Protein AF-0000000084551291 (afdb_homodimer)

Foldseek 3Di:
DEEEEEELADDCFDQNVLVVLLVVLDDPYHYDYHHPPVLPPDAFPPPCCCQAPNLVPGPRSVSLVVSVVSQLPGQEYEYTAEADPLAGHPRSVRSLVSCPCCFLLFNADLSQLLHEYEYEYEYLAHNFVRHSVVVVVSSVRSNHQYYYYYYYNQNDPGRVPRDPVSVVVSSVVSSVVSVVRVVCSVCSVVDDGDPSSVVSNVVSLVVLVPDDPHVPRNVSCVVVCVVVPDDSD/DEEEEEELADDCFPQNVLVVLLVVLDDPYHYDYHHPPVLPPDAFPPPCCCQAPNLVPGPRSVSLVVSVVSVLPGQEYEYTAEADPLAGHPRSVRSLVSCPCCFLLFNADLSQLLHEYEYEYEYLAHNFVVHSVVVVVSSVRSNHQYYYYYYYNQNDPGRVPRDPVSVVVSSVVSSVVSVVRVVCSVCSVVGDGDPSSVVSNVVSLVVLVPDDPHVPRNVSCVVCCVVVPDDSD

Sequence (466 aa):
MKVTVIYGAMHKGSTYNCVQELLKNFTDVQVTEFFLPKDMPHFCNGCFSCFLKGENTCPHYNQVNNIKQSMLESNLIILASPVYVCDVSGQMKALLDHFGYIWMSHRPESLMFNKIGLVLSTAAGAGTSHTNKTMKKSLNFWGVKRVFSFKKNVGAMSWEEVNSRTKDQIIKEIRNLADKISKTVSKSNTLKPRLFTKIIFTAMKGMQKKNSWNETDKNYWKEQGWLEGKKPWMKVTVIYGAMHKGSTYNCVQELLKNFTDVQVTEFFLPKDMPHFCNGCFSCFLKGENTCPHYNQVNNIKQSMLESNLIILASPVYVCDVSGQMKALLDHFGYIWMSHRPESLMFNKIGLVLSTAAGAGTSHTNKTMKKSLNFWGVKRVFSFKKNVGAMSWEEVNSRTKDQIIKEIRNLADKISKTVSKSNTLKPRLFTKIIFTAMKGMQKKNSWNETDKNYWKEQGWLEGKKPW

Nearest PDB structures (foldseek):
  2oys-assembly1_A  TM=7.898E-01  e=8.439E-12  Streptococcus pneumoniae TIGR4
  2z98-assembly1_A-2  TM=6.669E-01  e=2.739E-08  Escherichia coli
  3lcm-assembly1_B  TM=7.332E-01  e=8.613E-07  Streptococcus mutans UA159
  4r81-assembly3_B  TM=7.180E-01  e=1.980E-06  Methanothermobacter marburgensis str. Marburg
  3ha2-assembly1_B  TM=6.553E-01  e=5.125E-06  Pediococcus pentosaceus ATCC 25745

InterPro domains:
  IPR005025 NADPH-dependent FMN reductase-like domain [PF03358] (1-144)
  IPR029039 Flavoprotein-like superfamily [G3DSA:3.40.50.360] (2-231)
  IPR029039 Flavoprotein-like superfamily [SSF52218] (1-183)
  IPR050104 FMN-dependent NADH:quinone oxidoreductase, azoreductase type 1 [PTHR43741] (1-181)

Solvent-accessible surface area (backbone atoms only — not comparable to full-atom values): 23776 Å² total; per-residue (Å²): 84,35,32,23,36,41,31,24,40,74,68,83,33,51,43,47,50,53,51,52,58,32,55,68,68,52,74,76,62,47,77,46,80,41,38,20,38,81,58,49,76,59,65,63,77,80,74,54,42,36,52,60,72,32,56,83,63,34,95,58,28,70,45,53,48,54,53,48,51,48,48,66,68,24,47,35,38,33,46,33,26,45,43,36,76,48,20,51,20,22,38,38,41,11,51,52,39,62,48,44,51,30,21,51,86,43,51,43,50,56,68,33,38,55,19,34,35,33,26,36,21,24,16,47,74,55,30,29,68,55,21,34,49,60,54,44,51,52,45,49,36,31,35,36,35,44,74,48,78,48,65,44,66,56,65,36,92,39,49,86,61,35,49,69,69,60,50,52,49,50,52,53,55,33,51,54,48,36,53,53,50,51,53,48,58,76,41,32,90,75,53,71,70,41,68,66,49,53,51,50,48,51,51,30,41,57,49,40,73,68,47,83,87,39,63,49,34,30,51,49,38,49,73,68,32,42,74,76,69,46,65,71,113,84,35,32,23,36,39,30,22,40,73,67,82,31,50,44,47,49,51,51,51,58,32,56,69,70,53,75,76,62,47,78,46,80,43,37,21,40,81,57,48,77,58,65,62,77,81,75,54,41,37,52,61,72,31,55,83,64,34,96,58,28,69,46,52,48,53,54,48,51,44,46,66,69,24,48,35,37,34,47,33,26,45,44,35,77,48,21,51,19,23,40,38,41,11,52,53,38,63,48,44,52,30,21,51,86,42,50,42,50,57,69,34,37,55,20,35,36,34,24,35,23,24,18,45,75,56,30,28,69,54,21,35,49,60,53,43,52,53,43,49,36,32,34,36,35,44,74,46,77,48,65,44,66,57,63,34,94,39,49,87,61,35,49,68,69,58,51,51,50,50,52,53,55,34,52,54,47,36,52,53,49,52,56,48,59,77,41,31,91,75,54,72,70,42,68,66,48,52,52,51,48,52,52,30,40,56,50,40,72,69,47,83,85,39,65,49,35,32,50,48,38,50,74,70,33,42,75,76,70,45,64,72,113

Structure (mmCIF, N/CA/C/O backbone):
data_AF-0000000084551291-model_v1
#
loop_
_entity.id
_entity.type
_entity.pdbx_description
1 polymer 'NADPH-dependent FMN reductase family protein'
#
loop_
_atom_site.group_PDB
_atom_site.id
_atom_site.type_symbol
_atom_site.label_atom_id
_atom_site.label_alt_id
_atom_site.label_comp_id
_atom_site.label_asym_id
_atom_site.label_entity_id
_atom_site.label_seq_id
_atom_site.pdbx_PDB_ins_code
_atom_site.Cartn_x
_atom_site.Cartn_y
_atom_site.Cartn_z
_atom_site.occupancy
_atom_site.B_iso_or_equiv
_atom_site.auth_seq_id
_atom_site.auth_comp_id
_atom_site.auth_asym_id
_atom_site.auth_atom_id
_atom_site.pdbx_PDB_model_num
ATOM 1 N N . MET A 1 1 ? 20 -19.859 -14.664 1 95 1 MET A N 1
ATOM 2 C CA . MET A 1 1 ? 18.844 -19.484 -13.867 1 95 1 MET A CA 1
ATOM 3 C C . MET A 1 1 ? 18.125 -18.281 -14.477 1 95 1 MET A C 1
ATOM 5 O O . MET A 1 1 ? 18.781 -17.344 -14.93 1 95 1 MET A O 1
ATOM 9 N N . LYS A 1 2 ? 16.781 -18.297 -14.695 1 98.38 2 LYS A N 1
ATOM 10 C CA . LYS A 1 2 ? 16 -17.156 -15.188 1 98.38 2 LYS A CA 1
ATOM 11 C C . LYS A 1 2 ? 15.414 -16.359 -14.031 1 98.38 2 LYS A C 1
ATOM 13 O O . LYS A 1 2 ? 14.812 -16.922 -13.117 1 98.38 2 LYS A O 1
ATOM 18 N N . VAL A 1 3 ? 15.609 -15.016 -14.086 1 98.88 3 VAL A N 1
ATOM 19 C CA . VAL A 1 3 ? 15.172 -14.133 -13.008 1 98.88 3 VAL A CA 1
ATOM 20 C C . VAL A 1 3 ? 14.289 -13.023 -13.57 1 98.88 3 VAL A C 1
ATOM 22 O O . VAL A 1 3 ? 14.617 -12.406 -14.586 1 98.88 3 VAL A O 1
ATOM 25 N N . THR A 1 4 ? 13.148 -12.805 -12.977 1 98.94 4 THR A N 1
ATOM 26 C CA . THR A 1 4 ? 12.32 -11.625 -13.234 1 98.94 4 THR A CA 1
ATOM 27 C C . THR A 1 4 ? 12.414 -10.641 -12.078 1 98.94 4 THR A C 1
ATOM 29 O O . THR A 1 4 ? 12.18 -11 -10.922 1 98.94 4 THR A O 1
ATOM 32 N N . VAL A 1 5 ? 12.812 -9.445 -12.352 1 98.94 5 VAL A N 1
ATOM 33 C CA . VAL A 1 5 ? 12.883 -8.375 -11.367 1 98.94 5 VAL A CA 1
ATOM 34 C C . VAL A 1 5 ? 11.828 -7.309 -11.68 1 98.94 5 VAL A C 1
ATOM 36 O O . VAL A 1 5 ? 11.742 -6.836 -12.812 1 98.94 5 VAL A O 1
ATOM 39 N N . ILE A 1 6 ? 11.055 -6.98 -10.742 1 99 6 ILE A N 1
ATOM 40 C CA . ILE A 1 6 ? 10.078 -5.898 -10.859 1 99 6 ILE A CA 1
ATOM 41 C C . ILE A 1 6 ? 10.414 -4.785 -9.875 1 99 6 ILE A C 1
ATOM 43 O O . ILE A 1 6 ? 10.344 -4.98 -8.656 1 99 6 ILE A O 1
ATOM 47 N N . TYR A 1 7 ? 10.789 -3.65 -10.422 1 98.94 7 TYR A N 1
ATOM 48 C CA . TYR A 1 7 ? 11.133 -2.488 -9.609 1 98.94 7 TYR A CA 1
ATOM 49 C C . TYR A 1 7 ? 9.922 -1.591 -9.398 1 98.94 7 TYR A C 1
ATOM 51 O O . TYR A 1 7 ? 9.242 -1.21 -10.359 1 98.94 7 TYR A O 1
ATOM 59 N N . GLY A 1 8 ? 9.664 -1.248 -8.156 1 98.75 8 GLY A N 1
ATOM 60 C CA . GLY A 1 8 ? 8.555 -0.365 -7.824 1 98.75 8 GLY A CA 1
ATOM 61 C C . GLY A 1 8 ? 8.875 1.102 -8.047 1 98.75 8 GLY A C 1
ATOM 62 O O . GLY A 1 8 ? 8.266 1.976 -7.43 1 98.75 8 GLY A O 1
ATOM 63 N N . ALA A 1 9 ? 9.883 1.406 -8.773 1 97.94 9 ALA A N 1
ATOM 64 C CA . ALA A 1 9 ? 10.258 2.771 -9.133 1 97.94 9 ALA A CA 1
ATOM 65 C C . ALA A 1 9 ? 11.055 2.795 -10.438 1 97.94 9 ALA A C 1
ATOM 67 O O . ALA A 1 9 ? 11.648 1.786 -10.828 1 97.94 9 ALA A O 1
ATOM 68 N N . MET A 1 10 ? 11.133 3.957 -11.055 1 97.62 10 MET A N 1
ATOM 69 C CA . MET A 1 10 ? 11.844 4.133 -12.32 1 97.62 10 MET A CA 1
ATOM 70 C C . MET A 1 10 ? 13.312 4.457 -12.07 1 97.62 10 MET A C 1
ATOM 72 O O . MET A 1 10 ? 14.18 4.105 -12.875 1 97.62 10 MET A O 1
ATOM 76 N N . HIS A 1 11 ? 13.555 5.105 -10.984 1 95.75 11 HIS A N 1
ATOM 77 C CA . HIS A 1 11 ? 14.914 5.586 -10.766 1 95.75 11 HIS A CA 1
ATOM 78 C C . HIS A 1 11 ? 15.82 4.465 -10.273 1 95.75 11 HIS A C 1
ATOM 80 O O . HIS A 1 11 ? 15.352 3.518 -9.641 1 95.75 11 HIS A O 1
ATOM 86 N N . LYS A 1 12 ? 17.109 4.598 -10.555 1 97.56 12 LYS A N 1
ATOM 87 C CA . LYS A 1 12 ? 18.109 3.604 -10.195 1 97.56 12 LYS A CA 1
ATOM 88 C C . LYS A 1 12 ? 18.875 4.035 -8.945 1 97.56 12 LYS A C 1
ATOM 90 O O . LYS A 1 12 ? 20.078 4.336 -9.023 1 97.56 12 LYS A O 1
ATOM 95 N N . GLY A 1 13 ? 18.141 3.982 -7.824 1 97.31 13 GLY A N 1
ATOM 96 C CA . GLY A 1 13 ? 18.719 4.355 -6.539 1 97.31 13 GLY A CA 1
ATOM 97 C C . GLY A 1 13 ? 19.234 3.17 -5.754 1 97.31 13 GLY A C 1
ATOM 98 O O . GLY A 1 13 ? 19.828 2.252 -6.328 1 97.31 13 GLY A O 1
ATOM 99 N N . SER A 1 14 ? 19.094 3.203 -4.43 1 98.19 14 SER A N 1
ATOM 100 C CA . SER A 1 14 ? 19.641 2.188 -3.533 1 98.19 14 SER A CA 1
ATOM 101 C C . SER A 1 14 ? 19 0.829 -3.779 1 98.19 14 SER A C 1
ATOM 103 O O . SER A 1 14 ? 19.672 -0.197 -3.793 1 98.19 14 SER A O 1
ATOM 105 N N . THR A 1 15 ? 17.688 0.835 -3.936 1 98.69 15 THR A N 1
ATOM 106 C CA . THR A 1 15 ? 16.969 -0.412 -4.168 1 98.69 15 THR A CA 1
ATOM 107 C C . THR A 1 15 ? 17.484 -1.11 -5.422 1 98.69 15 THR A C 1
ATOM 109 O O . THR A 1 15 ? 17.828 -2.293 -5.379 1 98.69 15 THR A O 1
ATOM 112 N N . TYR A 1 16 ? 17.594 -0.36 -6.504 1 98.75 16 TYR A N 1
ATOM 113 C CA . TYR A 1 16 ? 18.109 -0.88 -7.77 1 98.75 16 TYR A CA 1
ATOM 114 C C . TYR A 1 16 ? 19.516 -1.433 -7.602 1 98.75 16 TYR A C 1
ATOM 116 O O . TYR A 1 16 ? 19.812 -2.543 -8.047 1 98.75 16 TYR A O 1
ATOM 124 N N . ASN A 1 17 ? 20.359 -0.729 -6.992 1 98.75 17 ASN A N 1
ATOM 125 C CA . ASN A 1 17 ? 21.766 -1.119 -6.859 1 98.75 17 ASN A CA 1
ATOM 126 C C . ASN A 1 17 ? 21.922 -2.361 -5.988 1 98.75 17 ASN A C 1
ATOM 128 O O . ASN A 1 17 ? 22.797 -3.191 -6.23 1 98.75 17 ASN A O 1
ATOM 132 N N . CYS A 1 18 ? 21.062 -2.459 -4.941 1 98.81 18 CYS A N 1
ATOM 133 C CA . CYS A 1 18 ? 21.078 -3.67 -4.129 1 98.81 18 CYS A CA 1
ATOM 134 C C . CYS A 1 18 ? 20.703 -4.891 -4.961 1 98.81 18 CYS A C 1
ATOM 136 O O . CYS A 1 18 ? 21.328 -5.945 -4.836 1 98.81 18 CYS A O 1
ATOM 138 N N . VAL A 1 19 ? 19.688 -4.754 -5.801 1 98.88 19 VAL A N 1
ATOM 139 C CA . VAL A 1 19 ? 19.281 -5.855 -6.668 1 98.88 19 VAL A CA 1
ATOM 140 C C . VAL A 1 19 ? 20.422 -6.203 -7.625 1 98.88 19 VAL A C 1
ATOM 142 O O . VAL A 1 19 ? 20.734 -7.379 -7.824 1 98.88 19 VAL A O 1
ATOM 145 N N . GLN A 1 20 ? 21.047 -5.148 -8.188 1 98.75 20 GLN A N 1
ATOM 146 C CA . GLN A 1 20 ? 22.156 -5.383 -9.117 1 98.75 20 GLN A CA 1
ATOM 147 C C . GLN A 1 20 ? 23.312 -6.105 -8.438 1 98.75 20 GLN A C 1
ATOM 149 O O . GLN A 1 20 ? 23.922 -7.004 -9.016 1 98.75 20 GLN A O 1
ATOM 154 N N . GLU A 1 21 ? 23.609 -5.711 -7.223 1 98.56 21 GLU A N 1
ATOM 155 C CA . GLU A 1 21 ? 24.641 -6.398 -6.449 1 98.56 21 GLU A CA 1
ATOM 156 C C . GLU A 1 21 ? 24.297 -7.871 -6.262 1 98.56 21 GLU A C 1
ATOM 158 O O . GLU A 1 21 ? 25.172 -8.734 -6.363 1 98.56 21 GLU A O 1
ATOM 163 N N . LEU A 1 22 ? 23.047 -8.148 -5.988 1 98.81 22 LEU A N 1
ATOM 164 C CA . LEU A 1 22 ? 22.594 -9.523 -5.816 1 98.81 22 LEU A CA 1
ATOM 165 C C . LEU A 1 22 ? 22.797 -10.32 -7.102 1 98.81 22 LEU A C 1
ATOM 167 O O . LEU A 1 22 ? 23.312 -11.438 -7.07 1 98.81 22 LEU A O 1
ATOM 171 N N . LEU A 1 23 ? 22.375 -9.766 -8.234 1 98.69 23 LEU A N 1
ATOM 172 C CA . LEU A 1 23 ? 22.391 -10.445 -9.523 1 98.69 23 LEU A CA 1
ATOM 173 C C . LEU A 1 23 ? 23.812 -10.781 -9.945 1 98.69 23 LEU A C 1
ATOM 175 O O . LEU A 1 23 ? 24.047 -11.805 -10.594 1 98.69 23 LEU A O 1
ATOM 179 N N . LYS A 1 24 ? 24.781 -10 -9.523 1 97.88 24 LYS A N 1
ATOM 180 C CA . LYS A 1 24 ? 26.188 -10.227 -9.852 1 97.88 24 LYS A CA 1
ATOM 181 C C . LYS A 1 24 ? 26.688 -11.539 -9.25 1 97.88 24 LYS A C 1
ATOM 183 O O . LYS A 1 24 ? 27.688 -12.094 -9.703 1 97.88 24 LYS A O 1
ATOM 188 N N . ASN A 1 25 ? 26.031 -11.953 -8.258 1 97.81 25 ASN A N 1
ATOM 189 C CA . ASN A 1 25 ? 26.5 -13.125 -7.531 1 97.81 25 ASN A CA 1
ATOM 190 C C . ASN A 1 25 ? 25.969 -14.414 -8.148 1 97.81 25 ASN A C 1
ATOM 192 O O . ASN A 1 25 ? 26.359 -15.508 -7.734 1 97.81 25 ASN A O 1
ATOM 196 N N . PHE A 1 26 ? 25.062 -14.312 -9.094 1 97.56 26 PHE A N 1
ATOM 197 C CA . PHE A 1 26 ? 24.531 -15.5 -9.75 1 97.56 26 PHE A CA 1
ATOM 198 C C . PHE A 1 26 ? 25.359 -15.844 -10.992 1 97.56 26 PHE A C 1
ATOM 200 O O . PHE A 1 26 ? 25.828 -14.945 -11.695 1 97.56 26 PHE A O 1
ATOM 207 N N . THR A 1 27 ? 25.516 -17.172 -11.219 1 91.75 27 THR A N 1
ATOM 208 C CA . THR A 1 27 ? 26.219 -17.656 -12.406 1 91.75 27 THR A CA 1
ATOM 209 C C . THR A 1 27 ? 25.219 -18.016 -13.508 1 91.75 27 THR A C 1
ATOM 211 O O . THR A 1 27 ? 24.188 -18.625 -13.234 1 91.75 27 THR A O 1
ATOM 214 N N . ASP A 1 28 ? 25.469 -17.656 -14.859 1 92.38 28 ASP A N 1
ATOM 215 C CA . ASP A 1 28 ? 24.641 -18.016 -16 1 92.38 28 ASP A CA 1
ATOM 216 C C . ASP A 1 28 ? 23.188 -17.609 -15.781 1 92.38 28 ASP A C 1
ATOM 218 O O . ASP A 1 28 ? 22.281 -18.438 -15.875 1 92.38 28 ASP A O 1
ATOM 222 N N . VAL A 1 29 ? 23 -16.375 -15.445 1 96.44 29 VAL A N 1
ATOM 223 C CA . VAL A 1 29 ? 21.672 -15.875 -15.102 1 96.44 29 VAL A CA 1
ATOM 224 C C . VAL A 1 29 ? 21.109 -15.07 -16.266 1 96.44 29 VAL A C 1
ATOM 226 O O . VAL A 1 29 ? 21.844 -14.336 -16.938 1 96.44 29 VAL A O 1
ATOM 229 N N . GLN A 1 30 ? 19.906 -15.266 -16.672 1 98.38 30 GLN A N 1
ATOM 230 C CA . GLN A 1 30 ? 19.141 -14.438 -17.594 1 98.38 30 GLN A CA 1
ATOM 231 C C . GLN A 1 30 ? 18.125 -13.586 -16.844 1 98.38 30 GLN A C 1
ATOM 233 O O . GLN A 1 30 ? 17.234 -14.117 -16.156 1 98.38 30 GLN A O 1
ATOM 238 N N . VAL A 1 31 ? 18.266 -12.289 -17.016 1 98.75 31 VAL A N 1
ATOM 239 C CA . VAL A 1 31 ? 17.469 -11.383 -16.188 1 98.75 31 VAL A CA 1
ATOM 240 C C . VAL A 1 31 ? 16.5 -10.602 -17.078 1 98.75 31 VAL A C 1
ATOM 242 O O . VAL A 1 31 ? 16.891 -10.07 -18.125 1 98.75 31 VAL A O 1
ATOM 245 N N . THR A 1 32 ? 15.258 -10.594 -16.766 1 98.88 32 THR A N 1
ATOM 246 C CA . THR A 1 32 ? 14.266 -9.664 -17.297 1 98.88 32 THR A CA 1
ATOM 247 C C . THR A 1 32 ? 13.852 -8.648 -16.25 1 98.88 32 THR A C 1
ATOM 249 O O . THR A 1 32 ? 13.453 -9.016 -15.141 1 98.88 32 THR A O 1
ATOM 252 N N . GLU A 1 33 ? 13.945 -7.387 -16.578 1 98.81 33 GLU A N 1
ATOM 253 C CA . GLU A 1 33 ? 13.648 -6.324 -15.625 1 98.81 33 GLU A CA 1
ATOM 254 C C . GLU A 1 33 ? 12.43 -5.516 -16.062 1 98.81 33 GLU A C 1
ATOM 256 O O . GLU A 1 33 ? 12.266 -5.211 -17.25 1 98.81 33 GLU A O 1
ATOM 261 N N . PHE A 1 34 ? 11.57 -5.281 -15.133 1 98.94 34 PHE A N 1
ATOM 262 C CA . PHE A 1 34 ? 10.445 -4.375 -15.312 1 98.94 34 PHE A CA 1
ATOM 263 C C . PHE A 1 34 ? 10.555 -3.178 -14.375 1 98.94 34 PHE A C 1
ATOM 265 O O . PHE A 1 34 ? 10.922 -3.328 -13.203 1 98.94 34 PHE A O 1
ATOM 272 N N . PHE A 1 35 ? 10.297 -1.984 -14.883 1 98.88 35 PHE A N 1
ATOM 273 C CA . PHE A 1 35 ? 10.312 -0.746 -14.109 1 98.88 35 PHE A CA 1
ATOM 274 C C . PHE A 1 35 ? 8.914 -0.134 -14.047 1 98.88 35 PHE A C 1
ATOM 276 O O . PHE A 1 35 ? 8.32 0.174 -15.086 1 98.88 35 PHE A O 1
ATOM 283 N N . LEU A 1 36 ? 8.461 0.017 -12.812 1 98.81 36 LEU A N 1
ATOM 284 C CA . LEU A 1 36 ? 7.141 0.616 -12.633 1 98.81 36 LEU A CA 1
ATOM 285 C C . LEU A 1 36 ? 7.258 2.113 -12.367 1 98.81 36 LEU A C 1
ATOM 287 O O . LEU A 1 36 ? 8.195 2.559 -11.703 1 98.81 36 LEU A O 1
ATOM 291 N N . PRO A 1 37 ? 6.363 2.92 -12.938 1 98.31 37 PRO A N 1
ATOM 292 C CA . PRO A 1 37 ? 5.133 2.504 -13.617 1 98.31 37 PRO A CA 1
ATOM 293 C C . PRO A 1 37 ? 5.301 2.381 -15.125 1 98.31 37 PRO A C 1
ATOM 295 O O . PRO A 1 37 ? 4.32 2.17 -15.844 1 98.31 37 PRO A O 1
ATOM 298 N N . LYS A 1 38 ? 6.477 2.441 -15.672 1 98.62 38 LYS A N 1
ATOM 299 C CA . LYS A 1 38 ? 6.684 2.398 -17.125 1 98.62 38 LYS A CA 1
ATOM 300 C C . LYS A 1 38 ? 6.066 1.144 -17.734 1 98.62 38 LYS A C 1
ATOM 302 O O . LYS A 1 38 ? 5.332 1.223 -18.719 1 98.62 38 LYS A O 1
ATOM 307 N N . ASP A 1 39 ? 6.262 0.013 -17.141 1 98.81 39 ASP A N 1
ATOM 308 C CA . ASP A 1 39 ? 5.875 -1.276 -17.703 1 98.81 39 ASP A CA 1
ATOM 309 C C . ASP A 1 39 ? 4.445 -1.644 -17.312 1 98.81 39 ASP A C 1
ATOM 311 O O . ASP A 1 39 ? 3.859 -2.566 -17.875 1 98.81 39 ASP A O 1
ATOM 315 N N . MET A 1 40 ? 3.822 -0.911 -16.375 1 98.69 40 MET A N 1
ATOM 316 C CA . MET A 1 40 ? 2.426 -1.041 -15.977 1 98.69 40 MET A CA 1
ATOM 317 C C . MET A 1 40 ? 1.916 0.254 -15.352 1 98.69 40 MET A C 1
ATOM 319 O O . MET A 1 40 ? 1.872 0.383 -14.125 1 98.69 40 MET A O 1
ATOM 323 N N . PRO A 1 41 ? 1.438 1.155 -16.141 1 98.56 41 PRO A N 1
ATOM 324 C CA . PRO A 1 41 ? 1.149 2.508 -15.656 1 98.56 41 PRO A CA 1
ATOM 325 C C . PRO A 1 41 ? -0.285 2.664 -15.156 1 98.56 41 PRO A C 1
ATOM 327 O O . PRO A 1 41 ? -0.745 3.785 -14.93 1 98.56 41 PRO A O 1
ATOM 330 N N . HIS A 1 42 ? -0.99 1.541 -14.953 1 98.56 42 HIS A N 1
ATOM 331 C CA . HIS A 1 42 ? -2.424 1.644 -14.703 1 98.56 42 HIS A CA 1
ATOM 332 C C . HIS A 1 42 ? -2.758 1.255 -13.266 1 98.56 42 HIS A C 1
ATOM 334 O O . HIS A 1 42 ? -2.084 0.409 -12.672 1 98.56 42 HIS A O 1
ATOM 340 N N . PHE A 1 43 ? -3.773 1.915 -12.758 1 98.75 43 PHE A N 1
ATOM 341 C CA . PHE A 1 43 ? -4.402 1.474 -11.516 1 98.75 43 PHE A CA 1
ATOM 342 C C . PHE A 1 43 ? -5.477 0.426 -11.797 1 98.75 43 PHE A C 1
ATOM 344 O O . PHE A 1 43 ? -6.184 0.51 -12.805 1 98.75 43 PHE A O 1
ATOM 351 N N . CYS A 1 44 ? -5.602 -0.516 -10.93 1 98.5 44 CYS A N 1
ATOM 352 C CA . CYS A 1 44 ? -6.684 -1.486 -11.039 1 98.5 44 CYS A CA 1
ATOM 353 C C . CYS A 1 44 ? -8.039 -0.806 -10.914 1 98.5 44 CYS A C 1
ATOM 355 O O . CYS A 1 44 ? -8.234 0.041 -10.039 1 98.5 44 CYS A O 1
ATOM 357 N N . ASN A 1 45 ? -9.008 -1.244 -11.695 1 96.94 45 ASN A N 1
ATOM 358 C CA . ASN A 1 45 ? -10.336 -0.64 -11.688 1 96.94 45 ASN A CA 1
ATOM 359 C C . ASN A 1 45 ? -11.211 -1.219 -10.586 1 96.94 45 ASN A C 1
ATOM 361 O O . ASN A 1 45 ? -12.258 -0.655 -10.25 1 96.94 45 ASN A O 1
ATOM 365 N N . GLY A 1 46 ? -10.781 -2.281 -10.055 1 96.19 46 GLY A N 1
ATOM 366 C CA . GLY A 1 46 ? -11.625 -2.957 -9.078 1 96.19 46 GLY A CA 1
ATOM 367 C C . GLY A 1 46 ? -12.961 -3.402 -9.648 1 96.19 46 GLY A C 1
ATOM 368 O O . GLY A 1 46 ? -13.969 -3.416 -8.938 1 96.19 46 GLY A O 1
ATOM 369 N N . CYS A 1 47 ? -13.016 -3.826 -10.906 1 95.56 47 CYS A N 1
ATOM 370 C CA . CYS A 1 47 ? -14.273 -4.074 -11.602 1 95.56 47 CYS A CA 1
ATOM 371 C C . CYS A 1 47 ? -14.664 -5.543 -11.516 1 95.56 47 CYS A C 1
ATOM 373 O O . CYS A 1 47 ? -15.75 -5.926 -11.945 1 95.56 47 CYS A O 1
ATOM 375 N N . PHE A 1 48 ? -13.742 -6.418 -11.102 1 95.25 48 PHE A N 1
ATOM 376 C CA . PHE A 1 48 ? -13.984 -7.836 -10.875 1 95.25 48 PHE A CA 1
ATOM 377 C C . PHE A 1 48 ? -14.078 -8.586 -12.203 1 95.25 48 PHE A C 1
ATOM 379 O O . PHE A 1 48 ? -14.352 -9.789 -12.227 1 95.25 48 PHE A O 1
ATOM 386 N N . SER A 1 49 ? -13.891 -7.898 -13.32 1 97 49 SER A N 1
ATOM 387 C CA . SER A 1 49 ? -14.008 -8.555 -14.617 1 97 49 SER A CA 1
ATOM 388 C C . SER A 1 49 ? -13.062 -9.742 -14.719 1 97 49 SER A C 1
ATOM 390 O O . SER A 1 49 ? -13.453 -10.82 -15.172 1 97 49 SER A O 1
ATOM 392 N N . CYS A 1 50 ? -11.852 -9.539 -14.211 1 97.62 50 CYS A N 1
ATOM 393 C CA . CYS A 1 50 ? -10.859 -10.602 -14.305 1 97.62 50 CYS A CA 1
ATOM 394 C C . CYS A 1 50 ? -11.273 -11.805 -13.461 1 97.62 50 CYS A C 1
ATOM 396 O O . CYS A 1 50 ? -10.922 -12.945 -13.781 1 97.62 50 CYS A O 1
ATOM 398 N N . PHE A 1 51 ? -12.062 -11.586 -12.406 1 96.94 51 PHE A N 1
ATOM 399 C CA . PHE A 1 51 ? -12.547 -12.664 -11.555 1 96.94 51 PHE A CA 1
ATOM 400 C C . PHE A 1 51 ? -13.711 -13.398 -12.219 1 96.94 51 PHE A C 1
ATOM 402 O O . PHE A 1 51 ? -13.734 -14.633 -12.25 1 96.94 51 PHE A O 1
ATOM 409 N N . LEU A 1 52 ? -14.594 -12.625 -12.773 1 97.06 52 LEU A N 1
ATOM 410 C CA . LEU A 1 52 ? -15.875 -13.172 -13.211 1 97.06 52 LEU A CA 1
ATOM 411 C C . LEU A 1 52 ? -15.781 -13.695 -14.633 1 97.06 52 LEU A C 1
ATOM 413 O O . LEU A 1 52 ? -16.438 -14.68 -14.984 1 97.06 52 LEU A O 1
ATOM 417 N N . LYS A 1 53 ? -14.922 -13.031 -15.453 1 98 53 LYS A N 1
ATOM 418 C CA . LYS A 1 53 ? -14.945 -13.328 -16.875 1 98 53 LYS A CA 1
ATOM 419 C C . LYS A 1 53 ? -13.57 -13.742 -17.391 1 98 53 LYS A C 1
ATOM 421 O O . LYS A 1 53 ? -13.406 -14.062 -18.562 1 98 53 LYS A O 1
ATOM 426 N N . GLY A 1 54 ? -12.641 -13.672 -16.547 1 98 54 GLY A N 1
ATOM 427 C CA . GLY A 1 54 ? -11.297 -14.047 -16.969 1 98 54 GLY A CA 1
ATOM 428 C C . GLY A 1 54 ? -10.359 -12.859 -17.109 1 98 54 GLY A C 1
ATOM 429 O O . GLY A 1 54 ? -10.797 -11.75 -17.422 1 98 54 GLY A O 1
ATOM 430 N N . GLU A 1 55 ? -9.031 -13.094 -16.906 1 97.5 55 GLU A N 1
ATOM 431 C CA . GLU A 1 55 ? -8.039 -12.023 -16.859 1 97.5 55 GLU A CA 1
ATOM 432 C C . GLU A 1 55 ? -7.926 -11.305 -18.203 1 97.5 55 GLU A C 1
ATOM 434 O O . GLU A 1 55 ? -7.551 -10.133 -18.25 1 97.5 55 GLU A O 1
ATOM 439 N N . ASN A 1 56 ? -8.281 -11.969 -19.281 1 98.06 56 ASN A N 1
ATOM 440 C CA . ASN A 1 56 ? -8.172 -11.375 -20.594 1 98.06 56 ASN A CA 1
ATOM 441 C C . ASN A 1 56 ? -9.18 -10.234 -20.781 1 98.06 56 ASN A C 1
ATOM 443 O O . ASN A 1 56 ? -9.078 -9.461 -21.734 1 98.06 56 ASN A O 1
ATOM 447 N N . THR A 1 57 ? -10.125 -10.125 -19.875 1 98.38 57 THR A N 1
ATOM 448 C CA . THR A 1 57 ? -11.133 -9.07 -19.969 1 98.38 57 THR A CA 1
ATOM 449 C C . THR A 1 57 ? -10.68 -7.82 -19.219 1 98.38 57 THR A C 1
ATOM 451 O O . THR A 1 57 ? -11.359 -6.789 -19.266 1 98.38 57 THR A O 1
ATOM 454 N N . CYS A 1 58 ? -9.562 -7.887 -18.547 1 98.25 58 CYS A N 1
ATOM 455 C CA . CYS A 1 58 ? -8.992 -6.707 -17.906 1 98.25 58 CYS A CA 1
ATOM 456 C C . CYS A 1 58 ? -8.562 -5.68 -18.953 1 98.25 58 CYS A C 1
ATOM 458 O O . CYS A 1 58 ? -7.871 -6.012 -19.906 1 98.25 58 CYS A O 1
ATOM 460 N N . PRO A 1 59 ? -8.922 -4.418 -18.75 1 98.06 59 PRO A N 1
ATOM 461 C CA . PRO A 1 59 ? -8.492 -3.393 -19.703 1 98.06 59 PRO A CA 1
ATOM 462 C C . PRO A 1 59 ? -6.973 -3.225 -19.734 1 98.06 59 PRO A C 1
ATOM 464 O O . PRO A 1 59 ? -6.438 -2.639 -20.688 1 98.06 59 PRO A O 1
ATOM 467 N N . HIS A 1 60 ? -6.281 -3.73 -18.766 1 98.5 60 HIS A N 1
ATOM 468 C CA . HIS A 1 60 ? -4.832 -3.596 -18.656 1 98.5 60 HIS A CA 1
ATOM 469 C C . HIS A 1 60 ? -4.137 -4.934 -18.891 1 98.5 60 HIS A C 1
ATOM 471 O O . HIS A 1 60 ? -2.996 -5.129 -18.469 1 98.5 60 HIS A O 1
ATOM 477 N N . TYR A 1 61 ? -4.812 -5.875 -19.531 1 98.62 61 TYR A N 1
ATOM 478 C CA . TYR A 1 61 ? -4.398 -7.266 -19.656 1 98.62 61 TYR A CA 1
ATOM 479 C C . TYR A 1 61 ? -3.01 -7.371 -20.281 1 98.62 61 TYR A C 1
ATOM 481 O O . TYR A 1 61 ? -2.148 -8.094 -19.781 1 98.62 61 TYR A O 1
ATOM 489 N N . ASN A 1 62 ? -2.711 -6.641 -21.344 1 98.5 62 ASN A N 1
ATOM 490 C CA . ASN A 1 62 ? -1.466 -6.801 -22.094 1 98.5 62 ASN A CA 1
ATOM 491 C C . ASN A 1 62 ? -0.249 -6.527 -21.203 1 98.5 62 ASN A C 1
ATOM 493 O O . ASN A 1 62 ? 0.68 -7.336 -21.156 1 98.5 62 ASN A O 1
ATOM 497 N N . GLN A 1 63 ? -0.253 -5.426 -20.484 1 98.5 63 GLN A N 1
ATOM 498 C CA . GLN A 1 63 ? 0.871 -5.082 -19.609 1 98.5 63 GLN A CA 1
ATOM 499 C C . GLN A 1 63 ? 0.995 -6.074 -18.469 1 98.5 63 GLN A C 1
ATOM 501 O O . GLN A 1 63 ? 2.096 -6.527 -18.141 1 98.5 63 GLN A O 1
ATOM 506 N N . VAL A 1 64 ? -0.149 -6.387 -17.906 1 98.75 64 VAL A N 1
ATOM 507 C CA . VAL A 1 64 ? -0.161 -7.277 -16.75 1 98.75 64 VAL A CA 1
ATOM 508 C C . VAL A 1 64 ? 0.298 -8.672 -17.172 1 98.75 64 VAL A C 1
ATOM 510 O O . VAL A 1 64 ? 1.132 -9.281 -16.5 1 98.75 64 VAL A O 1
ATOM 513 N N . ASN A 1 65 ? -0.224 -9.133 -18.266 1 98.69 65 ASN A N 1
ATOM 514 C CA . ASN A 1 65 ? 0.111 -10.477 -18.734 1 98.69 65 ASN A CA 1
ATOM 515 C C . ASN A 1 65 ? 1.58 -10.586 -19.125 1 98.69 65 ASN A C 1
ATOM 517 O O . ASN A 1 65 ? 2.203 -11.633 -18.953 1 98.69 65 ASN A O 1
ATOM 521 N N . ASN A 1 66 ? 2.115 -9.523 -19.703 1 98.88 66 ASN A N 1
ATOM 522 C CA . ASN A 1 66 ? 3.537 -9.523 -20.047 1 98.88 66 ASN A CA 1
ATOM 523 C C . ASN A 1 66 ? 4.398 -9.789 -18.812 1 98.88 66 ASN A C 1
ATOM 525 O O . ASN A 1 66 ? 5.324 -10.602 -18.859 1 98.88 66 ASN A O 1
ATOM 529 N N . ILE A 1 67 ? 4.105 -9.172 -17.75 1 98.94 67 ILE A N 1
ATOM 530 C CA . ILE A 1 67 ? 4.844 -9.352 -16.5 1 98.94 67 ILE A CA 1
ATOM 531 C C . ILE A 1 67 ? 4.586 -10.75 -15.953 1 98.94 67 ILE A C 1
ATOM 533 O O . ILE A 1 67 ? 5.516 -11.438 -15.516 1 98.94 67 ILE A O 1
ATOM 537 N N . LYS A 1 68 ? 3.322 -11.18 -15.992 1 98.88 68 LYS A N 1
ATOM 538 C CA . LYS A 1 68 ? 2.971 -12.516 -15.516 1 98.88 68 LYS A CA 1
ATOM 539 C C . LYS A 1 68 ? 3.766 -13.594 -16.25 1 98.88 68 LYS A C 1
ATOM 541 O O . LYS A 1 68 ? 4.324 -14.492 -15.617 1 98.88 68 LYS A O 1
ATOM 546 N N . GLN A 1 69 ? 3.824 -13.484 -17.531 1 98.88 69 GLN A N 1
ATOM 547 C CA . GLN A 1 69 ? 4.523 -14.484 -18.328 1 98.88 69 GLN A CA 1
ATOM 548 C C . GLN A 1 69 ? 6.008 -14.539 -17.969 1 98.88 69 GLN A C 1
ATOM 550 O O . GLN A 1 69 ? 6.594 -15.617 -17.859 1 98.88 69 GLN A O 1
ATOM 555 N N . SER A 1 70 ? 6.59 -13.359 -17.812 1 98.94 70 SER A N 1
ATOM 556 C CA . SER A 1 70 ? 7.984 -13.32 -17.375 1 98.94 70 SER A CA 1
ATOM 557 C C . SER A 1 70 ? 8.172 -14.039 -16.047 1 98.94 70 SER A C 1
ATOM 559 O O . SER A 1 70 ? 9.117 -14.812 -15.875 1 98.94 70 SER A O 1
ATOM 561 N N . MET A 1 71 ? 7.277 -13.773 -15.102 1 98.94 71 MET A N 1
ATOM 562 C CA . MET A 1 71 ? 7.344 -14.438 -13.797 1 98.94 71 MET A CA 1
ATOM 563 C C . MET A 1 71 ? 7.227 -15.945 -13.961 1 98.94 71 MET A C 1
ATOM 565 O O . MET A 1 71 ? 7.988 -16.703 -13.352 1 98.94 71 MET A O 1
ATOM 569 N N . LEU A 1 72 ? 6.309 -16.375 -14.812 1 98.75 72 LEU A N 1
ATOM 570 C CA . LEU A 1 72 ? 6.051 -17.797 -14.992 1 98.75 72 LEU A CA 1
ATOM 571 C C . LEU A 1 72 ? 7.25 -18.484 -15.633 1 98.75 72 LEU A C 1
ATOM 573 O O . LEU A 1 72 ? 7.492 -19.672 -15.391 1 98.75 72 LEU A O 1
ATOM 577 N N . GLU A 1 73 ? 7.996 -17.766 -16.359 1 98.5 73 GLU A N 1
ATOM 578 C CA . GLU A 1 73 ? 9.156 -18.344 -17.047 1 98.5 73 GLU A CA 1
ATOM 579 C C . GLU A 1 73 ? 10.391 -18.328 -16.156 1 98.5 73 GLU A C 1
ATOM 581 O O . GLU A 1 73 ? 11.398 -18.969 -16.453 1 98.5 73 GLU A O 1
ATOM 586 N N . SER A 1 74 ? 10.344 -17.672 -15.062 1 98.62 74 SER A N 1
ATOM 587 C CA . SER A 1 74 ? 11.539 -17.469 -14.242 1 98.62 74 SER A CA 1
ATOM 588 C C . SER A 1 74 ? 11.641 -18.516 -13.141 1 98.62 74 SER A C 1
ATOM 590 O O . SER A 1 74 ? 10.68 -19.234 -12.875 1 98.62 74 SER A O 1
ATOM 592 N N . ASN A 1 75 ? 12.844 -18.672 -12.609 1 98.5 75 ASN A N 1
ATOM 593 C CA . ASN A 1 75 ? 13.086 -19.469 -11.406 1 98.5 75 ASN A CA 1
ATOM 594 C C . ASN A 1 75 ? 12.969 -18.609 -10.141 1 98.5 75 ASN A C 1
ATOM 596 O O . ASN A 1 75 ? 12.5 -19.094 -9.109 1 98.5 75 ASN A O 1
ATOM 600 N N . LEU A 1 76 ? 13.383 -17.391 -10.25 1 98.88 76 LEU A N 1
ATOM 601 C CA . LEU A 1 76 ? 13.406 -16.422 -9.148 1 98.88 76 LEU A CA 1
ATOM 602 C C . LEU A 1 76 ? 12.633 -15.156 -9.516 1 98.88 76 LEU A C 1
ATOM 604 O O . LEU A 1 76 ? 12.875 -14.562 -10.57 1 98.88 76 LEU A O 1
ATOM 608 N N . ILE A 1 77 ? 11.68 -14.812 -8.695 1 98.94 77 ILE A N 1
ATOM 609 C CA . ILE A 1 77 ? 10.93 -13.57 -8.82 1 98.94 77 ILE A CA 1
ATOM 610 C C . ILE A 1 77 ? 11.375 -12.578 -7.75 1 98.94 77 ILE A C 1
ATOM 612 O O . ILE A 1 77 ? 11.336 -12.883 -6.559 1 98.94 77 ILE A O 1
ATOM 616 N N . ILE A 1 78 ? 11.828 -11.414 -8.133 1 99 78 ILE A N 1
ATOM 617 C CA . ILE A 1 78 ? 12.258 -10.383 -7.203 1 99 78 ILE A CA 1
ATOM 618 C C . ILE A 1 78 ? 11.297 -9.195 -7.27 1 99 78 ILE A C 1
ATOM 620 O O . ILE A 1 78 ? 11.156 -8.562 -8.32 1 99 78 ILE A O 1
ATOM 624 N N . LEU A 1 79 ? 10.57 -8.977 -6.238 1 99 79 LEU A N 1
ATOM 625 C CA . LEU A 1 79 ? 9.852 -7.719 -6.043 1 99 79 LEU A CA 1
ATOM 626 C C . LEU A 1 79 ? 10.695 -6.727 -5.246 1 99 79 LEU A C 1
ATOM 628 O O . LEU A 1 79 ? 11.039 -6.988 -4.094 1 99 79 LEU A O 1
ATOM 632 N N . ALA A 1 80 ? 11.078 -5.66 -5.855 1 98.94 80 ALA A N 1
ATOM 633 C CA . ALA A 1 80 ? 11.945 -4.664 -5.238 1 98.94 80 ALA A CA 1
ATOM 634 C C . ALA A 1 80 ? 11.273 -3.297 -5.195 1 98.94 80 ALA A C 1
ATOM 636 O O . ALA A 1 80 ? 10.906 -2.746 -6.238 1 98.94 80 ALA A O 1
ATOM 637 N N . SER A 1 81 ? 11.117 -2.756 -4.016 1 98.88 81 SER A N 1
ATOM 638 C CA . SER A 1 81 ? 10.43 -1.472 -3.891 1 98.88 81 SER A CA 1
ATOM 639 C C . SER A 1 81 ? 11.195 -0.529 -2.963 1 98.88 81 SER A C 1
ATOM 641 O O . SER A 1 81 ? 11.68 -0.943 -1.908 1 98.88 81 SER A O 1
ATOM 643 N N . PRO A 1 82 ? 11.383 0.74 -3.393 1 98.44 82 PRO A N 1
ATOM 644 C CA . PRO A 1 82 ? 11.656 1.73 -2.35 1 98.44 82 PRO A CA 1
ATOM 645 C C . PRO A 1 82 ? 10.508 1.858 -1.344 1 98.44 82 PRO A C 1
ATOM 647 O O . PRO A 1 82 ? 9.43 1.296 -1.555 1 98.44 82 PRO A O 1
ATOM 650 N N . VAL A 1 83 ? 10.82 2.492 -0.269 1 98.62 83 VAL A N 1
ATOM 651 C CA . VAL A 1 83 ? 9.797 2.721 0.747 1 98.62 83 VAL A CA 1
ATOM 652 C C . VAL A 1 83 ? 9.242 4.141 0.617 1 98.62 83 VAL A C 1
ATOM 654 O O . VAL A 1 83 ? 9.992 5.113 0.711 1 98.62 83 VAL A O 1
ATOM 657 N N . TYR A 1 84 ? 7.977 4.246 0.311 1 97.94 84 TYR A N 1
ATOM 658 C CA . TYR A 1 84 ? 7.25 5.508 0.296 1 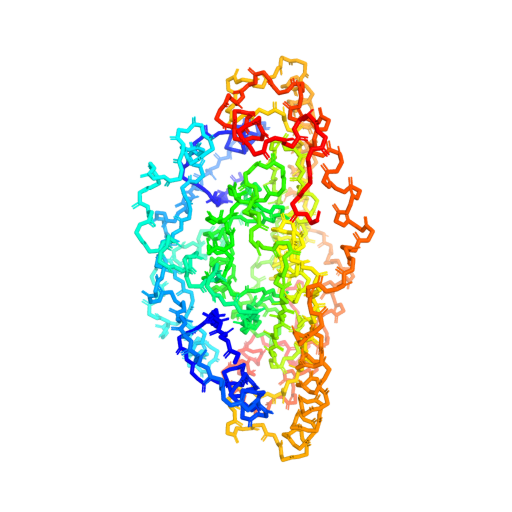97.94 84 TYR A CA 1
ATOM 659 C C . TYR A 1 84 ? 6.199 5.543 1.399 1 97.94 84 TYR A C 1
ATOM 661 O O . TYR A 1 84 ? 5.273 4.73 1.411 1 97.94 84 TYR A O 1
ATOM 669 N N . VAL A 1 85 ? 6.379 6.461 2.324 1 97.44 85 VAL A N 1
ATOM 670 C CA . VAL A 1 85 ? 5.477 6.633 3.457 1 97.44 85 VAL A CA 1
ATOM 671 C C . VAL A 1 85 ? 5.336 5.316 4.215 1 97.44 85 VAL A C 1
ATOM 673 O O . VAL A 1 85 ? 4.219 4.848 4.457 1 97.44 85 VAL A O 1
ATOM 676 N N . CYS A 1 86 ? 6.438 4.664 4.414 1 97.81 86 CYS A N 1
ATOM 677 C CA . CYS A 1 86 ? 6.621 3.484 5.254 1 97.81 86 CYS A CA 1
ATOM 678 C C . CYS A 1 86 ? 5.895 2.279 4.672 1 97.81 86 CYS A C 1
ATOM 680 O O . CYS A 1 86 ? 5.395 1.433 5.41 1 97.81 86 CYS A O 1
ATOM 682 N N . ASP A 1 87 ? 5.754 2.172 3.4 1 98.44 87 ASP A N 1
ATOM 683 C CA . ASP A 1 87 ? 5.195 1.022 2.693 1 98.44 87 ASP A CA 1
ATOM 684 C C . ASP A 1 87 ? 5.719 0.953 1.261 1 98.44 87 ASP A C 1
ATOM 686 O O . ASP A 1 87 ? 6.582 1.743 0.87 1 98.44 87 ASP A O 1
ATOM 690 N N . VAL A 1 88 ? 5.23 0.022 0.473 1 98.75 88 VAL A N 1
ATOM 691 C CA . VAL A 1 88 ? 5.629 -0.104 -0.926 1 98.75 88 VAL A CA 1
ATOM 692 C C . VAL A 1 88 ? 5.242 1.162 -1.688 1 98.75 88 VAL A C 1
ATOM 694 O O . VAL A 1 88 ? 4.355 1.904 -1.262 1 98.75 88 VAL A O 1
ATOM 697 N N . SER A 1 89 ? 5.938 1.381 -2.795 1 98.81 89 SER A N 1
ATOM 698 C CA . SER A 1 89 ? 5.52 2.463 -3.68 1 98.81 89 SER A CA 1
ATOM 699 C C . SER A 1 89 ? 4.121 2.209 -4.238 1 98.81 89 SER A C 1
ATOM 701 O O . SER A 1 89 ? 3.691 1.06 -4.352 1 98.81 89 SER A O 1
ATOM 703 N N . GLY A 1 90 ? 3.416 3.303 -4.559 1 98.88 90 GLY A N 1
ATOM 704 C CA . GLY A 1 90 ? 2.094 3.182 -5.148 1 98.88 90 GLY A CA 1
ATOM 705 C C . GLY A 1 90 ? 2.08 2.348 -6.414 1 98.88 90 GLY A C 1
ATOM 706 O O . GLY A 1 90 ? 1.13 1.604 -6.664 1 98.88 90 GLY A O 1
ATOM 707 N N . GLN A 1 91 ? 3.113 2.516 -7.23 1 98.75 91 GLN A N 1
ATOM 708 C CA . GLN A 1 91 ? 3.162 1.778 -8.492 1 98.75 91 GLN A CA 1
ATOM 709 C C . GLN A 1 91 ? 3.336 0.282 -8.242 1 98.75 91 GLN A C 1
ATOM 711 O O . GLN A 1 91 ? 2.758 -0.541 -8.953 1 98.75 91 GLN A O 1
ATOM 716 N N . MET A 1 92 ? 4.133 -0.132 -7.23 1 98.94 92 MET A N 1
ATOM 717 C CA . MET A 1 92 ? 4.199 -1.544 -6.863 1 98.94 92 MET A CA 1
ATOM 718 C C . MET A 1 92 ? 2.848 -2.037 -6.359 1 98.94 92 MET A C 1
ATOM 720 O O . MET A 1 92 ? 2.389 -3.113 -6.75 1 98.94 92 MET A O 1
ATOM 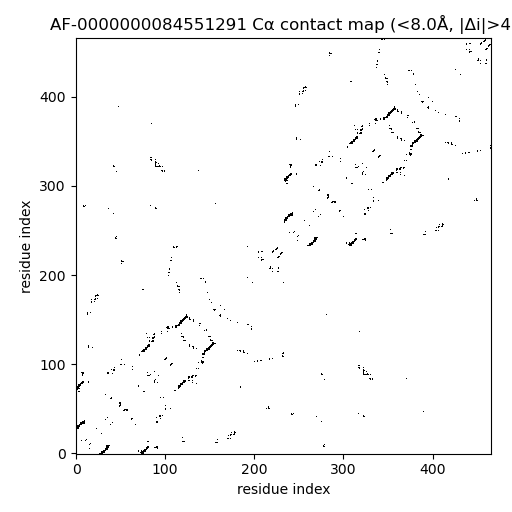724 N N . LYS A 1 93 ? 2.197 -1.252 -5.508 1 98.94 93 LYS A N 1
ATOM 725 C CA . LYS A 1 93 ? 0.893 -1.636 -4.973 1 98.94 93 LYS A CA 1
ATOM 726 C C . LYS A 1 93 ? -0.126 -1.815 -6.098 1 98.94 93 LYS A C 1
ATOM 728 O O . LYS A 1 93 ? -0.969 -2.713 -6.039 1 98.94 93 LYS A O 1
ATOM 733 N N . ALA A 1 94 ? -0.093 -0.94 -7.043 1 98.88 94 ALA A N 1
ATOM 734 C CA . ALA A 1 94 ? -1.006 -1.029 -8.18 1 98.88 94 ALA A CA 1
ATOM 735 C C . ALA A 1 94 ? -0.793 -2.326 -8.953 1 98.88 94 ALA A C 1
ATOM 737 O O . ALA A 1 94 ? -1.757 -2.965 -9.383 1 98.88 94 ALA A O 1
ATOM 738 N N . LEU A 1 95 ? 0.429 -2.699 -9.164 1 98.94 95 LEU A N 1
ATOM 739 C CA . LEU A 1 95 ? 0.708 -3.965 -9.836 1 98.94 95 LEU A CA 1
ATOM 740 C C . LEU A 1 95 ? 0.16 -5.141 -9.031 1 98.94 95 LEU A C 1
ATOM 742 O O . LEU A 1 95 ? -0.502 -6.02 -9.586 1 98.94 95 LEU A O 1
ATOM 746 N N . LEU A 1 96 ? 0.479 -5.137 -7.746 1 98.94 96 LEU A N 1
ATOM 747 C CA . LEU A 1 96 ? 0.017 -6.223 -6.887 1 98.94 96 LEU A CA 1
ATOM 748 C C . LEU A 1 96 ? -1.504 -6.332 -6.918 1 98.94 96 LEU A C 1
ATOM 750 O O . LEU A 1 96 ? -2.053 -7.438 -6.895 1 98.94 96 LEU A O 1
ATOM 754 N N . ASP A 1 97 ? -2.176 -5.184 -6.973 1 98.81 97 ASP A N 1
ATOM 755 C CA . ASP A 1 97 ? -3.631 -5.18 -7.062 1 98.81 97 ASP A CA 1
ATOM 756 C C . ASP A 1 97 ? -4.109 -5.941 -8.297 1 98.81 97 ASP A C 1
ATOM 758 O O . ASP A 1 97 ? -5.094 -6.68 -8.234 1 98.81 97 ASP A O 1
ATOM 762 N N . HIS A 1 98 ? -3.422 -5.773 -9.406 1 98.88 98 HIS A N 1
ATOM 763 C CA . HIS A 1 98 ? -3.807 -6.41 -10.656 1 98.88 98 HIS A CA 1
ATOM 764 C C . HIS A 1 98 ? -3.648 -7.926 -10.578 1 98.88 98 HIS A C 1
ATOM 766 O O . HIS A 1 98 ? -4.254 -8.656 -11.367 1 98.88 98 HIS A O 1
ATOM 772 N N . PHE A 1 99 ? -2.824 -8.375 -9.68 1 98.88 99 PHE A N 1
ATOM 773 C CA . PHE A 1 99 ? -2.535 -9.797 -9.609 1 98.88 99 PHE A CA 1
ATOM 774 C C . PHE A 1 99 ? -3.398 -10.477 -8.547 1 98.88 99 PHE A C 1
ATOM 776 O O . PHE A 1 99 ? -3.17 -11.641 -8.203 1 98.88 99 PHE A O 1
ATOM 783 N N . GLY A 1 100 ? -4.398 -9.734 -8.055 1 98.25 100 GLY A N 1
ATOM 784 C CA . GLY A 1 100 ? -5.316 -10.344 -7.102 1 98.25 100 GLY A CA 1
ATOM 785 C C . GLY A 1 100 ? -5.969 -11.609 -7.625 1 98.25 100 GLY A C 1
ATOM 786 O O . GLY A 1 100 ? -6.266 -12.523 -6.855 1 98.25 100 GLY A O 1
ATOM 787 N N . TYR A 1 101 ? -6.156 -11.703 -8.953 1 98.44 101 TYR A N 1
ATOM 788 C CA . TYR A 1 101 ? -6.91 -12.797 -9.547 1 98.44 101 TYR A CA 1
ATOM 789 C C . TYR A 1 101 ? -6.102 -14.094 -9.516 1 98.44 101 TYR A C 1
ATOM 791 O O . TYR A 1 101 ? -6.656 -15.18 -9.672 1 98.44 101 TYR A O 1
ATOM 799 N N . ILE A 1 102 ? -4.746 -14.016 -9.25 1 98.81 102 ILE A N 1
ATOM 800 C CA . ILE A 1 102 ? -3.969 -15.25 -9.203 1 98.81 102 ILE A CA 1
ATOM 801 C C . ILE A 1 102 ? -3.67 -15.625 -7.754 1 98.81 102 ILE A C 1
ATOM 803 O O . ILE A 1 102 ? -2.826 -16.484 -7.488 1 98.81 102 ILE A O 1
ATOM 807 N N . TRP A 1 103 ? -4.254 -14.938 -6.793 1 98.62 103 TRP A N 1
ATOM 808 C CA . TRP A 1 103 ? -4.18 -15.391 -5.41 1 98.62 103 TRP A CA 1
ATOM 809 C C . TRP A 1 103 ? -4.812 -16.766 -5.254 1 98.62 103 TRP A C 1
ATOM 811 O O . TRP A 1 103 ? -5.734 -17.125 -5.992 1 98.62 103 TRP A O 1
ATOM 821 N N . MET A 1 104 ? -4.414 -17.531 -4.262 1 98.5 104 MET A N 1
ATOM 822 C CA . MET A 1 104 ? -4.918 -18.891 -4.035 1 98.5 104 MET A CA 1
ATOM 823 C C . MET A 1 104 ? -6.422 -18.875 -3.795 1 98.5 104 MET A C 1
ATOM 825 O O . MET A 1 104 ? -7.109 -19.859 -4.086 1 98.5 104 MET A O 1
ATOM 829 N N . SER A 1 105 ? -7.012 -17.766 -3.35 1 97.12 105 SER A N 1
ATOM 830 C CA . SER A 1 105 ? -8.461 -17.656 -3.166 1 97.12 105 SER A CA 1
ATOM 831 C C . SER A 1 105 ? -9.18 -17.609 -4.508 1 97.12 105 SER A C 1
ATOM 833 O O . SER A 1 105 ? -10.398 -17.781 -4.566 1 97.12 105 SER A O 1
ATOM 835 N N . HIS A 1 106 ? -8.469 -17.391 -5.586 1 98.06 106 HIS A N 1
ATOM 836 C CA . HIS A 1 106 ? -9.047 -17.297 -6.926 1 98.06 106 HIS A CA 1
ATOM 837 C C . HIS A 1 106 ? -8.398 -18.281 -7.883 1 98.06 106 HIS A C 1
ATOM 839 O O . HIS A 1 106 ? -8.539 -19.5 -7.715 1 98.06 106 HIS A O 1
ATOM 845 N N . ARG A 1 107 ? -7.504 -17.844 -8.766 1 98.75 107 ARG A N 1
ATOM 846 C CA . ARG A 1 107 ? -6.961 -18.766 -9.766 1 98.75 107 ARG A CA 1
ATOM 847 C C . ARG A 1 107 ? -5.438 -18.75 -9.742 1 98.75 107 ARG A C 1
ATOM 849 O O . ARG A 1 107 ? -4.797 -18.25 -10.672 1 98.75 107 ARG A O 1
ATOM 856 N N . PRO A 1 108 ? -4.832 -19.391 -8.703 1 98.69 108 PRO A N 1
ATOM 857 C CA . PRO A 1 108 ? -3.369 -19.422 -8.625 1 98.69 108 PRO A CA 1
ATOM 858 C C . PRO A 1 108 ? -2.727 -20.188 -9.773 1 98.69 108 PRO A C 1
ATOM 860 O O . PRO A 1 108 ? -3.273 -21.188 -10.234 1 98.69 108 PRO A O 1
ATOM 863 N N . GLU A 1 109 ? -1.594 -19.703 -10.227 1 98.56 109 GLU A N 1
ATOM 864 C CA . GLU A 1 109 ? -0.851 -20.359 -11.297 1 98.56 109 GLU A CA 1
ATOM 865 C C . GLU A 1 109 ? -0.061 -21.547 -10.773 1 98.56 109 GLU A C 1
ATOM 867 O O . GLU A 1 109 ? 0.759 -21.406 -9.859 1 98.56 109 GLU A O 1
ATOM 872 N N . SER A 1 110 ? -0.225 -22.688 -11.383 1 98.12 110 SER A N 1
ATOM 873 C CA . SER A 1 110 ? 0.419 -23.922 -10.922 1 98.12 110 SER A CA 1
ATOM 874 C C . SER A 1 110 ? 1.937 -23.766 -10.883 1 98.12 110 SER A C 1
ATOM 876 O O . SER A 1 110 ? 2.592 -24.25 -9.961 1 98.12 110 SER A O 1
ATOM 878 N N . LEU A 1 111 ? 2.502 -23.047 -11.82 1 98 111 LEU A N 1
ATOM 879 C CA . LEU A 1 111 ? 3.949 -22.906 -11.945 1 98 111 LEU A CA 1
ATOM 880 C C . LEU A 1 111 ? 4.52 -22.094 -10.789 1 98 111 LEU A C 1
ATOM 882 O O . LEU A 1 111 ? 5.707 -22.203 -10.477 1 98 111 LEU A O 1
ATOM 886 N N . MET A 1 112 ? 3.709 -21.266 -10.117 1 98.62 112 MET A N 1
ATOM 887 C CA . MET A 1 112 ? 4.184 -20.406 -9.039 1 98.62 112 MET A CA 1
ATOM 888 C C . MET A 1 112 ? 4.613 -21.219 -7.832 1 98.62 112 MET A C 1
ATOM 890 O O . MET A 1 112 ? 5.52 -20.828 -7.098 1 98.62 112 MET A O 1
ATOM 894 N N . PHE A 1 113 ? 4.027 -22.406 -7.707 1 98.38 113 PHE A N 1
ATOM 895 C CA . PHE A 1 113 ? 4.23 -23.234 -6.523 1 98.38 113 PHE A CA 1
ATOM 896 C C . PHE A 1 113 ? 5.621 -23.859 -6.535 1 98.38 113 PHE A C 1
ATOM 898 O O . PHE A 1 113 ? 6.027 -24.5 -5.562 1 98.38 113 PHE A O 1
ATOM 905 N N . ASN A 1 114 ? 6.41 -23.625 -7.555 1 97.38 114 ASN A N 1
ATOM 906 C CA . ASN A 1 114 ? 7.773 -24.141 -7.613 1 97.38 114 ASN A CA 1
ATOM 907 C C . ASN A 1 114 ? 8.797 -23 -7.691 1 97.38 114 ASN A C 1
ATOM 909 O O . ASN A 1 114 ? 9.992 -23.25 -7.852 1 97.38 114 ASN A O 1
ATOM 913 N N . LYS A 1 115 ? 8.367 -21.828 -7.609 1 98.38 115 LYS A N 1
ATOM 914 C CA . LYS A 1 115 ? 9.25 -20.688 -7.789 1 98.38 115 LYS A CA 1
ATOM 915 C C . LYS A 1 115 ? 9.805 -20.203 -6.453 1 98.38 115 LYS A C 1
ATOM 917 O O . LYS A 1 115 ? 9.234 -20.5 -5.398 1 98.38 115 LYS A O 1
ATOM 922 N N . ILE A 1 116 ? 10.914 -19.5 -6.551 1 98.88 116 ILE A N 1
ATOM 923 C CA . ILE A 1 116 ? 11.523 -18.828 -5.41 1 98.88 116 ILE A CA 1
ATOM 924 C C . ILE A 1 116 ? 11.32 -17.312 -5.531 1 98.88 116 ILE A C 1
ATOM 926 O O . ILE A 1 116 ? 11.359 -16.766 -6.633 1 98.88 116 ILE A O 1
ATOM 930 N N . GLY A 1 117 ? 10.977 -16.672 -4.434 1 98.88 117 GLY A N 1
ATOM 931 C CA . GLY A 1 117 ? 10.75 -15.242 -4.422 1 98.88 117 GLY A CA 1
ATOM 932 C C . GLY A 1 117 ? 11.703 -14.492 -3.516 1 98.88 117 GLY A C 1
ATOM 933 O O . GLY A 1 117 ? 12.227 -15.055 -2.549 1 98.88 117 GLY A O 1
ATOM 934 N N . LEU A 1 118 ? 11.953 -13.273 -3.805 1 98.94 118 LEU A N 1
ATOM 935 C CA . LEU A 1 118 ? 12.672 -12.328 -2.969 1 98.94 118 LEU A CA 1
ATOM 936 C C . LEU A 1 118 ? 11.953 -10.984 -2.922 1 98.94 118 LEU A C 1
ATOM 938 O O . LEU A 1 118 ? 11.578 -10.438 -3.963 1 98.94 118 LEU A O 1
ATOM 942 N N . VAL A 1 119 ? 11.711 -10.539 -1.761 1 98.94 119 VAL A N 1
ATOM 943 C CA . VAL A 1 119 ? 11.281 -9.156 -1.574 1 98.94 119 VAL A CA 1
ATOM 944 C C . VAL A 1 119 ? 12.445 -8.312 -1.059 1 98.94 119 VAL A C 1
ATOM 946 O O . VAL A 1 119 ? 13.18 -8.742 -0.162 1 98.94 119 VAL A O 1
ATOM 949 N N . LEU A 1 120 ? 12.672 -7.199 -1.695 1 98.94 120 LEU A N 1
ATOM 950 C CA . LEU A 1 120 ? 13.812 -6.348 -1.38 1 98.94 120 LEU A CA 1
ATOM 951 C C . LEU A 1 120 ? 13.383 -4.887 -1.277 1 98.94 120 LEU A C 1
ATOM 953 O O . LEU A 1 120 ? 12.734 -4.359 -2.184 1 98.94 120 LEU A O 1
ATOM 957 N N . SER A 1 121 ? 13.688 -4.246 -0.137 1 98.88 121 SER A N 1
ATOM 958 C CA . SER A 1 121 ? 13.352 -2.832 0.012 1 98.88 121 SER A CA 1
ATOM 959 C C . SER A 1 121 ? 14.484 -2.066 0.686 1 98.88 121 SER A C 1
ATOM 961 O O . SER A 1 121 ? 15.242 -2.633 1.479 1 98.88 121 SER A O 1
ATOM 963 N N . THR A 1 122 ? 14.68 -0.879 0.308 1 98.62 122 THR A N 1
ATOM 964 C CA . THR A 1 122 ? 15.555 0.069 0.988 1 98.62 122 THR A CA 1
ATOM 965 C C . THR A 1 122 ? 14.797 1.351 1.331 1 98.62 122 THR A C 1
ATOM 967 O O . THR A 1 122 ? 13.852 1.727 0.634 1 98.62 122 THR A O 1
ATOM 970 N N . ALA A 1 123 ? 15.164 1.942 2.377 1 97.19 123 ALA A N 1
ATOM 971 C CA . ALA A 1 123 ? 14.586 3.215 2.809 1 97.19 123 ALA A CA 1
ATOM 972 C C . ALA A 1 123 ? 15.672 4.168 3.305 1 97.19 123 ALA A C 1
ATOM 974 O O . ALA A 1 123 ? 16.766 3.732 3.68 1 97.19 123 ALA A O 1
ATOM 975 N N . ALA A 1 124 ? 15.328 5.434 3.246 1 91.81 124 ALA A N 1
ATOM 976 C CA . ALA A 1 124 ? 16.234 6.387 3.895 1 91.81 124 ALA A CA 1
ATOM 977 C C . ALA A 1 124 ? 16.203 6.215 5.41 1 91.81 124 ALA A C 1
ATOM 979 O O . ALA A 1 124 ? 17.266 6.207 6.055 1 91.81 124 ALA A O 1
ATOM 980 N N . GLY A 1 125 ? 14.977 5.957 5.934 1 91.69 125 GLY A N 1
ATOM 981 C CA . GLY A 1 125 ? 14.984 5.984 7.387 1 91.69 125 GLY A CA 1
ATOM 982 C C . GLY A 1 125 ? 14.164 4.867 8.008 1 91.69 125 GLY A C 1
ATOM 983 O O . GLY A 1 125 ? 14.508 4.367 9.086 1 91.69 125 GLY A O 1
ATOM 984 N N . ALA A 1 126 ? 13.055 4.512 7.438 1 94.12 126 ALA A N 1
ATOM 985 C CA . ALA A 1 126 ? 12.188 3.553 8.117 1 94.12 126 ALA A CA 1
ATOM 986 C C . ALA A 1 126 ? 11.195 2.924 7.145 1 94.12 126 ALA A C 1
ATOM 988 O O . ALA A 1 126 ? 11.062 3.379 6.004 1 94.12 126 ALA A O 1
ATOM 989 N N . GLY A 1 127 ? 10.539 1.777 7.582 1 97.5 127 GLY A N 1
ATOM 990 C CA . GLY A 1 127 ? 9.391 1.226 6.887 1 97.5 127 GLY A CA 1
ATOM 991 C C . GLY A 1 127 ? 9.719 0.01 6.047 1 97.5 127 GLY A C 1
ATOM 992 O O . GLY A 1 127 ? 8.844 -0.556 5.387 1 97.5 127 GLY A O 1
ATOM 993 N N . THR A 1 128 ? 10.969 -0.414 6.059 1 98.5 128 THR A N 1
ATOM 994 C CA . THR A 1 128 ? 11.391 -1.498 5.18 1 98.5 128 THR A CA 1
ATOM 995 C C . THR A 1 128 ? 10.703 -2.807 5.566 1 98.5 128 THR A C 1
ATOM 997 O O . THR A 1 128 ? 10.312 -3.588 4.699 1 98.5 128 THR A O 1
ATOM 1000 N N . SER A 1 129 ? 10.547 -3.039 6.879 1 98.44 129 SER A N 1
ATOM 1001 C CA . SER A 1 129 ? 9.914 -4.277 7.324 1 98.44 129 SER A CA 1
ATOM 1002 C C . SER A 1 129 ? 8.477 -4.379 6.82 1 98.44 129 SER A C 1
ATOM 1004 O O . SER A 1 129 ? 8.078 -5.406 6.273 1 98.44 129 SER A O 1
ATOM 1006 N N . HIS A 1 130 ? 7.75 -3.322 6.984 1 98.06 130 HIS A N 1
ATOM 1007 C CA . HIS A 1 130 ? 6.367 -3.295 6.527 1 98.06 130 HIS A CA 1
ATOM 1008 C C . HIS A 1 130 ? 6.285 -3.412 5.008 1 98.06 130 HIS A C 1
ATOM 1010 O O . HIS A 1 130 ? 5.418 -4.113 4.48 1 98.06 130 HIS A O 1
ATOM 1016 N N . THR A 1 131 ? 7.156 -2.758 4.371 1 98.69 131 THR A N 1
ATOM 1017 C CA . THR A 1 131 ? 7.215 -2.803 2.912 1 98.69 131 THR A CA 1
ATOM 1018 C C . THR A 1 131 ? 7.426 -4.234 2.424 1 98.69 131 THR A C 1
ATOM 1020 O O . THR A 1 131 ? 6.695 -4.711 1.551 1 98.69 131 THR A O 1
ATOM 1023 N N . ASN A 1 132 ? 8.391 -4.918 3.02 1 98.88 132 ASN A N 1
ATOM 1024 C CA . ASN A 1 132 ? 8.641 -6.305 2.645 1 98.88 132 ASN A CA 1
ATOM 1025 C C . ASN A 1 132 ? 7.445 -7.195 2.955 1 98.88 132 ASN A C 1
ATOM 1027 O O . ASN A 1 132 ? 7.129 -8.109 2.186 1 98.88 132 ASN A O 1
ATOM 1031 N N . LYS A 1 133 ? 6.797 -6.934 4.047 1 98.5 133 LYS A N 1
ATOM 1032 C CA . LYS A 1 133 ? 5.629 -7.723 4.414 1 98.5 133 LYS A CA 1
ATOM 1033 C C . LYS A 1 133 ? 4.52 -7.59 3.373 1 98.5 133 LYS A C 1
ATOM 1035 O O . LYS A 1 133 ? 3.863 -8.57 3.027 1 98.5 133 LYS A O 1
ATOM 1040 N N . THR A 1 134 ? 4.309 -6.355 2.902 1 98.25 134 THR A N 1
ATOM 1041 C CA . THR A 1 134 ? 3.301 -6.113 1.877 1 98.25 134 THR A CA 1
ATOM 1042 C C . THR A 1 134 ? 3.592 -6.938 0.626 1 98.25 134 THR A C 1
ATOM 1044 O O . THR A 1 134 ? 2.713 -7.633 0.118 1 98.25 134 THR A O 1
ATOM 1047 N N . MET A 1 135 ? 4.785 -6.926 0.151 1 98.88 135 MET A N 1
ATOM 1048 C CA . MET A 1 135 ? 5.156 -7.676 -1.045 1 98.88 135 MET A CA 1
ATOM 1049 C C . MET A 1 135 ? 5.113 -9.18 -0.785 1 98.88 135 MET A C 1
ATOM 1051 O O . MET A 1 135 ? 4.645 -9.945 -1.627 1 98.88 135 MET A O 1
ATOM 1055 N N . LYS A 1 136 ? 5.582 -9.555 0.381 1 98.75 136 LYS A N 1
ATOM 1056 C CA . LYS A 1 136 ? 5.648 -10.969 0.743 1 98.75 136 LYS A CA 1
ATOM 1057 C C . LYS A 1 136 ? 4.254 -11.594 0.779 1 98.75 136 LYS A C 1
ATOM 1059 O O . LYS A 1 136 ? 4.082 -12.766 0.427 1 98.75 136 LYS A O 1
ATOM 1064 N N . LYS A 1 137 ? 3.273 -10.906 1.198 1 98.38 137 LYS A N 1
ATOM 1065 C CA . LYS A 1 137 ? 1.901 -11.406 1.245 1 98.38 137 LYS A CA 1
ATOM 1066 C C . LYS A 1 137 ? 1.44 -11.875 -0.132 1 98.38 137 LYS A C 1
ATOM 1068 O O . LYS A 1 137 ? 0.848 -12.945 -0.261 1 98.38 137 LYS A O 1
ATOM 1073 N N . SER A 1 138 ? 1.725 -11.07 -1.11 1 98.75 138 SER A N 1
ATOM 1074 C CA . SER A 1 138 ? 1.325 -11.445 -2.461 1 98.75 138 SER A CA 1
ATOM 1075 C C . SER A 1 138 ? 2.062 -12.695 -2.926 1 98.75 138 SER A C 1
ATOM 1077 O O . SER A 1 138 ? 1.447 -13.633 -3.447 1 98.75 138 SER A O 1
ATOM 1079 N N . LEU A 1 139 ? 3.389 -12.742 -2.693 1 98.88 139 LEU A N 1
ATOM 1080 C CA . LEU A 1 139 ? 4.145 -13.922 -3.086 1 98.88 139 LEU A CA 1
ATOM 1081 C C . LEU A 1 139 ? 3.598 -15.172 -2.398 1 98.88 139 LEU A C 1
ATOM 1083 O O . LEU A 1 139 ? 3.486 -16.234 -3.018 1 98.88 139 LEU A O 1
ATOM 1087 N N . ASN A 1 140 ? 3.256 -14.969 -1.12 1 98.81 140 ASN A N 1
ATOM 1088 C CA . ASN A 1 140 ? 2.705 -16.094 -0.363 1 98.81 140 ASN A CA 1
ATOM 1089 C C . ASN A 1 140 ? 1.376 -16.562 -0.945 1 98.81 140 ASN A C 1
ATOM 1091 O O . ASN A 1 140 ? 1.168 -17.766 -1.141 1 98.81 140 ASN A O 1
ATOM 1095 N N . PHE A 1 141 ? 0.546 -15.688 -1.291 1 98.75 141 PHE A N 1
ATOM 1096 C CA . PHE A 1 141 ? -0.79 -16.062 -1.746 1 98.75 141 PHE A CA 1
ATOM 1097 C C . PHE A 1 141 ? -0.772 -16.453 -3.219 1 98.75 141 PHE A C 1
ATOM 1099 O O . PHE A 1 141 ? -1.741 -17.016 -3.729 1 98.75 141 PHE A O 1
ATOM 1106 N N . TRP A 1 142 ? 0.297 -16.125 -3.914 1 98.88 142 TRP A N 1
ATOM 1107 C CA . TRP A 1 142 ? 0.497 -16.656 -5.262 1 98.88 142 TRP A CA 1
ATOM 1108 C C . TRP A 1 142 ? 0.962 -18.109 -5.219 1 98.88 142 TRP A C 1
ATOM 1110 O O . TRP A 1 142 ? 0.984 -18.781 -6.246 1 98.88 142 TRP A O 1
ATOM 1120 N N . GLY A 1 143 ? 1.443 -18.578 -3.988 1 98.69 143 GLY A N 1
ATOM 1121 C CA . GLY A 1 143 ? 1.856 -19.969 -3.818 1 98.69 143 GLY A CA 1
ATOM 1122 C C . GLY A 1 143 ? 3.355 -20.156 -3.951 1 98.69 143 GLY A C 1
ATOM 1123 O O . GLY A 1 143 ? 3.834 -21.297 -4.016 1 98.69 143 GLY A O 1
ATOM 1124 N N . VAL A 1 144 ? 4.168 -19.109 -3.98 1 98.81 144 VAL A N 1
ATOM 1125 C CA . VAL A 1 144 ? 5.613 -19.188 -4.16 1 98.81 144 VAL A CA 1
ATOM 1126 C C . VAL A 1 144 ? 6.219 -20.094 -3.088 1 98.81 144 VAL A C 1
ATOM 1128 O O . VAL A 1 144 ? 5.895 -19.969 -1.904 1 98.81 144 VAL A O 1
ATOM 1131 N N . LYS A 1 145 ? 7.09 -20.953 -3.508 1 98.5 145 LYS A N 1
ATOM 1132 C CA . LYS A 1 145 ? 7.547 -22.078 -2.703 1 98.5 145 LYS A CA 1
ATOM 1133 C C . LYS A 1 145 ? 8.367 -21.609 -1.507 1 98.5 145 LYS A C 1
ATOM 1135 O O . LYS A 1 145 ? 8.188 -22.094 -0.39 1 98.5 145 LYS A O 1
ATOM 1140 N N . ARG A 1 146 ? 9.281 -20.719 -1.727 1 98.81 146 ARG A N 1
ATOM 1141 C CA . ARG A 1 146 ? 10.102 -20.062 -0.714 1 98.81 146 ARG A CA 1
ATOM 1142 C C . ARG A 1 146 ? 10.242 -18.578 -1.009 1 98.81 146 ARG A C 1
ATOM 1144 O O . ARG A 1 146 ? 10.406 -18.172 -2.164 1 98.81 146 ARG A O 1
ATOM 1151 N N . VAL A 1 147 ? 10.164 -17.781 0.066 1 98.88 147 VAL A N 1
ATOM 1152 C CA . VAL A 1 147 ? 10.281 -16.328 -0.096 1 98.88 147 VAL A CA 1
ATOM 1153 C C . VAL A 1 147 ? 11.391 -15.797 0.815 1 98.88 147 VAL A C 1
ATOM 1155 O O . VAL A 1 147 ? 11.336 -15.984 2.033 1 98.88 147 VAL A O 1
ATOM 1158 N N . PHE A 1 148 ? 12.375 -15.18 0.237 1 98.88 148 PHE A N 1
ATOM 1159 C CA . PHE A 1 148 ? 13.453 -14.516 0.961 1 98.88 148 PHE A CA 1
ATOM 1160 C C . PHE A 1 148 ? 13.172 -13.016 1.084 1 98.88 148 PHE A C 1
ATOM 1162 O O . PHE A 1 148 ? 12.305 -12.484 0.396 1 98.88 148 PHE A O 1
ATOM 1169 N N . SER A 1 149 ? 13.883 -12.391 2.016 1 98.88 149 SER A N 1
ATOM 1170 C CA . SER A 1 149 ? 13.711 -10.961 2.236 1 98.88 149 SER A CA 1
ATOM 1171 C C . SER A 1 149 ? 15.047 -10.273 2.471 1 98.88 149 SER A C 1
ATOM 1173 O O . SER A 1 149 ? 15.945 -10.844 3.092 1 98.88 149 SER A O 1
ATOM 1175 N N . PHE A 1 150 ? 15.156 -9.125 1.97 1 98.94 150 PHE A N 1
ATOM 1176 C CA . PHE A 1 150 ? 16.25 -8.211 2.252 1 98.94 150 PHE A CA 1
ATOM 1177 C C . PHE A 1 150 ? 15.734 -6.801 2.492 1 98.94 150 PHE A C 1
ATOM 1179 O O . PHE A 1 150 ? 14.852 -6.328 1.771 1 98.94 150 PHE A O 1
ATOM 1186 N N . LYS A 1 151 ? 16.156 -6.188 3.52 1 98.81 151 LYS A N 1
ATOM 1187 C CA . LYS A 1 151 ? 15.766 -4.816 3.826 1 98.81 151 LYS A CA 1
ATOM 1188 C C . LYS A 1 151 ? 16.922 -4.031 4.43 1 98.81 151 LYS A C 1
ATOM 1190 O O . LYS A 1 151 ? 17.734 -4.582 5.188 1 98.81 151 LYS A O 1
ATOM 1195 N N . LYS A 1 152 ? 17.031 -2.775 4.078 1 98.62 152 LYS A N 1
ATOM 1196 C CA . LYS A 1 152 ? 18.109 -1.936 4.609 1 98.62 152 LYS A CA 1
ATOM 1197 C C . LYS A 1 152 ? 17.672 -0.475 4.688 1 98.62 152 LYS A C 1
ATOM 1199 O O . LYS A 1 152 ? 17.156 0.075 3.713 1 98.62 152 LYS A O 1
ATOM 1204 N N . ASN A 1 153 ? 17.766 0.141 5.84 1 97.44 153 ASN A N 1
ATOM 1205 C CA . ASN A 1 153 ? 17.75 1.596 5.953 1 97.44 153 ASN A CA 1
ATOM 1206 C C . ASN A 1 153 ? 19.125 2.199 5.641 1 97.44 153 ASN A C 1
ATOM 1208 O O . ASN A 1 153 ? 20.047 2.117 6.453 1 97.44 153 ASN A O 1
ATOM 1212 N N . VAL A 1 154 ? 19.219 2.85 4.566 1 97.25 154 VAL A N 1
ATOM 1213 C CA . VAL A 1 154 ? 20.531 3.191 4.031 1 97.25 154 VAL A CA 1
ATOM 1214 C C . VAL A 1 154 ? 20.938 4.586 4.5 1 97.25 154 VAL A C 1
ATOM 1216 O O . VAL A 1 154 ? 22.109 4.961 4.422 1 97.25 154 VAL A O 1
ATOM 1219 N N . GLY A 1 155 ? 19.953 5.441 4.926 1 93.56 155 GLY A N 1
ATOM 1220 C CA . GLY A 1 155 ? 20.25 6.766 5.453 1 93.56 155 GLY A CA 1
ATOM 1221 C C . GLY A 1 155 ? 20.703 7.742 4.387 1 93.56 155 GLY A C 1
ATOM 1222 O O . GLY A 1 155 ? 21.609 8.555 4.625 1 93.56 155 GLY A O 1
ATOM 1223 N N . ALA A 1 156 ? 20.219 7.574 3.203 1 93.56 156 ALA A N 1
ATOM 1224 C CA . ALA A 1 156 ? 20.625 8.422 2.082 1 93.56 156 ALA A CA 1
ATOM 1225 C C . ALA A 1 156 ? 19.516 8.508 1.038 1 93.56 156 ALA A C 1
ATOM 1227 O O . ALA A 1 156 ? 18.656 7.621 0.95 1 93.56 156 ALA A O 1
ATOM 1228 N N . MET A 1 157 ? 19.547 9.57 0.236 1 91.06 157 MET A N 1
ATOM 1229 C CA . MET A 1 157 ? 18.547 9.773 -0.812 1 91.06 157 MET A CA 1
ATOM 1230 C C . MET A 1 157 ? 18.969 9.078 -2.104 1 91.06 157 MET A C 1
ATOM 1232 O O . MET A 1 157 ? 18.125 8.75 -2.938 1 91.06 157 MET A O 1
ATOM 1236 N N . SER A 1 158 ? 20.25 8.93 -2.264 1 93.44 158 SER A N 1
ATOM 1237 C CA . SER A 1 158 ? 20.797 8.266 -3.449 1 93.44 158 SER A CA 1
ATOM 1238 C C . SER A 1 158 ? 21.859 7.242 -3.074 1 93.44 158 SER A C 1
ATOM 1240 O O . SER A 1 158 ? 22.406 7.273 -1.965 1 93.44 158 SER A O 1
ATOM 1242 N N . TRP A 1 159 ? 22.078 6.34 -3.992 1 96.44 159 TRP A N 1
ATOM 1243 C CA . TRP A 1 159 ? 23.078 5.297 -3.754 1 96.44 159 TRP A CA 1
ATOM 1244 C C . TRP A 1 159 ? 24.469 5.906 -3.559 1 96.44 159 TRP A C 1
ATOM 1246 O O . TRP A 1 159 ? 25.234 5.449 -2.713 1 96.44 159 TRP A O 1
ATOM 1256 N N . GLU A 1 160 ? 24.75 6.988 -4.289 1 95.94 160 GLU A N 1
ATOM 1257 C CA . GLU A 1 160 ? 26.047 7.652 -4.219 1 95.94 160 GLU A CA 1
ATOM 1258 C C . GLU A 1 160 ? 26.297 8.227 -2.828 1 95.94 160 GLU A C 1
ATOM 1260 O O . GLU A 1 160 ? 27.453 8.297 -2.377 1 95.94 160 GLU A O 1
ATOM 1265 N N . GLU A 1 161 ? 25.234 8.539 -2.168 1 95.31 161 GLU A N 1
ATOM 1266 C CA . GLU A 1 161 ? 25.344 9.203 -0.874 1 95.31 161 GLU A CA 1
ATOM 1267 C C . GLU A 1 161 ? 25.391 8.195 0.266 1 95.31 161 GLU A C 1
ATOM 1269 O O . GLU A 1 161 ? 25.609 8.562 1.421 1 95.31 161 GLU A O 1
ATOM 1274 N N . VAL A 1 162 ? 25.156 6.938 0.005 1 97.06 162 VAL A N 1
ATOM 1275 C CA . VAL A 1 162 ? 25.25 5.906 1.034 1 97.06 162 VAL A CA 1
ATOM 1276 C C . VAL A 1 162 ? 26.703 5.754 1.472 1 97.06 162 VAL A C 1
ATOM 1278 O O . VAL A 1 162 ? 27.609 5.688 0.635 1 97.06 162 VAL A O 1
ATOM 1281 N N . ASN A 1 163 ? 26.922 5.719 2.691 1 96.25 163 ASN A N 1
ATOM 1282 C CA . ASN A 1 163 ? 28.297 5.668 3.186 1 96.25 163 ASN A CA 1
ATOM 1283 C C . ASN A 1 163 ? 28.953 4.32 2.893 1 96.25 163 ASN A C 1
ATOM 1285 O O . ASN A 1 163 ? 28.266 3.316 2.719 1 96.25 163 ASN A O 1
ATOM 1289 N N . SER A 1 164 ? 30.297 4.293 2.869 1 97.25 164 SER A N 1
ATOM 1290 C CA . SER A 1 164 ? 31.062 3.127 2.436 1 97.25 164 SER A CA 1
ATOM 1291 C C . SER A 1 164 ? 30.859 1.948 3.381 1 97.25 164 SER A C 1
ATOM 1293 O O . SER A 1 164 ? 30.781 0.798 2.941 1 97.25 164 SER A O 1
ATOM 1295 N N . ARG A 1 165 ? 30.781 2.234 4.602 1 97.56 165 ARG A N 1
ATOM 1296 C CA . ARG A 1 165 ? 30.594 1.168 5.578 1 97.56 165 ARG A CA 1
ATOM 1297 C C . ARG A 1 165 ? 29.266 0.439 5.332 1 97.56 165 ARG A C 1
ATOM 1299 O O . ARG A 1 165 ? 29.234 -0.792 5.34 1 97.56 165 ARG A O 1
ATOM 1306 N N . THR A 1 166 ? 28.188 1.248 5.152 1 97.69 166 THR A N 1
ATOM 1307 C CA . THR A 1 166 ? 26.875 0.687 4.863 1 97.69 166 THR A CA 1
ATOM 1308 C C . THR A 1 166 ? 26.906 -0.102 3.559 1 97.69 166 THR A C 1
ATOM 1310 O O . THR A 1 166 ? 26.328 -1.194 3.477 1 97.69 166 THR A O 1
ATOM 1313 N N . LYS A 1 167 ? 27.516 0.324 2.551 1 98.06 167 LYS A N 1
ATOM 1314 C CA . LYS A 1 167 ? 27.641 -0.38 1.277 1 98.06 167 LYS A CA 1
ATOM 1315 C C . LYS A 1 167 ? 28.328 -1.725 1.453 1 98.06 167 LYS A C 1
ATOM 1317 O O . LYS A 1 167 ? 27.891 -2.738 0.908 1 98.06 167 LYS A O 1
ATOM 1322 N N . ASP A 1 168 ? 29.391 -1.648 2.191 1 98.12 168 ASP A N 1
ATOM 1323 C CA . ASP A 1 168 ? 30.141 -2.879 2.432 1 98.12 168 ASP A CA 1
ATOM 1324 C C . ASP A 1 168 ? 29.281 -3.918 3.141 1 98.12 168 ASP A C 1
ATOM 1326 O O . ASP A 1 168 ? 29.328 -5.105 2.812 1 98.12 168 ASP A O 1
ATOM 1330 N N . GLN A 1 169 ? 28.547 -3.412 4.102 1 98.31 169 GLN A N 1
ATOM 1331 C CA . GLN A 1 169 ? 27.641 -4.301 4.82 1 98.31 169 GLN A CA 1
ATOM 1332 C C . GLN A 1 169 ? 26.594 -4.895 3.885 1 98.31 169 GLN A C 1
ATOM 1334 O O . GLN A 1 169 ? 26.297 -6.09 3.949 1 98.31 169 GLN A O 1
ATOM 1339 N N . ILE A 1 170 ? 26.031 -4.094 3.074 1 98.44 170 ILE A N 1
ATOM 1340 C CA . ILE A 1 170 ? 25.016 -4.52 2.111 1 98.44 170 ILE A CA 1
ATOM 1341 C C . ILE A 1 170 ? 25.609 -5.582 1.183 1 98.44 170 ILE A C 1
ATOM 1343 O O . ILE A 1 170 ? 25 -6.629 0.958 1 98.44 170 ILE A O 1
ATOM 1347 N N . ILE A 1 171 ? 26.797 -5.371 0.692 1 98.12 171 ILE A N 1
ATOM 1348 C CA . ILE A 1 171 ? 27.438 -6.289 -0.24 1 98.12 171 ILE A CA 1
ATOM 1349 C C . ILE A 1 171 ? 27.641 -7.648 0.429 1 98.12 171 ILE A C 1
ATOM 1351 O O . ILE A 1 171 ? 27.359 -8.688 -0.165 1 98.12 171 ILE A O 1
ATOM 1355 N N . LYS A 1 172 ? 28.094 -7.617 1.629 1 98.44 172 LYS A N 1
ATOM 1356 C CA . LYS A 1 172 ? 28.328 -8.852 2.363 1 98.44 172 LYS A CA 1
ATOM 1357 C C . LYS A 1 172 ? 27.016 -9.617 2.59 1 98.44 172 LYS A C 1
ATOM 1359 O O . LYS A 1 172 ? 26.938 -10.82 2.33 1 98.44 172 LYS A O 1
ATOM 1364 N N . GLU A 1 173 ? 25.984 -8.898 3.098 1 98.75 173 GLU A N 1
ATOM 1365 C CA . GLU A 1 173 ? 24.688 -9.516 3.367 1 98.75 173 GLU A CA 1
ATOM 1366 C C . GLU A 1 173 ? 24.062 -10.07 2.09 1 98.75 173 GLU A C 1
ATOM 1368 O O . GLU A 1 173 ? 23.484 -11.156 2.098 1 98.75 173 GLU A O 1
ATOM 1373 N N . ILE A 1 174 ? 24.203 -9.422 1.042 1 98.69 174 ILE A N 1
ATOM 1374 C CA . ILE A 1 174 ? 23.625 -9.797 -0.238 1 98.69 174 ILE A CA 1
ATOM 1375 C C . ILE A 1 174 ? 24.328 -11.023 -0.8 1 98.69 174 ILE A C 1
ATOM 1377 O O . ILE A 1 174 ? 23.703 -11.898 -1.395 1 98.69 174 ILE A O 1
ATOM 1381 N N . ARG A 1 175 ? 25.641 -11 -0.681 1 98.31 175 ARG A N 1
ATOM 1382 C CA . ARG A 1 175 ? 26.406 -12.164 -1.128 1 98.31 175 ARG A CA 1
ATOM 1383 C C . ARG A 1 175 ? 25.906 -13.43 -0.435 1 98.31 175 ARG A C 1
ATOM 1385 O O . ARG A 1 175 ? 25.688 -14.453 -1.084 1 98.31 175 ARG A O 1
ATOM 1392 N N . ASN A 1 176 ? 25.766 -13.305 0.862 1 98.69 176 ASN A N 1
ATOM 1393 C CA . ASN A 1 176 ? 25.25 -14.438 1.628 1 98.69 176 ASN A CA 1
ATOM 1394 C C . ASN A 1 176 ? 23.844 -14.828 1.192 1 98.69 176 ASN A C 1
ATOM 1396 O O . ASN A 1 176 ? 23.531 -16.016 1.064 1 98.69 176 ASN A O 1
ATOM 1400 N N . LEU A 1 177 ? 23.047 -13.867 1.005 1 98.81 177 LEU A N 1
ATOM 1401 C CA . LEU A 1 177 ? 21.672 -14.094 0.564 1 98.81 177 LEU A CA 1
ATOM 1402 C C . LEU A 1 177 ? 21.641 -14.766 -0.806 1 98.81 177 LEU A C 1
ATOM 1404 O O . LEU A 1 177 ? 20.859 -15.6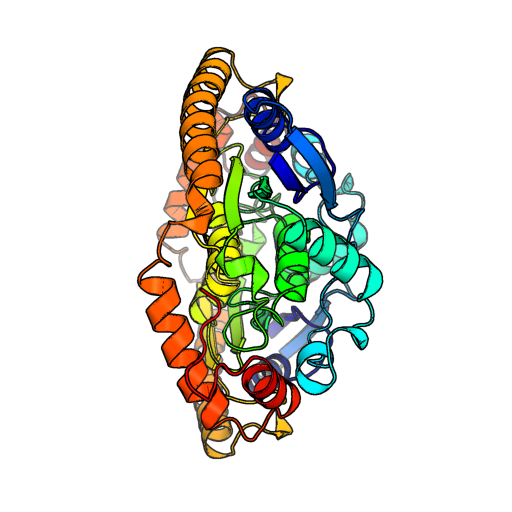8 -1.036 1 98.81 177 LEU A O 1
ATOM 1408 N N . ALA A 1 178 ? 22.469 -14.289 -1.688 1 98.69 178 ALA A N 1
ATOM 1409 C CA . ALA A 1 178 ? 22.547 -14.844 -3.039 1 98.69 178 ALA A CA 1
ATOM 1410 C C . ALA A 1 178 ? 22.906 -16.328 -3.004 1 98.69 178 ALA A C 1
ATOM 1412 O O . ALA A 1 178 ? 22.344 -17.125 -3.756 1 98.69 178 ALA A O 1
ATOM 1413 N N . ASP A 1 179 ? 23.859 -16.641 -2.156 1 98.44 179 ASP A N 1
ATOM 1414 C CA . ASP A 1 179 ? 24.25 -18.047 -2.008 1 98.44 179 ASP A CA 1
ATOM 1415 C C . ASP A 1 179 ? 23.078 -18.906 -1.567 1 98.44 179 ASP A C 1
ATOM 1417 O O . ASP A 1 179 ? 22.844 -19.984 -2.125 1 98.44 179 ASP A O 1
ATOM 1421 N N . LYS A 1 180 ? 22.359 -18.422 -0.6 1 98.62 180 LYS A N 1
ATOM 1422 C CA . LYS A 1 180 ? 21.203 -19.156 -0.09 1 98.62 180 LYS A CA 1
ATOM 1423 C C . LYS A 1 180 ? 20.141 -19.312 -1.167 1 98.62 180 LYS A C 1
ATOM 1425 O O . LYS A 1 180 ? 19.562 -20.391 -1.325 1 98.62 180 LYS A O 1
ATOM 1430 N N . ILE A 1 181 ? 19.891 -18.266 -1.889 1 98.75 181 ILE A N 1
ATOM 1431 C CA . ILE A 1 181 ? 18.875 -18.281 -2.939 1 98.75 181 ILE A CA 1
ATOM 1432 C C . ILE A 1 181 ? 19.281 -19.266 -4.035 1 98.75 181 ILE A C 1
ATOM 1434 O O . ILE A 1 181 ? 18.469 -20.062 -4.484 1 98.75 181 ILE A O 1
ATOM 1438 N N . SER A 1 182 ? 20.531 -19.203 -4.449 1 98.06 182 SER A N 1
ATOM 1439 C CA . SER A 1 182 ? 21.031 -20.078 -5.496 1 98.06 182 SER A CA 1
ATOM 1440 C C . SER A 1 182 ? 20.859 -21.547 -5.113 1 98.06 182 SER A C 1
ATOM 1442 O O . SER A 1 182 ? 20.406 -22.359 -5.922 1 98.06 182 SER A O 1
ATOM 1444 N N . LYS A 1 183 ? 21.203 -21.859 -3.93 1 97.75 183 LYS A N 1
ATOM 1445 C CA . LYS A 1 183 ? 21.062 -23.219 -3.441 1 97.75 183 LYS A CA 1
ATOM 1446 C C . LYS A 1 183 ? 19.594 -23.641 -3.432 1 97.75 183 LYS A C 1
ATOM 1448 O O . LYS A 1 183 ? 19.266 -24.766 -3.822 1 97.75 183 LYS A O 1
ATOM 1453 N N . THR A 1 184 ? 18.766 -22.766 -2.994 1 98.5 184 THR A N 1
ATOM 1454 C CA . THR A 1 184 ? 17.328 -23.062 -2.908 1 98.5 184 THR A CA 1
ATOM 1455 C C . THR A 1 184 ? 16.734 -23.234 -4.297 1 98.5 184 THR A C 1
ATOM 1457 O O . THR A 1 184 ? 15.922 -24.141 -4.52 1 98.5 184 THR A O 1
ATOM 1460 N N . VAL A 1 185 ? 17.109 -22.359 -5.219 1 97.94 185 VAL A N 1
ATOM 1461 C CA . VAL A 1 185 ? 16.625 -22.453 -6.59 1 97.94 185 VAL A CA 1
ATOM 1462 C C . VAL A 1 185 ? 17.031 -23.797 -7.195 1 97.94 185 VAL A C 1
ATOM 1464 O O . VAL A 1 185 ? 16.219 -24.453 -7.859 1 97.94 185 VAL A O 1
ATOM 1467 N N . SER A 1 186 ? 18.25 -24.266 -6.953 1 96.19 186 SER A N 1
ATOM 1468 C CA . SER A 1 186 ? 18.766 -25.516 -7.52 1 96.19 186 SER A CA 1
ATOM 1469 C C . SER A 1 186 ? 18.016 -26.719 -6.965 1 96.19 186 SER A C 1
ATOM 1471 O O . SER A 1 186 ? 17.938 -27.766 -7.621 1 96.19 186 SER A O 1
ATOM 1473 N N . LYS A 1 187 ? 17.406 -26.578 -5.797 1 96.44 187 LYS A N 1
ATOM 1474 C CA . LYS A 1 187 ? 16.734 -27.688 -5.156 1 96.44 187 LYS A CA 1
ATOM 1475 C C . LYS A 1 187 ? 15.219 -27.531 -5.199 1 96.44 187 LYS A C 1
ATOM 1477 O O . LYS A 1 187 ? 14.492 -28.234 -4.508 1 96.44 187 LYS A O 1
ATOM 1482 N N . SER A 1 188 ? 14.75 -26.562 -5.902 1 95.12 188 SER A N 1
ATOM 1483 C CA . SER A 1 188 ? 13.344 -26.156 -5.844 1 95.12 188 SER A CA 1
ATOM 1484 C C . SER A 1 188 ? 12.422 -27.328 -6.148 1 95.12 188 SER A C 1
ATOM 1486 O O . SER A 1 188 ? 11.383 -27.484 -5.516 1 95.12 188 SER A O 1
ATOM 1488 N N . ASN A 1 189 ? 12.773 -28.234 -7.047 1 93.56 189 ASN A N 1
ATOM 1489 C CA . ASN A 1 189 ? 11.938 -29.359 -7.48 1 93.56 189 ASN A CA 1
ATOM 1490 C C . ASN A 1 189 ? 11.789 -30.406 -6.383 1 93.56 189 ASN A C 1
ATOM 1492 O O . ASN A 1 189 ? 10.852 -31.203 -6.406 1 93.56 189 ASN A O 1
ATOM 1496 N N . THR A 1 190 ? 12.68 -30.391 -5.434 1 95.81 190 THR A N 1
ATOM 1497 C CA . THR A 1 190 ? 12.641 -31.422 -4.398 1 95.81 190 THR A CA 1
ATOM 1498 C C . THR A 1 190 ? 12.078 -30.859 -3.096 1 95.81 190 THR A C 1
ATOM 1500 O O . THR A 1 190 ? 11.766 -31.609 -2.172 1 95.81 190 THR A O 1
ATOM 1503 N N . LEU A 1 191 ? 11.977 -29.594 -3.057 1 96.56 191 LEU A N 1
ATOM 1504 C CA . LEU A 1 191 ? 11.461 -28.969 -1.846 1 96.56 191 LEU A CA 1
ATOM 1505 C C . LEU A 1 191 ? 9.953 -29.172 -1.721 1 96.56 191 LEU A C 1
ATOM 1507 O O . LEU A 1 191 ? 9.234 -29.109 -2.717 1 96.56 191 LEU A O 1
ATOM 1511 N N . LYS A 1 192 ? 9.508 -29.422 -0.562 1 96.44 192 LYS A N 1
ATOM 1512 C CA . LYS A 1 192 ? 8.078 -29.484 -0.276 1 96.44 192 LYS A CA 1
ATOM 1513 C C . LYS A 1 192 ? 7.496 -28.094 -0.071 1 96.44 192 LYS A C 1
ATOM 1515 O O . LYS A 1 192 ? 8.211 -27.156 0.317 1 96.44 192 LYS A O 1
ATOM 1520 N N . PRO A 1 193 ? 6.219 -27.906 -0.346 1 96.88 193 PRO A N 1
ATOM 1521 C CA . PRO A 1 193 ? 5.609 -26.594 -0.065 1 96.88 193 PRO A CA 1
ATOM 1522 C C . PRO A 1 193 ? 5.641 -26.25 1.42 1 96.88 193 PRO A C 1
ATOM 1524 O O . PRO A 1 193 ? 5.754 -27.125 2.27 1 96.88 193 PRO A O 1
ATOM 1527 N N . ARG A 1 194 ? 5.617 -25.031 1.713 1 97.25 194 ARG A N 1
ATOM 1528 C CA . ARG A 1 194 ? 5.535 -24.562 3.094 1 97.25 194 ARG A CA 1
ATOM 1529 C C . ARG A 1 194 ? 4.195 -24.938 3.721 1 97.25 194 ARG A C 1
ATOM 1531 O O . ARG A 1 194 ? 3.195 -25.078 3.018 1 97.25 194 ARG A O 1
ATOM 1538 N N . LEU A 1 195 ? 4.203 -25.109 5.02 1 97.94 195 LEU A N 1
ATOM 1539 C CA . LEU A 1 195 ? 2.982 -25.438 5.75 1 97.94 195 LEU A CA 1
ATOM 1540 C C . LEU A 1 195 ? 1.893 -24.406 5.473 1 97.94 195 LEU A C 1
ATOM 1542 O O . LEU A 1 195 ? 0.734 -24.766 5.254 1 97.94 195 LEU A O 1
ATOM 1546 N N . PHE A 1 196 ? 2.229 -23.172 5.48 1 97.81 196 PHE A N 1
ATOM 1547 C CA . PHE A 1 196 ? 1.29 -22.109 5.18 1 97.81 196 PHE A CA 1
ATOM 1548 C C . PHE A 1 196 ? 0.599 -22.344 3.844 1 97.81 196 PHE A C 1
ATOM 1550 O O . PHE A 1 196 ? -0.624 -22.219 3.74 1 97.81 196 PHE A O 1
ATOM 1557 N N . THR A 1 197 ? 1.382 -22.625 2.887 1 98.25 197 THR A N 1
ATOM 1558 C CA . THR A 1 197 ? 0.865 -22.844 1.539 1 98.25 197 THR A CA 1
ATOM 1559 C C . THR A 1 197 ? -0.114 -24.016 1.514 1 98.25 197 THR A C 1
ATOM 1561 O O . THR A 1 197 ? -1.187 -23.922 0.912 1 98.25 197 THR A O 1
ATOM 1564 N N . LYS A 1 198 ? 0.235 -25.094 2.18 1 98.19 198 LYS A N 1
ATOM 1565 C CA . LYS A 1 198 ? -0.632 -26.266 2.229 1 98.19 198 LYS A CA 1
ATOM 1566 C C . LYS A 1 198 ? -1.955 -25.938 2.918 1 98.19 198 LYS A C 1
ATOM 1568 O O . LYS A 1 198 ? -3.021 -26.328 2.439 1 98.19 198 LYS A O 1
ATOM 1573 N N . ILE A 1 199 ? -1.848 -25.25 3.977 1 98.56 199 ILE A N 1
ATOM 1574 C CA . ILE A 1 199 ? -3.029 -24.922 4.762 1 98.56 199 ILE A CA 1
ATOM 1575 C C . ILE A 1 199 ? -3.951 -24.016 3.949 1 98.56 199 ILE A C 1
ATOM 1577 O O . ILE A 1 199 ? -5.152 -24.281 3.838 1 98.56 199 ILE A O 1
ATOM 1581 N N . ILE A 1 200 ? -3.396 -22.984 3.395 1 98.5 200 ILE A N 1
ATOM 1582 C CA . ILE A 1 200 ? -4.199 -22.016 2.641 1 98.5 200 ILE A CA 1
ATOM 1583 C C . ILE A 1 200 ? -4.785 -22.703 1.404 1 98.5 200 ILE A C 1
ATOM 1585 O O . ILE A 1 200 ? -5.961 -22.516 1.085 1 98.5 200 ILE A O 1
ATOM 1589 N N . PHE A 1 201 ? -3.951 -23.469 0.713 1 98.62 201 PHE A N 1
ATOM 1590 C CA . PHE A 1 201 ? -4.434 -24.172 -0.47 1 98.62 201 PHE A CA 1
ATOM 1591 C C . PHE A 1 201 ? -5.613 -25.078 -0.124 1 98.62 201 PHE A C 1
ATOM 1593 O O . PHE A 1 201 ? -6.617 -25.094 -0.84 1 98.62 201 PHE A O 1
ATOM 1600 N N . THR A 1 202 ? -5.484 -25.812 0.924 1 98.44 202 THR A N 1
ATOM 1601 C CA . THR A 1 202 ? -6.555 -26.703 1.364 1 98.44 202 THR A CA 1
ATOM 1602 C C . THR A 1 202 ? -7.809 -25.906 1.718 1 98.44 202 THR A C 1
ATOM 1604 O O . THR A 1 202 ? -8.922 -26.297 1.349 1 98.44 202 THR A O 1
ATOM 1607 N N . ALA A 1 203 ? -7.633 -24.859 2.383 1 98.25 203 ALA A N 1
ATOM 1608 C CA . ALA A 1 203 ? -8.766 -24 2.736 1 98.25 203 ALA A CA 1
ATOM 1609 C C . ALA A 1 203 ? -9.453 -23.469 1.488 1 98.25 203 ALA A C 1
ATOM 1611 O O . ALA A 1 203 ? -10.688 -23.438 1.408 1 98.25 203 ALA A O 1
ATOM 1612 N N . MET A 1 204 ? -8.68 -23.031 0.539 1 98.25 204 MET A N 1
ATOM 1613 C CA . MET A 1 204 ? -9.234 -22.469 -0.687 1 98.25 204 MET A CA 1
ATOM 1614 C C . MET A 1 204 ? -9.922 -23.562 -1.516 1 98.25 204 MET A C 1
ATOM 1616 O O . MET A 1 204 ? -10.914 -23.281 -2.201 1 98.25 204 MET A O 1
ATOM 1620 N N . LYS A 1 205 ? -9.359 -24.719 -1.468 1 98.5 205 LYS A N 1
ATOM 1621 C CA . LYS A 1 205 ? -10.031 -25.844 -2.104 1 98.5 205 LYS A CA 1
ATOM 1622 C C . LYS A 1 205 ? -11.445 -26.016 -1.558 1 98.5 205 LYS A C 1
ATOM 1624 O O . LYS A 1 205 ? -12.398 -26.156 -2.326 1 98.5 205 LYS A O 1
ATOM 1629 N N . GLY A 1 206 ? -11.516 -26.047 -0.235 1 98.19 206 GLY A N 1
ATOM 1630 C CA . GLY A 1 206 ? -12.828 -26.141 0.388 1 98.19 206 GLY A CA 1
ATOM 1631 C C . GLY A 1 206 ? -13.75 -25.016 -0.024 1 98.19 206 GLY A C 1
ATOM 1632 O O . GLY A 1 206 ? -14.93 -25.234 -0.317 1 98.19 206 GLY A O 1
ATOM 1633 N N . MET A 1 207 ? -13.234 -23.812 -0.084 1 97.12 207 MET A N 1
ATOM 1634 C CA . MET A 1 207 ? -14.008 -22.656 -0.49 1 97.12 207 MET A CA 1
ATOM 1635 C C . MET A 1 207 ? -14.492 -22.797 -1.929 1 97.12 207 MET A C 1
ATOM 1637 O O . MET A 1 207 ? -15.656 -22.516 -2.225 1 97.12 207 MET A O 1
ATOM 1641 N N . GLN A 1 208 ? -13.609 -23.234 -2.801 1 98.06 208 GLN A N 1
ATOM 1642 C CA . GLN A 1 208 ? -13.938 -23.328 -4.219 1 98.06 208 GLN A CA 1
ATOM 1643 C C . GLN A 1 208 ? -14.93 -24.469 -4.473 1 98.06 208 GLN A C 1
ATOM 1645 O O . GLN A 1 208 ? -15.758 -24.375 -5.383 1 98.06 208 GLN A O 1
ATOM 1650 N N . LYS A 1 209 ? -14.883 -25.5 -3.676 1 97.69 209 LYS A N 1
ATOM 1651 C CA . LYS A 1 209 ? -15.859 -26.578 -3.793 1 97.69 209 LYS A CA 1
ATOM 1652 C C . LYS A 1 209 ? -17.281 -26.078 -3.57 1 97.69 209 LYS A C 1
ATOM 1654 O O . LYS A 1 209 ? -18.219 -26.516 -4.238 1 97.69 209 LYS A O 1
ATOM 1659 N N . LYS A 1 210 ? -17.391 -25.141 -2.695 1 96.62 210 LYS A N 1
ATOM 1660 C CA . LYS A 1 210 ? -18.703 -24.641 -2.312 1 96.62 210 LYS A CA 1
ATOM 1661 C C . LYS A 1 210 ? -19.031 -23.344 -3.043 1 96.62 210 LYS A C 1
ATOM 1663 O O . LYS A 1 210 ? -20.078 -22.734 -2.809 1 96.62 210 LYS A O 1
ATOM 1668 N N . ASN A 1 211 ? -18.125 -22.906 -3.877 1 95.88 211 ASN A N 1
ATOM 1669 C CA . ASN A 1 211 ? -18.266 -21.625 -4.543 1 95.88 211 ASN A CA 1
ATOM 1670 C C . ASN A 1 211 ? -19.438 -21.625 -5.531 1 95.88 211 ASN A C 1
ATOM 1672 O O . ASN A 1 211 ? -19.422 -22.375 -6.508 1 95.88 211 ASN A O 1
ATOM 1676 N N . SER A 1 212 ? -20.469 -20.719 -5.305 1 93.69 212 SER A N 1
ATOM 1677 C CA . SER A 1 212 ? -21.641 -20.656 -6.176 1 93.69 212 SER A CA 1
ATOM 1678 C C . SER A 1 212 ? -21.766 -19.281 -6.824 1 93.69 212 SER A C 1
ATOM 1680 O O . SER A 1 212 ? -22.672 -19.062 -7.621 1 93.69 212 SER A O 1
ATOM 1682 N N . TRP A 1 213 ? -20.875 -18.406 -6.473 1 90.06 213 TRP A N 1
ATOM 1683 C CA . TRP A 1 213 ? -21.031 -17.031 -6.945 1 90.06 213 TRP A CA 1
ATOM 1684 C C . TRP A 1 213 ? -20.062 -16.719 -8.078 1 90.06 213 TRP A C 1
ATOM 1686 O O . TRP A 1 213 ? -20.25 -15.758 -8.82 1 90.06 213 TRP A O 1
ATOM 1696 N N . ASN A 1 214 ? -18.969 -17.453 -8.242 1 95.75 214 ASN A N 1
ATOM 1697 C CA . ASN A 1 214 ? -17.938 -17.25 -9.242 1 95.75 214 ASN A CA 1
ATOM 1698 C C . ASN A 1 214 ? -17.578 -18.547 -9.961 1 95.75 214 ASN A C 1
ATOM 1700 O O . ASN A 1 214 ? -16.656 -19.25 -9.57 1 95.75 214 ASN A O 1
ATOM 1704 N N . GLU A 1 215 ? -18.219 -18.797 -11 1 97 215 GLU A N 1
ATOM 1705 C CA . GLU A 1 215 ? -18.031 -20.047 -11.75 1 97 215 GLU A CA 1
ATOM 1706 C C . GLU A 1 215 ? -16.672 -20.078 -12.438 1 97 215 GLU A C 1
ATOM 1708 O O . GLU A 1 215 ? -16.078 -21.156 -12.594 1 97 215 GLU A O 1
ATOM 1713 N N . THR A 1 216 ? -16.188 -18.938 -12.773 1 98.19 216 THR A N 1
ATOM 1714 C CA . THR A 1 216 ? -14.898 -18.859 -13.445 1 98.19 216 THR A CA 1
ATOM 1715 C C . THR A 1 216 ? -13.797 -19.406 -12.547 1 98.19 216 THR A C 1
ATOM 1717 O O . THR A 1 216 ? -12.992 -20.234 -12.984 1 98.19 216 THR A O 1
ATOM 1720 N N . ASP A 1 217 ? -13.773 -19.031 -11.336 1 98.31 217 ASP A N 1
ATOM 1721 C CA . ASP A 1 217 ? -12.781 -19.531 -10.383 1 98.31 217 ASP A CA 1
ATOM 1722 C C . ASP A 1 217 ? -12.977 -21.016 -10.102 1 98.31 217 ASP A C 1
ATOM 1724 O O . ASP A 1 217 ? -12.023 -21.781 -10.125 1 98.31 217 ASP A O 1
ATOM 1728 N N . LYS A 1 218 ? -14.242 -21.391 -9.867 1 98.31 218 LYS A N 1
ATOM 1729 C CA . LYS A 1 218 ? -14.531 -22.797 -9.555 1 98.31 218 LYS A CA 1
ATOM 1730 C C . LYS A 1 218 ? -14.109 -23.703 -10.703 1 98.31 218 LYS A C 1
ATOM 1732 O O . LYS A 1 218 ? -13.453 -24.719 -10.477 1 98.31 218 LYS A O 1
ATOM 1737 N N . ASN A 1 219 ? -14.477 -23.344 -11.867 1 98.44 219 ASN A N 1
ATOM 1738 C CA . ASN A 1 219 ? -14.148 -24.141 -13.047 1 98.44 219 ASN A CA 1
ATOM 1739 C C . ASN A 1 219 ? -12.641 -24.25 -13.242 1 98.44 219 ASN A C 1
ATOM 1741 O O . ASN A 1 219 ? -12.141 -25.297 -13.672 1 98.44 219 ASN A O 1
ATOM 1745 N N . TYR A 1 220 ? -11.945 -23.234 -12.953 1 98.69 220 TYR A N 1
ATOM 1746 C CA . TYR A 1 220 ? -10.484 -23.266 -13.031 1 98.69 220 TYR A CA 1
ATOM 1747 C C . TYR A 1 220 ? -9.914 -24.344 -12.125 1 98.69 220 TYR A C 1
ATOM 1749 O O . TYR A 1 220 ? -9.078 -25.141 -12.547 1 98.69 220 TYR A O 1
ATOM 1757 N N . TRP A 1 221 ? -10.344 -24.391 -10.898 1 98.56 221 TRP A N 1
ATOM 1758 C CA . TRP A 1 221 ? -9.867 -25.375 -9.938 1 98.56 221 TRP A CA 1
ATOM 1759 C C . TRP A 1 221 ? -10.227 -26.797 -10.391 1 98.56 221 TRP A C 1
ATOM 1761 O O . TRP A 1 221 ? -9.438 -27.719 -10.211 1 98.56 221 TRP A O 1
ATOM 1771 N N . LYS A 1 222 ? -11.391 -26.922 -10.984 1 98.38 222 LYS A N 1
ATOM 1772 C CA . LYS A 1 222 ? -11.828 -28.203 -11.523 1 98.38 222 LYS A CA 1
ATOM 1773 C C . LYS A 1 222 ? -10.93 -28.641 -12.68 1 98.38 222 LYS A C 1
ATOM 1775 O O . LYS A 1 222 ? -10.477 -29.797 -12.719 1 98.38 222 LYS A O 1
ATOM 1780 N N . GLU A 1 223 ? -10.664 -27.719 -13.531 1 98.31 223 GLU A N 1
ATOM 1781 C CA . GLU A 1 223 ? -9.844 -28.016 -14.703 1 98.31 223 GLU A CA 1
ATOM 1782 C C . GLU A 1 223 ? -8.43 -28.406 -14.305 1 98.31 223 GLU A C 1
ATOM 1784 O O . GLU A 1 223 ? -7.793 -29.219 -14.969 1 98.31 223 GLU A O 1
ATOM 1789 N N . GLN A 1 224 ? -7.945 -27.812 -13.211 1 98.19 224 GLN A N 1
ATOM 1790 C CA . GLN A 1 224 ? -6.613 -28.141 -12.711 1 98.19 224 GLN A CA 1
ATOM 1791 C C . GLN A 1 224 ? -6.609 -29.5 -12.016 1 98.19 224 GLN A C 1
ATOM 1793 O O . GLN A 1 224 ? -5.547 -30.047 -11.711 1 98.19 224 GLN A O 1
ATOM 1798 N N . GLY A 1 225 ? -7.84 -30.031 -11.75 1 98.31 225 GLY A N 1
ATOM 1799 C CA . GLY A 1 225 ? -7.965 -31.266 -11 1 98.31 225 GLY A CA 1
ATOM 1800 C C . GLY A 1 225 ? -7.812 -31.062 -9.5 1 98.31 225 GLY A C 1
ATOM 1801 O O . GLY A 1 225 ? -7.695 -32.031 -8.75 1 98.31 225 GLY A O 1
ATOM 1802 N N . TRP A 1 226 ? -7.816 -29.844 -9.016 1 98.5 226 TRP A N 1
ATOM 1803 C CA . TRP A 1 226 ? -7.504 -29.531 -7.625 1 98.5 226 TRP A CA 1
ATOM 1804 C C . TRP A 1 226 ? -8.688 -29.844 -6.719 1 98.5 226 TRP A C 1
ATOM 1806 O O . TRP A 1 226 ? -8.516 -30.078 -5.516 1 98.5 226 TRP A O 1
ATOM 1816 N N . LEU A 1 227 ? -9.898 -29.859 -7.254 1 97.94 227 LEU A N 1
ATOM 1817 C CA . LEU A 1 227 ? -11.078 -30.188 -6.449 1 97.94 227 LEU A CA 1
ATOM 1818 C C . LEU A 1 227 ? -11.172 -31.703 -6.23 1 97.94 227 LEU A C 1
ATOM 1820 O O . LEU A 1 227 ? -11.914 -32.156 -5.355 1 97.94 227 LEU A O 1
ATOM 1824 N N . GLU A 1 228 ? -10.422 -32.438 -7.047 1 96.31 228 GLU A N 1
ATOM 1825 C CA . GLU A 1 228 ? -10.5 -33.906 -7.004 1 96.31 228 GLU A CA 1
ATOM 1826 C C . GLU A 1 228 ? -9.227 -34.5 -6.414 1 96.31 228 GLU A C 1
ATOM 1828 O O . GLU A 1 228 ? -8.945 -35.688 -6.598 1 96.31 228 GLU A O 1
ATOM 1833 N N . GLY A 1 229 ? -8.406 -33.688 -5.852 1 94 229 GLY A N 1
ATOM 1834 C CA . GLY A 1 229 ? -7.324 -34.25 -5.059 1 94 229 GLY A CA 1
ATOM 1835 C C . GLY A 1 229 ? -5.949 -33.906 -5.613 1 94 229 GLY A C 1
ATOM 1836 O O . GLY A 1 229 ? -4.949 -34.031 -4.906 1 94 229 GLY A O 1
ATOM 1837 N N . LYS A 1 230 ? -5.844 -33.531 -6.918 1 97.19 230 LYS A N 1
ATOM 1838 C CA . LYS A 1 230 ? -4.555 -33.125 -7.457 1 97.19 230 LYS A CA 1
ATOM 1839 C C . LYS A 1 230 ? -4.035 -31.875 -6.727 1 97.19 230 LYS A C 1
ATOM 1841 O O . LYS A 1 230 ? -4.816 -31.094 -6.184 1 97.19 230 LYS A O 1
ATOM 1846 N N . LYS A 1 231 ? -2.783 -31.781 -6.676 1 96.75 231 LYS A N 1
ATOM 1847 C CA . LYS A 1 231 ? -2.117 -30.625 -6.102 1 96.75 231 LYS A CA 1
ATOM 1848 C C . LYS A 1 231 ? -1.077 -30.062 -7.062 1 96.75 231 LYS A C 1
ATOM 1850 O O . LYS A 1 231 ? -0.561 -30.766 -7.922 1 96.75 231 LYS A O 1
ATOM 1855 N N . PRO A 1 232 ? -0.812 -28.781 -6.918 1 96.25 232 PRO A N 1
ATOM 1856 C CA . PRO A 1 232 ? 0.136 -28.172 -7.863 1 96.25 232 PRO A CA 1
ATOM 1857 C C . PRO A 1 232 ? 1.59 -28.484 -7.508 1 96.25 232 PRO A C 1
ATOM 1859 O O . PRO A 1 232 ? 2.506 -28.031 -8.203 1 96.25 232 PRO A O 1
ATOM 1862 N N . TRP A 1 233 ? 1.835 -29.125 -6.414 1 94.38 233 TRP A N 1
ATOM 1863 C CA . TRP A 1 233 ? 3.182 -29.562 -6.062 1 94.38 233 TRP A CA 1
ATOM 1864 C C . TRP A 1 233 ? 3.256 -31.094 -6.008 1 94.38 233 TRP A C 1
ATOM 1866 O O . TRP A 1 233 ? 2.23 -31.766 -5.902 1 94.38 233 TRP A O 1
ATOM 1876 N N . MET B 1 1 ? -20.438 21.984 9.211 1 95.06 1 MET B N 1
ATOM 1877 C CA . MET B 1 1 ? -19.188 21.25 9.227 1 95.06 1 MET B CA 1
ATOM 1878 C C . MET B 1 1 ? -18.688 20.984 7.805 1 95.06 1 MET B C 1
ATOM 1880 O O . MET B 1 1 ? -19.484 20.656 6.918 1 95.06 1 MET B O 1
ATOM 1884 N N . LYS B 1 2 ? -17.422 21.266 7.438 1 98.38 2 LYS B N 1
ATOM 1885 C CA . LYS B 1 2 ? -16.828 20.969 6.133 1 98.38 2 LYS B CA 1
ATOM 1886 C C . LYS B 1 2 ? -16.109 19.625 6.145 1 98.38 2 LYS B C 1
ATOM 1888 O O . LYS B 1 2 ? -15.312 19.359 7.043 1 98.38 2 LYS B O 1
ATOM 1893 N N . VAL B 1 3 ? -16.422 18.797 5.129 1 98.88 3 VAL B N 1
ATOM 1894 C CA . VAL B 1 3 ? -15.875 17.438 5.066 1 98.88 3 VAL B CA 1
ATOM 1895 C C . VAL B 1 3 ? -15.195 17.219 3.719 1 98.88 3 VAL B C 1
ATOM 1897 O O . VAL B 1 3 ? -15.758 17.562 2.672 1 98.88 3 VAL B O 1
ATOM 1900 N N . THR B 1 4 ? -14 16.734 3.719 1 98.94 4 THR B N 1
ATOM 1901 C CA . THR B 1 4 ? -13.336 16.234 2.52 1 98.94 4 THR B CA 1
ATOM 1902 C C . THR B 1 4 ? -13.297 14.711 2.516 1 98.94 4 THR B C 1
ATOM 1904 O O . THR B 1 4 ? -12.828 14.094 3.477 1 98.94 4 THR B O 1
ATOM 1907 N N . VAL B 1 5 ? -13.828 14.109 1.505 1 98.94 5 VAL B N 1
ATOM 1908 C CA . VAL B 1 5 ? -13.812 12.664 1.328 1 98.94 5 VAL B CA 1
ATOM 1909 C C . VAL B 1 5 ? -12.93 12.297 0.138 1 98.94 5 VAL B C 1
ATOM 1911 O O . VAL B 1 5 ? -13.078 12.852 -0.951 1 98.94 5 VAL B O 1
ATOM 1914 N N . ILE B 1 6 ? -12.023 11.438 0.343 1 99 6 ILE B N 1
ATOM 1915 C CA . ILE B 1 6 ? -11.172 10.914 -0.722 1 99 6 ILE B CA 1
ATOM 1916 C C . ILE B 1 6 ? -11.422 9.414 -0.887 1 99 6 ILE B C 1
ATOM 1918 O O . ILE B 1 6 ? -11.117 8.625 0.01 1 99 6 ILE B O 1
ATOM 1922 N N . TYR B 1 7 ? -11.977 9.062 -2.021 1 98.94 7 TYR B N 1
ATOM 1923 C CA . TYR B 1 7 ? -12.266 7.664 -2.332 1 98.94 7 TYR B CA 1
ATOM 1924 C C . TYR B 1 7 ? -11.117 7.027 -3.096 1 98.94 7 TYR B C 1
ATOM 1926 O O . TYR B 1 7 ? -10.656 7.562 -4.109 1 98.94 7 TYR B O 1
ATOM 1934 N N . GLY B 1 8 ? -10.672 5.887 -2.619 1 98.75 8 GLY B N 1
ATOM 1935 C CA . GLY B 1 8 ? -9.602 5.152 -3.281 1 98.75 8 GLY B CA 1
ATOM 1936 C C . GLY B 1 8 ? -10.086 4.344 -4.473 1 98.75 8 GLY B C 1
ATOM 1937 O O . GLY B 1 8 ? -9.469 3.346 -4.84 1 98.75 8 GLY B O 1
ATOM 1938 N N . ALA B 1 9 ? -11.219 4.625 -4.984 1 97.94 9 ALA B N 1
ATOM 1939 C CA . ALA B 1 9 ? -11.766 3.984 -6.176 1 97.94 9 ALA B CA 1
ATOM 1940 C C . ALA B 1 9 ? -12.781 4.891 -6.871 1 97.94 9 ALA B C 1
ATOM 1942 O O . ALA B 1 9 ? -13.336 5.801 -6.25 1 97.94 9 ALA B O 1
ATOM 1943 N N . MET B 1 10 ? -13.07 4.598 -8.125 1 97.62 10 MET B N 1
ATOM 1944 C CA . MET B 1 10 ? -14.008 5.383 -8.922 1 97.62 10 MET B CA 1
ATOM 1945 C C . MET B 1 10 ? -15.43 4.859 -8.758 1 97.62 10 MET B C 1
ATOM 1947 O O . MET B 1 10 ? -16.391 5.625 -8.859 1 97.62 10 MET B O 1
ATOM 1951 N N . HIS B 1 11 ? -15.523 3.6 -8.523 1 95.69 11 HIS B N 1
ATOM 1952 C CA . HIS B 1 11 ? -16.859 3.01 -8.516 1 95.69 11 HIS B CA 1
ATOM 1953 C C . HIS B 1 11 ? -17.562 3.279 -7.195 1 95.69 11 HIS B C 1
ATOM 1955 O O . HIS B 1 11 ? -16.922 3.459 -6.16 1 95.69 11 HIS B O 1
ATOM 1961 N N . LYS B 1 12 ? -18.891 3.289 -7.246 1 97.5 12 LYS B N 1
ATOM 1962 C CA . LYS B 1 12 ? -19.734 3.57 -6.086 1 97.5 12 LYS B CA 1
ATOM 1963 C C . LYS B 1 12 ? -20.297 2.285 -5.496 1 97.5 12 LYS B C 1
ATOM 1965 O O . LYS B 1 12 ? -21.5 2.045 -5.559 1 97.5 12 LYS B O 1
ATOM 1970 N N . GLY B 1 13 ? -19.359 1.524 -4.883 1 97.31 13 GLY B N 1
ATOM 1971 C CA 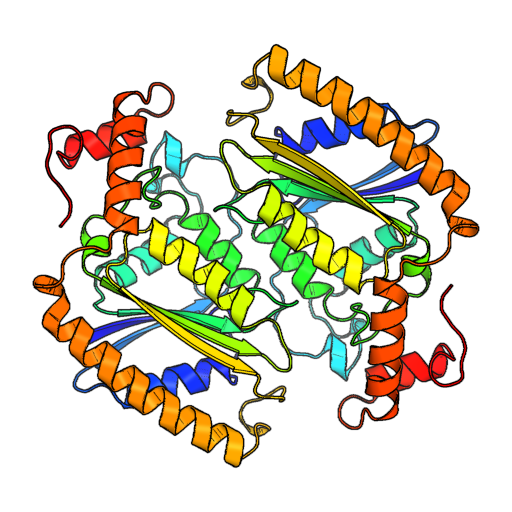. GLY B 1 13 ? -19.719 0.263 -4.25 1 97.31 13 GLY B CA 1
ATOM 1972 C C . GLY B 1 13 ? -20 0.396 -2.766 1 97.31 13 GLY B C 1
ATOM 1973 O O . GLY B 1 13 ? -20.609 1.377 -2.33 1 97.31 13 GLY B O 1
ATOM 1974 N N . SER B 1 14 ? -19.641 -0.61 -1.98 1 98.19 14 SER B N 1
ATOM 1975 C CA . SER B 1 14 ? -19.922 -0.673 -0.552 1 98.19 14 SER B CA 1
ATOM 1976 C C . SER B 1 14 ? -19.219 0.447 0.207 1 98.19 14 SER B C 1
ATOM 1978 O O . SER B 1 14 ? -19.812 1.068 1.094 1 98.19 14 SER B O 1
ATOM 1980 N N . THR B 1 15 ? -17.969 0.666 -0.134 1 98.69 15 THR B N 1
ATOM 1981 C CA . THR B 1 15 ? -17.203 1.709 0.537 1 98.69 15 THR B CA 1
ATOM 1982 C C . THR B 1 15 ? -17.875 3.068 0.373 1 98.69 15 THR B C 1
ATOM 1984 O O . THR B 1 15 ? -18.109 3.771 1.355 1 98.69 15 THR B O 1
ATOM 1987 N N . TYR B 1 16 ? -18.234 3.396 -0.854 1 98.75 16 TYR B N 1
ATOM 1988 C CA . TYR B 1 16 ? -18.922 4.648 -1.165 1 98.75 16 TYR B CA 1
ATOM 1989 C C . TYR B 1 16 ? -20.219 4.762 -0.395 1 98.75 16 TYR B C 1
ATOM 1991 O O . TYR B 1 16 ? -20.516 5.797 0.214 1 98.75 16 TYR B O 1
ATOM 1999 N N . ASN B 1 17 ? -21 3.781 -0.391 1 98.75 17 ASN B N 1
ATOM 2000 C CA . ASN B 1 17 ? -22.312 3.816 0.234 1 98.75 17 ASN B CA 1
ATOM 2001 C C . ASN B 1 17 ? -22.219 3.943 1.751 1 98.75 17 ASN B C 1
ATOM 2003 O O . ASN B 1 17 ? -23.047 4.594 2.381 1 98.75 17 ASN B O 1
ATOM 2007 N N . CYS B 1 18 ? -21.188 3.283 2.328 1 98.81 18 CYS B N 1
ATOM 2008 C CA . CYS B 1 18 ? -20.969 3.449 3.76 1 98.81 18 CYS B CA 1
ATOM 2009 C C . CYS B 1 18 ? -20.641 4.898 4.098 1 98.81 18 CYS B C 1
ATOM 2011 O O . CYS B 1 18 ? -21.156 5.438 5.086 1 98.81 18 CYS B O 1
ATOM 2013 N N . VAL B 1 19 ? -19.812 5.527 3.287 1 98.88 19 VAL B N 1
ATOM 2014 C CA . VAL B 1 19 ? -19.469 6.93 3.502 1 98.88 19 VAL B CA 1
ATOM 2015 C C . VAL B 1 19 ? -20.734 7.789 3.365 1 98.88 19 VAL B C 1
ATOM 2017 O O . VAL B 1 19 ? -20.984 8.672 4.188 1 98.88 19 VAL B O 1
ATOM 2020 N N . GLN B 1 20 ? -21.531 7.492 2.324 1 98.75 20 GLN B N 1
ATOM 2021 C CA . GLN B 1 20 ? -22.75 8.258 2.111 1 98.75 20 GLN B CA 1
ATOM 2022 C C . GLN B 1 20 ? -23.719 8.109 3.293 1 98.75 20 GLN B C 1
ATOM 2024 O O . GLN B 1 20 ? -24.344 9.078 3.715 1 98.75 20 GLN B O 1
ATOM 2029 N N . GLU B 1 21 ? -23.828 6.906 3.811 1 98.5 21 GLU B N 1
ATOM 2030 C CA . GLU B 1 21 ? -24.656 6.68 5 1 98.5 21 GLU B CA 1
ATOM 2031 C C . GLU B 1 21 ? -24.156 7.52 6.176 1 98.5 21 GLU B C 1
ATOM 2033 O O . GLU B 1 21 ? -24.953 8.086 6.922 1 98.5 21 GLU B O 1
ATOM 2038 N N . LEU B 1 22 ? -22.859 7.594 6.332 1 98.81 22 LEU B N 1
ATOM 2039 C CA . LEU B 1 22 ? -22.281 8.391 7.402 1 98.81 22 LEU B CA 1
ATOM 2040 C C . LEU B 1 22 ? -22.625 9.867 7.238 1 98.81 22 LEU B C 1
ATOM 2042 O O . LEU B 1 22 ? -23.031 10.516 8.195 1 98.81 22 LEU B O 1
ATOM 2046 N N . LEU B 1 23 ? -22.453 10.391 6.023 1 98.69 23 LEU B N 1
ATOM 2047 C CA . LEU B 1 23 ? -22.641 11.812 5.734 1 98.69 23 LEU B CA 1
ATOM 2048 C C . LEU B 1 23 ? -24.094 12.227 5.98 1 98.69 23 LEU B C 1
ATOM 2050 O O . LEU B 1 23 ? -24.344 13.367 6.383 1 98.69 23 LEU B O 1
ATOM 2054 N N . LYS B 1 24 ? -25.031 11.328 5.824 1 97.88 24 LYS B N 1
ATOM 2055 C CA . LYS B 1 24 ? -26.438 11.617 6.039 1 97.88 24 LYS B CA 1
ATOM 2056 C C . LYS B 1 24 ? -26.719 11.961 7.5 1 97.88 24 LYS B C 1
ATOM 2058 O O . LYS B 1 24 ? -27.734 12.586 7.812 1 97.88 24 LYS B O 1
ATOM 2063 N N . ASN B 1 25 ? -25.875 11.531 8.32 1 97.81 25 ASN B N 1
ATOM 2064 C CA . ASN B 1 25 ? -26.109 11.695 9.75 1 97.81 25 ASN B CA 1
ATOM 2065 C C . ASN B 1 25 ? -25.594 13.047 10.25 1 97.81 25 ASN B C 1
ATOM 2067 O O . ASN B 1 25 ? -25.812 13.406 11.406 1 97.81 25 ASN B O 1
ATOM 2071 N N . PHE B 1 26 ? -24.875 13.766 9.414 1 97.56 26 PHE B N 1
ATOM 2072 C CA . PHE B 1 26 ? -24.375 15.078 9.805 1 97.56 26 PHE B CA 1
ATOM 2073 C C . PHE B 1 26 ? -25.375 16.172 9.43 1 97.56 26 PHE B C 1
ATOM 2075 O O . PHE B 1 26 ? -26.031 16.094 8.391 1 97.56 26 PHE B O 1
ATOM 2082 N N . THR B 1 27 ? -25.453 17.203 10.328 1 91.75 27 THR B N 1
ATOM 2083 C CA . THR B 1 27 ? -26.312 18.344 10.062 1 91.75 27 THR B CA 1
ATOM 2084 C C . THR B 1 27 ? -25.516 19.5 9.469 1 91.75 27 THR B C 1
ATOM 2086 O O . THR B 1 27 ? -24.391 19.781 9.914 1 91.75 27 THR B O 1
ATOM 2089 N N . ASP B 1 28 ? -26.016 20.266 8.391 1 92.38 28 ASP B N 1
ATOM 2090 C CA . ASP B 1 28 ? -25.375 21.438 7.805 1 92.38 28 ASP B CA 1
ATOM 2091 C C . ASP B 1 28 ? -23.938 21.125 7.375 1 92.38 28 ASP B C 1
ATOM 2093 O O . ASP B 1 28 ? -23 21.797 7.789 1 92.38 28 ASP B O 1
ATOM 2097 N N . VAL B 1 29 ? -23.797 20.078 6.617 1 96.44 29 VAL B N 1
ATOM 2098 C CA . VAL B 1 29 ? -22.484 19.609 6.215 1 96.44 29 VAL B CA 1
ATOM 2099 C C . VAL B 1 29 ? -22.203 20.016 4.77 1 96.44 29 VAL B C 1
ATOM 2101 O O . VAL B 1 29 ? -23.094 20 3.926 1 96.44 29 VAL B O 1
ATOM 2104 N N . GLN B 1 30 ? -21.094 20.562 4.449 1 98.31 30 GLN B N 1
ATOM 2105 C CA . GLN B 1 30 ? -20.562 20.781 3.109 1 98.31 30 GLN B CA 1
ATOM 2106 C C . GLN B 1 30 ? -19.5 19.75 2.76 1 98.31 30 GLN B C 1
ATOM 2108 O O . GLN B 1 30 ? -18.469 19.656 3.434 1 98.31 30 GLN B O 1
ATOM 2113 N N . VAL B 1 31 ? -19.781 19.031 1.691 1 98.75 31 VAL B N 1
ATOM 2114 C CA . VAL B 1 31 ? -18.922 17.891 1.386 1 98.75 31 VAL B CA 1
ATOM 2115 C C . VAL B 1 31 ? -18.188 18.125 0.065 1 98.75 31 VAL B C 1
ATOM 2117 O O . VAL B 1 31 ? -18.797 18.547 -0.92 1 98.75 31 VAL B O 1
ATOM 2120 N N . THR B 1 32 ? -16.922 17.969 0.044 1 98.88 32 THR B N 1
ATOM 2121 C CA . THR B 1 32 ? -16.125 17.859 -1.171 1 98.88 32 THR B CA 1
ATOM 2122 C C . THR B 1 32 ? -15.609 16.438 -1.354 1 98.88 32 THR B C 1
ATOM 2124 O O . THR B 1 32 ? -14.992 15.875 -0.449 1 98.88 32 THR B O 1
ATOM 2127 N N . GLU B 1 33 ? -15.867 15.875 -2.51 1 98.81 33 GLU B N 1
ATOM 2128 C CA . GLU B 1 33 ? -15.492 14.492 -2.766 1 98.81 33 GLU B CA 1
ATOM 2129 C C . GLU B 1 33 ? -14.445 14.398 -3.867 1 98.81 33 GLU B C 1
ATOM 2131 O O . GLU B 1 33 ? -14.523 15.102 -4.875 1 98.81 33 GLU B O 1
ATOM 2136 N N . PHE B 1 34 ? -13.453 13.625 -3.605 1 98.94 34 PHE B N 1
ATOM 2137 C CA . PHE B 1 34 ? -12.453 13.266 -4.602 1 98.94 34 PHE B CA 1
ATOM 2138 C C . PHE B 1 34 ? -12.492 11.773 -4.898 1 98.94 34 PHE B C 1
ATOM 2140 O O . PHE B 1 34 ? -12.633 10.953 -3.986 1 98.94 34 PHE B O 1
ATOM 2147 N N . PHE B 1 35 ? -12.43 11.398 -6.168 1 98.88 35 PHE B N 1
ATOM 2148 C CA . PHE B 1 35 ? -12.406 10.016 -6.625 1 98.88 35 PHE B CA 1
ATOM 2149 C C . PHE B 1 35 ? -11.078 9.688 -7.297 1 98.88 35 PHE B C 1
ATOM 2151 O O . PHE B 1 35 ? -10.703 10.32 -8.281 1 98.88 35 PHE B O 1
ATOM 2158 N N . LEU B 1 36 ? -10.422 8.688 -6.711 1 98.81 36 LEU B N 1
ATOM 2159 C CA . LEU B 1 36 ? -9.148 8.273 -7.285 1 98.81 36 LEU B CA 1
ATOM 2160 C C . LEU B 1 36 ? -9.344 7.086 -8.227 1 98.81 36 LEU B C 1
ATOM 2162 O O . LEU B 1 36 ? -10.18 6.219 -7.977 1 98.81 36 LEU B O 1
ATOM 2166 N N . PRO B 1 37 ? -8.633 7.078 -9.367 1 98.31 37 PRO B N 1
ATOM 2167 C CA . PRO B 1 37 ? -7.512 7.961 -9.695 1 98.31 37 PRO B CA 1
ATOM 2168 C C . PRO B 1 37 ? -7.934 9.172 -10.523 1 98.31 37 PRO B C 1
ATOM 2170 O O . PRO B 1 37 ? -7.082 9.93 -10.992 1 98.31 37 PRO B O 1
ATOM 2173 N N . LYS B 1 38 ? -9.188 9.453 -10.703 1 98.56 38 LYS B N 1
ATOM 2174 C CA . LYS B 1 38 ? -9.648 10.555 -11.539 1 98.56 38 LYS B CA 1
ATOM 2175 C C . LYS B 1 38 ? -9.039 11.875 -11.078 1 98.56 38 LYS B C 1
ATOM 2177 O O . LYS B 1 38 ? -8.508 12.641 -11.891 1 98.56 38 LYS B O 1
ATOM 2182 N N . ASP B 1 39 ? -9.039 12.156 -9.82 1 98.81 39 ASP B N 1
ATOM 2183 C CA . ASP B 1 39 ? -8.656 13.445 -9.266 1 98.81 39 ASP B CA 1
ATOM 2184 C C . ASP B 1 39 ? -7.156 13.508 -8.992 1 98.81 39 ASP B C 1
ATOM 2186 O O . ASP B 1 39 ? -6.602 14.578 -8.758 1 98.81 39 ASP B O 1
ATOM 2190 N N . MET B 1 40 ? -6.438 12.367 -9.078 1 98.69 40 MET B N 1
ATOM 2191 C CA . MET B 1 40 ? -4.988 12.258 -8.977 1 98.69 40 MET B CA 1
ATOM 2192 C C . MET B 1 40 ? -4.484 10.992 -9.656 1 98.69 40 MET B C 1
ATOM 2194 O O . MET B 1 40 ? -4.23 9.984 -8.992 1 98.69 40 MET B O 1
ATOM 2198 N N . PRO B 1 41 ? -4.234 11.047 -10.922 1 98.56 41 PRO B N 1
ATOM 2199 C CA . PRO B 1 41 ? -3.975 9.836 -11.695 1 98.56 41 PRO B CA 1
ATOM 2200 C C . PRO B 1 41 ? -2.492 9.477 -11.758 1 98.56 41 PRO B C 1
ATOM 2202 O O . PRO B 1 41 ? -2.092 8.617 -12.555 1 98.56 41 PRO B O 1
ATOM 2205 N N . HIS B 1 42 ? -1.67 10.102 -10.898 1 98.56 42 HIS B N 1
ATOM 2206 C CA . HIS B 1 42 ? -0.228 9.961 -11.07 1 98.56 42 HIS B CA 1
ATOM 2207 C C . HIS B 1 42 ? 0.389 9.156 -9.93 1 98.56 42 HIS B C 1
ATOM 2209 O O . HIS B 1 42 ? -0.091 9.211 -8.797 1 98.56 42 HIS B O 1
ATOM 2215 N N . PHE B 1 43 ? 1.416 8.422 -10.289 1 98.75 43 PHE B N 1
ATOM 2216 C CA . PHE B 1 43 ? 2.291 7.828 -9.289 1 98.75 43 PHE B CA 1
ATOM 2217 C C . PHE B 1 43 ? 3.375 8.812 -8.859 1 98.75 43 PHE B C 1
ATOM 2219 O O . PHE B 1 43 ? 3.883 9.578 -9.68 1 98.75 43 PHE B O 1
ATOM 2226 N N . CYS B 1 44 ? 3.736 8.773 -7.621 1 98.5 44 CYS B N 1
ATOM 2227 C CA . CYS B 1 44 ? 4.859 9.578 -7.148 1 98.5 44 CYS B CA 1
ATOM 2228 C C . CYS B 1 44 ? 6.156 9.148 -7.82 1 98.5 44 CYS B C 1
ATOM 2230 O O . CYS B 1 44 ? 6.43 7.953 -7.949 1 98.5 44 CYS B O 1
ATOM 2232 N N . ASN B 1 45 ? 7.004 10.102 -8.148 1 96.94 45 ASN B N 1
ATOM 2233 C CA . ASN B 1 45 ? 8.258 9.812 -8.836 1 96.94 45 ASN B CA 1
ATOM 2234 C C . ASN B 1 45 ? 9.359 9.43 -7.852 1 96.94 45 ASN B C 1
ATOM 2236 O O . ASN B 1 45 ? 10.398 8.898 -8.258 1 96.94 45 ASN B O 1
ATOM 2240 N N . GLY B 1 46 ? 9.117 9.68 -6.645 1 96.19 46 GLY B N 1
ATOM 2241 C CA . GLY B 1 46 ? 10.172 9.453 -5.668 1 96.19 46 GLY B CA 1
ATOM 2242 C C . GLY B 1 46 ? 11.414 10.281 -5.926 1 96.19 46 GLY B C 1
ATOM 2243 O O . GLY B 1 46 ? 12.531 9.844 -5.645 1 96.19 46 GLY B O 1
ATOM 2244 N N . CYS B 1 47 ? 11.273 11.508 -6.414 1 95.62 47 CYS B N 1
ATOM 2245 C CA . CYS B 1 47 ? 12.406 12.305 -6.891 1 95.62 47 CYS B CA 1
ATOM 2246 C C . CYS B 1 47 ? 12.922 13.227 -5.793 1 95.62 47 CYS B C 1
ATOM 2248 O O . CYS B 1 47 ? 13.945 13.891 -5.969 1 95.62 47 CYS B O 1
ATOM 2250 N N . PHE B 1 48 ? 12.172 13.398 -4.719 1 95.25 48 PHE B N 1
ATOM 2251 C CA . PHE B 1 48 ? 12.562 14.164 -3.545 1 95.25 48 PHE B CA 1
ATOM 2252 C C . PHE B 1 48 ? 12.484 15.664 -3.824 1 95.25 48 PHE B C 1
ATOM 2254 O O . PHE B 1 48 ? 12.852 16.484 -2.975 1 95.25 48 PHE B O 1
ATOM 2261 N N . SER B 1 49 ? 12.047 16.047 -5 1 97 49 SER B N 1
ATOM 2262 C CA . SER B 1 49 ? 11.984 17.469 -5.34 1 97 49 SER B CA 1
ATOM 2263 C C . SER B 1 49 ? 11.141 18.234 -4.332 1 97 49 SER B C 1
ATOM 2265 O O . SER B 1 49 ? 11.531 19.312 -3.873 1 97 49 SER B O 1
ATOM 2267 N N . CYS B 1 50 ? 10.031 17.625 -3.955 1 97.62 50 CYS B N 1
ATOM 2268 C CA . CYS B 1 50 ? 9.133 18.297 -3.025 1 97.62 50 CYS B CA 1
ATOM 2269 C C . CYS B 1 50 ? 9.789 18.469 -1.663 1 97.62 50 CYS B C 1
ATOM 2271 O O . CYS B 1 50 ? 9.492 19.422 -0.945 1 97.62 50 CYS B O 1
ATOM 2273 N N . PHE B 1 51 ? 10.727 17.609 -1.305 1 96.94 51 PHE B N 1
ATOM 2274 C CA . PHE B 1 51 ? 11.445 17.703 -0.042 1 96.94 51 PHE B CA 1
ATOM 2275 C C . PHE B 1 51 ? 12.531 18.766 -0.115 1 96.94 51 PHE B C 1
ATOM 2277 O O . PHE B 1 51 ? 12.656 19.594 0.795 1 96.94 51 PHE B O 1
ATOM 2284 N N . LEU B 1 52 ? 13.227 18.766 -1.211 1 97.06 52 LEU B N 1
ATOM 2285 C CA . LEU B 1 52 ? 14.445 19.547 -1.301 1 97.06 52 LEU B CA 1
ATOM 2286 C C . LEU B 1 52 ? 14.148 20.969 -1.787 1 97.06 52 LEU B C 1
ATOM 2288 O O . LEU B 1 52 ? 14.812 21.922 -1.38 1 97.06 52 LEU B O 1
ATOM 2292 N N . LYS B 1 53 ? 13.094 21.078 -2.65 1 98 53 LYS B N 1
ATOM 2293 C CA . LYS B 1 53 ? 12.891 22.359 -3.33 1 98 53 LYS B CA 1
ATOM 2294 C C . LYS B 1 53 ? 11.484 22.891 -3.09 1 98 53 LYS B C 1
ATOM 2296 O O . LYS B 1 53 ? 11.141 23.969 -3.559 1 98 53 LYS B O 1
ATOM 2301 N N . GLY B 1 54 ? 10.727 22.141 -2.445 1 98 54 GLY B N 1
ATOM 2302 C CA . GLY B 1 54 ? 9.367 22.578 -2.189 1 98 54 GLY B CA 1
ATOM 2303 C C . GLY B 1 54 ? 8.328 21.844 -3.006 1 98 54 GLY B C 1
ATOM 2304 O O . GLY B 1 54 ? 8.602 21.406 -4.121 1 98 54 GLY B O 1
ATOM 2305 N N . GLU B 1 55 ? 7.082 21.719 -2.469 1 97.44 55 GLU B N 1
ATOM 2306 C CA . GLU B 1 55 ? 6.031 20.906 -3.066 1 97.44 55 GLU B CA 1
ATOM 2307 C C . GLU B 1 55 ? 5.613 21.453 -4.43 1 97.44 55 GLU B C 1
ATOM 2309 O O . GLU B 1 55 ? 5.141 20.703 -5.285 1 97.44 55 GLU B O 1
ATOM 2314 N N . ASN B 1 56 ? 5.82 22.734 -4.648 1 98.06 56 ASN B N 1
ATOM 2315 C CA . ASN B 1 56 ? 5.43 23.344 -5.918 1 98.06 56 ASN B CA 1
ATOM 2316 C C . ASN B 1 56 ? 6.281 22.828 -7.074 1 98.06 56 ASN B C 1
ATOM 2318 O O . ASN B 1 56 ? 5.945 23.031 -8.242 1 98.06 56 ASN B O 1
ATOM 2322 N N . THR B 1 57 ? 7.363 22.156 -6.766 1 98.38 57 THR B N 1
ATOM 2323 C CA . THR B 1 57 ? 8.25 21.641 -7.797 1 98.38 57 THR B CA 1
ATOM 2324 C C . THR B 1 57 ? 7.832 20.219 -8.203 1 98.38 57 THR B C 1
ATOM 2326 O O . THR B 1 57 ? 8.406 19.641 -9.125 1 98.38 57 THR B O 1
ATOM 2329 N N . CYS B 1 58 ? 6.863 19.656 -7.539 1 98.25 58 CYS B N 1
ATOM 2330 C CA . CYS B 1 58 ? 6.32 18.344 -7.926 1 98.25 58 CYS B CA 1
ATOM 2331 C C . CYS B 1 58 ? 5.633 18.422 -9.281 1 98.25 58 CYS B C 1
ATOM 2333 O O . CYS B 1 58 ? 4.805 19.312 -9.516 1 98.25 58 CYS B O 1
ATOM 2335 N N . PRO B 1 59 ? 5.93 17.5 -10.172 1 98.06 59 PRO B N 1
ATOM 2336 C CA . PRO B 1 59 ? 5.254 17.516 -11.469 1 98.06 59 PRO B CA 1
ATOM 2337 C C . PRO B 1 59 ? 3.746 17.312 -11.352 1 98.06 59 PR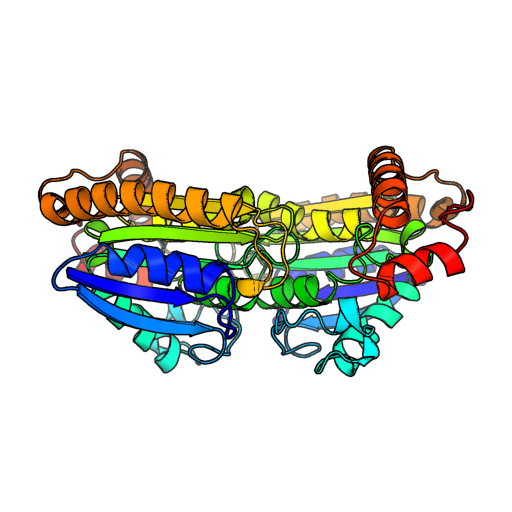O B C 1
ATOM 2339 O O . PRO B 1 59 ? 3.004 17.594 -12.289 1 98.06 59 PRO B O 1
ATOM 2342 N N . HIS B 1 60 ? 3.281 16.844 -10.242 1 98.5 60 HIS B N 1
ATOM 2343 C CA . HIS B 1 60 ? 1.869 16.562 -10.016 1 98.5 60 HIS B CA 1
ATOM 2344 C C . HIS B 1 60 ? 1.251 17.547 -9.031 1 98.5 60 HIS B C 1
ATOM 2346 O O . HIS B 1 60 ? 0.22 17.25 -8.422 1 98.5 60 HIS B O 1
ATOM 2352 N N . TYR B 1 61 ? 1.865 18.688 -8.836 1 98.62 61 TYR B N 1
ATOM 2353 C CA . TYR B 1 61 ? 1.544 19.641 -7.785 1 98.62 61 TYR B CA 1
ATOM 2354 C C . TYR B 1 61 ? 0.082 20.062 -7.859 1 98.62 61 TYR B C 1
ATOM 2356 O O . TYR B 1 61 ? -0.619 20.094 -6.848 1 98.62 61 TYR B O 1
ATOM 2364 N N . ASN B 1 62 ? -0.454 20.375 -9.031 1 98.5 62 ASN B N 1
ATOM 2365 C CA . ASN B 1 62 ? -1.795 20.938 -9.164 1 98.5 62 ASN B CA 1
ATOM 2366 C C . ASN B 1 62 ? -2.855 20 -8.602 1 98.5 62 ASN B C 1
ATOM 2368 O O . ASN B 1 62 ? -3.697 20.406 -7.801 1 98.5 62 ASN B O 1
ATOM 2372 N N . GLN B 1 63 ? -2.801 18.719 -8.969 1 98.5 63 GLN B N 1
ATOM 2373 C CA . GLN B 1 63 ? -3.777 17.75 -8.484 1 98.5 63 GLN B CA 1
ATOM 2374 C C . GLN B 1 63 ? -3.613 17.516 -6.984 1 98.5 63 GLN B C 1
ATOM 2376 O O . GLN B 1 63 ? -4.598 17.469 -6.246 1 98.5 63 GLN B O 1
ATOM 2381 N N . VAL B 1 64 ? -2.369 17.391 -6.598 1 98.75 64 VAL B N 1
ATOM 2382 C CA . VAL B 1 64 ? -2.078 17.094 -5.199 1 98.75 64 VAL B CA 1
ATOM 2383 C C . VAL B 1 64 ? -2.484 18.266 -4.32 1 98.75 64 VAL B C 1
ATOM 2385 O O . VAL B 1 64 ? -3.131 18.094 -3.287 1 98.75 64 VAL B O 1
ATOM 2388 N N . ASN B 1 65 ? -2.127 19.453 -4.758 1 98.69 65 ASN B N 1
ATOM 2389 C CA . ASN B 1 65 ? -2.426 20.641 -3.973 1 98.69 65 ASN B CA 1
ATOM 2390 C C . ASN B 1 65 ? -3.928 20.891 -3.883 1 98.69 65 ASN B C 1
ATOM 2392 O O . ASN B 1 65 ? -4.418 21.391 -2.867 1 98.69 65 ASN B O 1
ATOM 2396 N N . ASN B 1 66 ? -4.648 20.594 -4.961 1 98.88 66 ASN B N 1
ATOM 2397 C CA . ASN B 1 66 ? -6.098 20.734 -4.914 1 98.88 66 ASN B CA 1
ATOM 2398 C C . ASN B 1 66 ? -6.707 19.906 -3.787 1 98.88 66 ASN B C 1
ATOM 2400 O O . ASN B 1 66 ? -7.555 20.391 -3.039 1 98.88 66 ASN B O 1
ATOM 2404 N N . ILE B 1 67 ? -6.289 18.734 -3.641 1 98.94 67 ILE B N 1
ATOM 2405 C CA . ILE B 1 67 ? -6.777 17.844 -2.592 1 98.94 67 ILE B CA 1
ATOM 2406 C C . ILE B 1 67 ? -6.312 18.359 -1.229 1 98.94 67 ILE B C 1
ATOM 2408 O O . ILE B 1 67 ? -7.09 18.391 -0.274 1 98.94 67 ILE B O 1
ATOM 2412 N N . LYS B 1 68 ? -5.039 18.766 -1.152 1 98.88 68 LYS B N 1
ATOM 2413 C CA . LYS B 1 68 ? -4.5 19.297 0.098 1 98.88 68 LYS B CA 1
ATOM 2414 C C . LYS B 1 68 ? -5.32 20.484 0.593 1 98.88 68 LYS B C 1
ATOM 2416 O O . LYS B 1 68 ? -5.688 20.547 1.77 1 98.88 68 LYS B O 1
ATOM 2421 N N . GLN B 1 69 ? -5.613 21.391 -0.293 1 98.88 69 GLN B N 1
ATOM 2422 C CA . GLN B 1 69 ? -6.355 22.578 0.093 1 98.88 69 GLN B CA 1
ATOM 2423 C C . GLN B 1 69 ? -7.742 22.219 0.618 1 98.88 69 GLN B C 1
ATOM 2425 O O . GLN B 1 69 ? -8.211 22.797 1.605 1 98.88 69 GLN B O 1
ATOM 2430 N N . SER B 1 70 ? -8.383 21.281 -0.047 1 98.94 70 SER B N 1
ATOM 2431 C CA . SER B 1 70 ? -9.68 20.828 0.44 1 98.94 70 SER B CA 1
ATOM 2432 C C . SER B 1 70 ? -9.57 20.25 1.853 1 98.94 70 SER B C 1
ATOM 2434 O O . SER B 1 70 ? -10.406 20.547 2.711 1 98.94 70 SER B O 1
ATOM 2436 N N . MET B 1 71 ? -8.547 19.438 2.076 1 98.94 71 MET B N 1
ATOM 2437 C CA . MET B 1 71 ? -8.32 18.891 3.408 1 98.94 71 MET B CA 1
ATOM 2438 C C . MET B 1 71 ? -8.109 19.984 4.434 1 98.94 71 MET B C 1
ATOM 2440 O O . MET B 1 71 ? -8.688 19.953 5.523 1 98.94 71 MET B O 1
ATOM 2444 N N . LEU B 1 72 ? -7.324 20.984 4.059 1 98.75 72 LEU B N 1
ATOM 2445 C CA . LEU B 1 72 ? -6.988 22.062 4.98 1 98.75 72 LEU B CA 1
ATOM 2446 C C . LEU B 1 72 ? -8.219 22.891 5.316 1 98.75 72 LEU B C 1
ATOM 2448 O O . LEU B 1 72 ? -8.312 23.453 6.414 1 98.75 72 LEU B O 1
ATOM 2452 N N . GLU B 1 73 ? -9.141 22.938 4.441 1 98.5 73 GLU B N 1
ATOM 2453 C CA . GLU B 1 73 ? -10.352 23.734 4.656 1 98.5 73 GLU B CA 1
ATOM 2454 C C . GLU B 1 73 ? -11.406 22.938 5.418 1 98.5 73 GLU B C 1
ATOM 2456 O O . GLU B 1 73 ? -12.391 23.5 5.898 1 98.5 73 GLU B O 1
ATOM 2461 N N . SER B 1 74 ? -11.219 21.688 5.613 1 98.62 74 SER B N 1
ATOM 2462 C CA . SER B 1 74 ? -12.25 20.844 6.18 1 98.62 74 SER B CA 1
ATOM 2463 C C . SER B 1 74 ? -12.07 20.672 7.688 1 98.62 74 SER B C 1
ATOM 2465 O O . SER B 1 74 ? -11.016 21.016 8.234 1 98.62 74 SER B O 1
ATOM 2467 N N . ASN B 1 75 ? -13.148 20.266 8.352 1 98.5 75 ASN B N 1
ATOM 2468 C CA . ASN B 1 75 ? -13.109 19.844 9.75 1 98.5 75 ASN B CA 1
ATOM 2469 C C . ASN B 1 75 ? -12.828 18.344 9.875 1 98.5 75 ASN B C 1
ATOM 2471 O O . ASN B 1 75 ? -12.141 17.922 10.797 1 98.5 75 ASN B O 1
ATOM 2475 N N . LEU B 1 76 ? -13.367 17.594 8.953 1 98.88 76 LEU B N 1
ATOM 2476 C CA . LEU B 1 76 ? -13.281 16.141 8.914 1 98.88 76 LEU B CA 1
ATOM 2477 C C . LEU B 1 76 ? -12.688 15.672 7.594 1 98.88 76 LEU B C 1
ATOM 2479 O O . LEU B 1 76 ? -13.148 16.062 6.523 1 98.88 76 LEU B O 1
ATOM 2483 N N . ILE B 1 77 ? -11.633 14.898 7.676 1 98.94 77 ILE B N 1
ATOM 2484 C CA . ILE B 1 77 ? -11.023 14.25 6.523 1 98.94 77 ILE B CA 1
ATOM 2485 C C . ILE B 1 77 ? -11.352 12.758 6.527 1 98.94 77 ILE B C 1
ATOM 2487 O O . ILE B 1 77 ? -11.078 12.062 7.5 1 98.94 77 ILE B O 1
ATOM 2491 N N . ILE B 1 78 ? -11.961 12.273 5.484 1 99 78 ILE B N 1
ATOM 2492 C CA . ILE B 1 78 ? -12.297 10.859 5.359 1 99 78 ILE B CA 1
ATOM 2493 C C . ILE B 1 78 ? -11.469 10.219 4.25 1 99 78 ILE B C 1
ATOM 2495 O O . ILE B 1 78 ? -11.562 10.609 3.086 1 99 78 ILE B O 1
ATOM 2499 N N . LEU B 1 79 ? -10.594 9.352 4.598 1 99 79 LEU B N 1
ATOM 2500 C CA . LEU B 1 79 ? -9.953 8.453 3.646 1 99 79 LEU B CA 1
ATOM 2501 C C . LEU B 1 79 ? -10.727 7.137 3.543 1 99 79 LEU B C 1
ATOM 2503 O O . LEU B 1 79 ? -10.836 6.402 4.527 1 99 79 LEU B O 1
ATOM 2507 N N . ALA B 1 80 ? -11.289 6.875 2.422 1 98.94 80 ALA B N 1
ATOM 2508 C CA . ALA B 1 80 ? -12.117 5.691 2.205 1 98.94 80 ALA B CA 1
ATOM 2509 C C . ALA B 1 80 ? -11.562 4.828 1.077 1 98.94 80 ALA B C 1
ATOM 2511 O O . ALA B 1 80 ? -11.43 5.293 -0.059 1 98.94 80 ALA B O 1
ATOM 2512 N N . SER B 1 81 ? -11.25 3.596 1.382 1 98.88 81 SER B N 1
ATOM 2513 C CA . SER B 1 81 ? -10.664 2.727 0.369 1 98.88 81 SER B CA 1
ATOM 2514 C C . SER B 1 81 ? -11.32 1.352 0.368 1 98.88 81 SER B C 1
ATOM 2516 O O . SER B 1 81 ? -11.578 0.78 1.43 1 98.88 81 SER B O 1
ATOM 2518 N N . PRO B 1 82 ? -11.68 0.846 -0.837 1 98.44 82 PRO B N 1
ATOM 2519 C CA . PRO B 1 82 ? -11.844 -0.609 -0.885 1 98.44 82 PRO B CA 1
ATOM 2520 C C . PRO B 1 82 ? -10.555 -1.357 -0.549 1 98.44 82 PRO B C 1
ATOM 2522 O O . PRO B 1 82 ? -9.492 -0.745 -0.445 1 98.44 82 PRO B O 1
ATOM 2525 N N . VAL B 1 83 ? -10.719 -2.613 -0.304 1 98.62 83 VAL B N 1
ATOM 2526 C CA . VAL B 1 83 ? -9.555 -3.445 -0.018 1 98.62 83 VAL B CA 1
ATOM 2527 C C . VAL B 1 83 ? -9.156 -4.223 -1.27 1 98.62 83 VAL B C 1
ATOM 2529 O O . VAL B 1 83 ? -9.961 -4.984 -1.815 1 98.62 83 VAL B O 1
ATOM 2532 N N . TYR B 1 84 ? -7.977 -3.955 -1.768 1 97.94 84 TYR B N 1
ATOM 2533 C CA . TYR B 1 84 ? -7.371 -4.707 -2.861 1 97.94 84 TYR B CA 1
ATOM 2534 C C . TYR B 1 84 ? -6.148 -5.48 -2.379 1 97.94 84 TYR B C 1
ATOM 2536 O O . TYR B 1 84 ? -5.172 -4.883 -1.916 1 97.94 84 TYR B O 1
ATOM 2544 N N . VAL B 1 85 ? -6.238 -6.789 -2.459 1 97.44 85 VAL B N 1
ATOM 2545 C CA . VAL B 1 85 ? -5.168 -7.688 -2.041 1 97.44 85 VAL B CA 1
ATOM 2546 C C . VAL B 1 85 ? -4.781 -7.395 -0.594 1 97.44 85 VAL B C 1
ATOM 2548 O O . VAL B 1 85 ? -3.602 -7.195 -0.288 1 97.44 85 VAL B O 1
ATOM 2551 N N . CYS B 1 86 ? -5.762 -7.207 0.227 1 97.81 86 CYS B N 1
ATOM 2552 C CA . CYS B 1 86 ? -5.688 -7.094 1.679 1 97.81 86 CYS B CA 1
ATOM 2553 C C . CYS B 1 86 ? -4.98 -5.809 2.09 1 97.81 86 CYS B C 1
ATOM 2555 O O . CYS B 1 86 ? -4.281 -5.773 3.105 1 97.81 86 CYS B O 1
ATOM 2557 N N . ASP B 1 87 ? -5.055 -4.762 1.348 1 98.44 87 ASP B N 1
ATOM 2558 C CA . ASP B 1 87 ? -4.535 -3.438 1.671 1 98.44 87 ASP B CA 1
ATOM 2559 C C . ASP B 1 87 ? -5.301 -2.35 0.919 1 98.44 87 ASP B C 1
ATOM 2561 O O . ASP B 1 87 ? -6.281 -2.637 0.228 1 98.44 87 ASP B O 1
ATOM 2565 N N . VAL B 1 88 ? -4.887 -1.112 1.05 1 98.75 88 VAL B N 1
ATOM 2566 C CA . VAL B 1 88 ? -5.516 -0.003 0.337 1 98.75 88 VAL B CA 1
ATOM 2567 C C . VAL B 1 88 ? -5.375 -0.213 -1.169 1 98.75 88 VAL B C 1
ATOM 2569 O O . VAL B 1 88 ? -4.488 -0.939 -1.622 1 98.75 88 VAL B O 1
ATOM 2572 N N . SER B 1 89 ? -6.281 0.426 -1.902 1 98.81 89 SER B N 1
ATOM 2573 C CA . SER B 1 89 ? -6.117 0.43 -3.354 1 98.81 89 SER B CA 1
ATOM 2574 C C . SER B 1 89 ? -4.828 1.132 -3.762 1 98.81 89 SER B C 1
ATOM 2576 O O . SER B 1 89 ? -4.328 1.996 -3.039 1 98.81 89 SER B O 1
ATOM 2578 N N . GLY B 1 90 ? -4.289 0.726 -4.922 1 98.88 90 GLY B N 1
ATOM 2579 C CA . GLY B 1 90 ? -3.088 1.36 -5.438 1 98.88 90 GLY B CA 1
ATOM 2580 C C . GLY B 1 90 ? -3.229 2.863 -5.598 1 98.88 90 GLY B C 1
ATOM 2581 O O . GLY B 1 90 ? -2.279 3.609 -5.355 1 98.88 90 GLY B O 1
ATOM 2582 N N . GLN B 1 91 ? -4.391 3.295 -6.051 1 98.81 91 GLN B N 1
ATOM 2583 C CA . GLN B 1 91 ? -4.602 4.723 -6.27 1 98.81 91 GLN B CA 1
ATOM 2584 C C . GLN B 1 91 ? -4.609 5.488 -4.949 1 98.81 91 GLN B C 1
ATOM 2586 O O . GLN B 1 91 ? -4.109 6.613 -4.875 1 98.81 91 GLN B O 1
ATOM 2591 N N . MET B 1 92 ? -5.176 4.918 -3.863 1 98.94 92 MET B N 1
ATOM 2592 C CA . MET B 1 92 ? -5.059 5.543 -2.551 1 98.94 92 MET B CA 1
ATOM 2593 C C . MET B 1 92 ? -3.602 5.598 -2.1 1 98.94 92 MET B C 1
ATOM 2595 O O . MET B 1 92 ? -3.135 6.625 -1.61 1 98.94 92 MET B O 1
ATOM 2599 N N . LYS B 1 93 ? -2.883 4.492 -2.273 1 98.94 93 LYS B N 1
ATOM 2600 C CA . LYS B 1 93 ? -1.477 4.449 -1.884 1 98.94 93 LYS B CA 1
ATOM 2601 C C . LYS B 1 93 ? -0.664 5.5 -2.633 1 98.94 93 LYS B C 1
ATOM 2603 O O . LYS B 1 93 ? 0.249 6.105 -2.066 1 98.94 93 LYS B O 1
ATOM 2608 N N . ALA B 1 94 ? -0.939 5.652 -3.885 1 98.88 94 ALA B N 1
ATOM 2609 C CA . ALA B 1 94 ? -0.241 6.648 -4.695 1 98.88 94 ALA B CA 1
ATOM 2610 C C . ALA B 1 94 ? -0.479 8.055 -4.16 1 98.88 94 ALA B C 1
ATOM 2612 O O . ALA B 1 94 ? 0.441 8.875 -4.121 1 98.88 94 ALA B O 1
ATOM 2613 N N . LEU B 1 95 ? -1.676 8.352 -3.779 1 98.94 95 LEU B N 1
ATOM 2614 C CA . LEU B 1 95 ? -1.965 9.656 -3.193 1 98.94 95 LEU B CA 1
ATOM 2615 C C . LEU B 1 95 ? -1.187 9.859 -1.897 1 98.94 95 LEU B C 1
ATOM 2617 O O . LEU B 1 95 ? -0.565 10.906 -1.695 1 98.94 95 LEU B O 1
ATOM 2621 N N . LEU B 1 96 ? -1.27 8.852 -1.036 1 98.94 96 LEU B N 1
ATOM 2622 C CA . LEU B 1 96 ? -0.572 8.938 0.243 1 98.94 96 LEU B CA 1
ATOM 2623 C C . LEU B 1 96 ? 0.922 9.156 0.033 1 98.94 96 LEU B C 1
ATOM 2625 O O . LEU B 1 96 ? 1.556 9.898 0.785 1 98.94 96 LEU B O 1
ATOM 2629 N N . ASP B 1 97 ? 1.47 8.516 -0.994 1 98.81 97 ASP B N 1
ATOM 2630 C CA . ASP B 1 97 ? 2.881 8.703 -1.317 1 98.81 97 ASP B CA 1
ATOM 2631 C C . ASP B 1 97 ? 3.189 10.172 -1.601 1 98.81 97 ASP B C 1
ATOM 2633 O O . ASP B 1 97 ? 4.23 10.68 -1.184 1 98.81 97 ASP B O 1
ATOM 2637 N N . HIS B 1 98 ? 2.301 10.844 -2.301 1 98.88 98 HIS B N 1
ATOM 2638 C CA . HIS B 1 98 ? 2.506 12.242 -2.674 1 98.88 98 HIS B CA 1
ATOM 2639 C C . HIS B 1 98 ? 2.488 13.148 -1.449 1 98.88 98 HIS B C 1
ATOM 2641 O O . HIS B 1 98 ? 3.012 14.266 -1.49 1 98.88 98 HIS B O 1
ATOM 2647 N N . PHE B 1 99 ? 1.884 12.68 -0.391 1 98.88 99 PHE B N 1
ATOM 2648 C CA . PHE B 1 99 ? 1.73 13.531 0.786 1 98.88 99 PHE B CA 1
ATOM 2649 C C . PHE B 1 99 ? 2.818 13.234 1.811 1 98.88 99 PHE B C 1
ATOM 2651 O O . PHE B 1 99 ? 2.75 13.703 2.949 1 98.88 99 PHE B O 1
ATOM 2658 N N . GLY B 1 100 ? 3.83 12.461 1.374 1 98.25 100 GLY B N 1
ATOM 2659 C CA . GLY B 1 100 ? 4.949 12.203 2.268 1 98.25 100 GLY B CA 1
ATOM 2660 C C . GLY B 1 100 ? 5.602 13.477 2.781 1 98.25 100 GLY B C 1
ATOM 2661 O O . GLY B 1 100 ? 6.105 13.516 3.904 1 98.25 100 GLY B O 1
ATOM 2662 N N . TYR B 1 101 ? 5.547 14.562 1.988 1 98.44 101 TYR B N 1
ATOM 2663 C CA . TYR B 1 101 ? 6.27 15.789 2.316 1 98.44 101 TYR B CA 1
ATOM 2664 C C . TYR B 1 101 ? 5.586 16.531 3.457 1 98.44 101 TYR B C 1
ATOM 2666 O O . TYR B 1 101 ? 6.191 17.406 4.09 1 98.44 101 TYR B O 1
ATOM 2674 N N . ILE B 1 102 ? 4.305 16.172 3.807 1 98.81 102 ILE B N 1
ATOM 2675 C CA . ILE B 1 102 ? 3.65 16.859 4.906 1 98.81 102 ILE B CA 1
ATOM 2676 C C . ILE B 1 102 ? 3.646 15.977 6.152 1 98.81 102 ILE B C 1
ATOM 2678 O O . ILE B 1 102 ? 2.928 16.25 7.113 1 98.81 102 ILE B O 1
ATOM 2682 N N . TRP B 1 103 ? 4.336 14.852 6.137 1 98.62 103 TRP B N 1
ATOM 2683 C CA . TRP B 1 103 ? 4.555 14.094 7.363 1 98.62 103 TRP B CA 1
ATOM 2684 C C . TRP B 1 103 ? 5.316 14.93 8.391 1 98.62 103 TRP B C 1
ATOM 2686 O O . TRP B 1 103 ? 6.113 15.797 8.023 1 98.62 103 TRP B O 1
ATOM 2696 N N . MET B 1 104 ? 5.172 14.633 9.656 1 98.5 104 MET B N 1
ATOM 2697 C CA . MET B 1 104 ? 5.82 15.383 10.734 1 98.5 104 MET B CA 1
ATOM 2698 C C . MET B 1 104 ? 7.336 15.312 10.609 1 98.5 104 MET B C 1
ATOM 2700 O O . MET B 1 104 ? 8.039 16.219 11.047 1 98.5 104 MET B O 1
ATOM 2704 N N . SER B 1 105 ? 7.895 14.312 9.938 1 97.19 105 SER B N 1
ATOM 2705 C CA . SER B 1 105 ? 9.336 14.219 9.711 1 97.19 105 SER B CA 1
ATOM 2706 C C . SER B 1 105 ? 9.805 15.266 8.703 1 97.19 105 SER B C 1
ATOM 2708 O O . SER B 1 105 ? 11 15.523 8.578 1 97.19 105 SER B O 1
ATOM 2710 N N . HIS B 1 106 ? 8.891 15.883 7.996 1 98.06 106 HIS B N 1
ATOM 2711 C CA . HIS B 1 106 ? 9.203 16.875 6.977 1 98.06 106 HIS B CA 1
ATOM 2712 C C . HIS B 1 106 ? 8.477 18.188 7.25 1 98.06 106 HIS B C 1
ATOM 2714 O O . HIS B 1 106 ? 8.75 18.859 8.242 1 98.06 106 HIS B O 1
ATOM 2720 N N . ARG B 1 107 ? 7.402 18.5 6.52 1 98.75 107 ARG B N 1
ATOM 2721 C CA . ARG B 1 107 ? 6.766 19.812 6.68 1 98.75 107 ARG B CA 1
ATOM 2722 C C . ARG B 1 107 ? 5.277 19.656 6.961 1 98.75 107 ARG B C 1
ATOM 2724 O O . ARG B 1 107 ? 4.441 19.984 6.117 1 98.75 107 ARG B O 1
ATOM 2731 N N . PRO B 1 108 ? 4.922 19.234 8.203 1 98.62 108 PRO B N 1
ATOM 2732 C CA . PRO B 1 108 ? 3.504 19.062 8.539 1 98.62 108 PRO B CA 1
ATOM 2733 C C . PRO B 1 108 ? 2.732 20.375 8.508 1 98.62 108 PRO B C 1
ATOM 2735 O O . PRO B 1 108 ? 3.27 21.422 8.891 1 98.62 108 PRO B O 1
ATOM 2738 N N . GLU B 1 109 ? 1.506 20.312 8.062 1 98.56 109 GLU B N 1
ATOM 2739 C CA . GLU B 1 109 ? 0.64 21.5 8.016 1 98.56 109 GLU B CA 1
ATOM 2740 C C . GLU B 1 109 ? 0.062 21.797 9.398 1 98.56 109 GLU B C 1
ATOM 2742 O O . GLU B 1 109 ? -0.591 20.953 10.008 1 98.56 109 GLU B O 1
ATOM 2747 N N . SER B 1 110 ? 0.209 23.031 9.844 1 98.12 110 SER B N 1
ATOM 2748 C CA . SER B 1 110 ? -0.24 23.422 11.172 1 98.12 110 SER B CA 1
ATOM 2749 C C . SER B 1 110 ? -1.734 23.172 11.352 1 98.12 110 SER B C 1
ATOM 2751 O O . SER B 1 110 ? -2.176 22.734 12.414 1 98.12 110 SER B O 1
ATOM 2753 N N . LEU B 1 111 ? -2.516 23.359 10.32 1 98 111 LEU B N 1
ATOM 2754 C CA . LEU B 1 111 ? -3.967 23.25 10.391 1 98 111 LEU B CA 1
ATOM 2755 C C . LEU B 1 111 ? -4.391 21.797 10.602 1 98 111 LEU B C 1
ATOM 2757 O O . LEU B 1 111 ? -5.496 21.531 11.086 1 98 111 LEU B O 1
ATOM 2761 N N . MET B 1 112 ? -3.547 20.812 10.258 1 98.56 112 MET B N 1
ATOM 2762 C CA . MET B 1 112 ? -3.893 19.406 10.367 1 98.56 112 MET B CA 1
ATOM 2763 C C . MET B 1 112 ? -4.035 18.984 11.828 1 98.56 112 MET B C 1
ATOM 2765 O O . MET B 1 112 ? -4.824 18.094 12.148 1 98.56 112 MET B O 1
ATOM 2769 N N . PHE B 1 113 ? -3.34 19.703 12.703 1 98.38 113 PHE B N 1
ATOM 2770 C CA . PHE B 1 113 ? -3.262 19.328 14.109 1 98.38 113 PHE B CA 1
ATOM 2771 C C . PHE B 1 113 ? -4.574 19.625 14.82 1 98.38 113 PHE B C 1
ATOM 2773 O O . PHE B 1 113 ? -4.75 19.266 15.984 1 98.38 113 PHE B O 1
ATOM 2780 N N . ASN B 1 114 ? -5.551 20.172 14.141 1 97.38 114 ASN B N 1
ATOM 2781 C CA . ASN B 1 114 ? -6.855 20.438 14.734 1 97.38 114 ASN B CA 1
ATOM 2782 C C . ASN B 1 114 ? -7.965 19.672 14.008 1 97.38 114 ASN B C 1
ATOM 2784 O O . ASN B 1 114 ? -9.148 19.859 14.32 1 97.38 114 ASN B O 1
ATOM 2788 N N . LYS B 1 115 ? -7.633 18.891 13.094 1 98.38 115 LYS B N 1
ATOM 2789 C CA . LYS B 1 115 ? -8.625 18.219 12.266 1 98.38 115 LYS B CA 1
ATOM 2790 C C . LYS B 1 115 ? -8.961 16.844 12.836 1 98.38 115 LYS B C 1
ATOM 2792 O O . LYS B 1 115 ? -8.195 16.281 13.625 1 98.38 115 LYS B O 1
ATOM 2797 N N . ILE B 1 116 ? -10.125 16.359 12.438 1 98.81 116 ILE B N 1
ATOM 2798 C CA . ILE B 1 116 ? -10.57 15.016 12.75 1 98.81 116 ILE B CA 1
ATOM 2799 C C . ILE B 1 116 ? -10.508 14.148 11.492 1 98.81 116 ILE B C 1
ATOM 2801 O O . ILE B 1 116 ? -10.805 14.617 10.391 1 98.81 116 ILE B O 1
ATOM 2805 N N . GLY B 1 117 ? -10.039 12.93 11.641 1 98.88 117 GLY B N 1
ATOM 2806 C CA . GLY B 1 117 ? -9.922 12.016 10.516 1 98.88 117 GLY B CA 1
ATOM 2807 C C . GLY B 1 117 ? -10.766 10.758 10.688 1 98.88 117 GLY B C 1
ATOM 2808 O O . GLY B 1 117 ? -11.047 10.344 11.812 1 98.88 117 GLY B O 1
ATOM 2809 N N . LEU B 1 118 ? -11.156 10.18 9.633 1 98.94 118 LEU B N 1
ATOM 2810 C CA . LEU B 1 118 ? -11.797 8.875 9.562 1 98.94 118 LEU B CA 1
ATOM 2811 C C . LEU B 1 118 ? -11.188 8.023 8.445 1 98.94 118 LEU B C 1
ATOM 2813 O O . LEU B 1 118 ? -11.047 8.492 7.316 1 98.94 118 LEU B O 1
ATOM 2817 N N . VAL B 1 119 ? -10.789 6.871 8.797 1 98.94 119 VAL B N 1
ATOM 2818 C CA . VAL B 1 119 ? -10.445 5.871 7.797 1 98.94 119 VAL B CA 1
ATOM 2819 C C . VAL B 1 119 ? -11.57 4.84 7.688 1 98.94 119 VAL B C 1
ATOM 2821 O O . VAL B 1 119 ? -12.094 4.371 8.703 1 98.94 119 VAL B O 1
ATOM 2824 N N . LEU B 1 120 ? -11.984 4.59 6.488 1 98.94 120 LEU B N 1
ATOM 2825 C CA . LEU B 1 120 ? -13.117 3.705 6.238 1 98.94 120 LEU B CA 1
ATOM 2826 C C . LEU B 1 120 ? -12.805 2.717 5.121 1 98.94 120 LEU B C 1
ATOM 2828 O O . LEU B 1 120 ? -12.367 3.117 4.039 1 98.94 120 LEU B O 1
ATOM 2832 N N . SER B 1 121 ? -12.953 1.412 5.398 1 98.88 121 SER B N 1
ATOM 2833 C CA . SER B 1 121 ? -12.719 0.413 4.359 1 98.88 121 SER B CA 1
ATOM 2834 C C . SER B 1 121 ? -13.766 -0.689 4.402 1 98.88 121 SER B C 1
ATOM 2836 O O . SER B 1 121 ? -14.32 -0.986 5.465 1 98.88 121 SER B O 1
ATOM 2838 N N . THR B 1 122 ? -14.117 -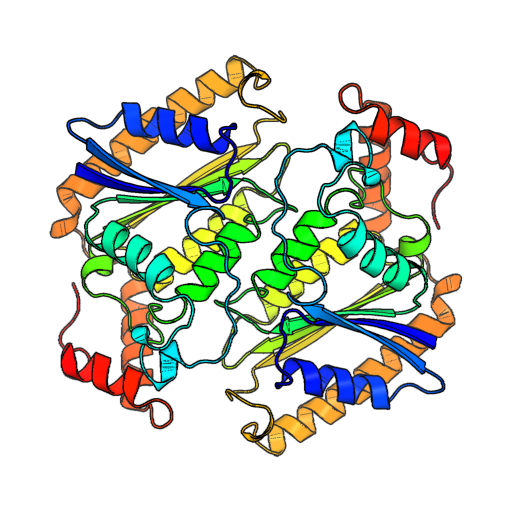1.183 3.307 1 98.56 122 THR B N 1
ATOM 2839 C CA . THR B 1 122 ? -14.93 -2.383 3.168 1 98.56 122 THR B CA 1
ATOM 2840 C C . THR B 1 122 ? -14.234 -3.41 2.279 1 98.56 122 THR B C 1
ATOM 2842 O O . THR B 1 122 ? -13.461 -3.049 1.393 1 98.56 122 THR B O 1
ATOM 2845 N N . ALA B 1 123 ? -14.469 -4.621 2.541 1 97.12 123 ALA B N 1
ATOM 2846 C CA . ALA B 1 123 ? -13.93 -5.723 1.747 1 97.12 123 ALA B CA 1
ATOM 2847 C C . ALA B 1 123 ? -14.984 -6.805 1.525 1 97.12 123 ALA B C 1
ATOM 2849 O O . ALA B 1 123 ? -15.953 -6.898 2.283 1 97.12 123 ALA B O 1
ATOM 2850 N N . ALA B 1 124 ? -14.758 -7.547 0.464 1 91.81 124 ALA B N 1
ATOM 2851 C CA . ALA B 1 124 ? -15.594 -8.734 0.301 1 91.81 124 ALA B CA 1
ATOM 2852 C C . ALA B 1 124 ? -15.305 -9.766 1.384 1 91.81 124 ALA B C 1
ATOM 2854 O O . ALA B 1 124 ? -16.219 -10.328 1.978 1 91.81 124 ALA B O 1
ATOM 2855 N N . GLY B 1 125 ? -13.984 -9.906 1.696 1 91.56 125 GLY B N 1
ATOM 2856 C CA . GLY B 1 125 ? -13.734 -11.023 2.588 1 91.56 125 GLY B CA 1
ATOM 2857 C C . GLY B 1 125 ? -12.734 -10.711 3.682 1 91.56 125 GLY B C 1
ATOM 2858 O O . GLY B 1 125 ? -12.836 -11.234 4.793 1 91.56 125 GLY B O 1
ATOM 2859 N N . ALA B 1 126 ? -11.719 -9.938 3.404 1 94 126 ALA B N 1
ATOM 2860 C CA . ALA B 1 126 ? -10.672 -9.766 4.406 1 94 126 ALA B CA 1
ATOM 2861 C C . ALA B 1 126 ? -9.812 -8.539 4.098 1 94 126 ALA B C 1
ATOM 2863 O O . ALA B 1 126 ? -9.914 -7.965 3.01 1 94 126 ALA B O 1
ATOM 2864 N N . GLY B 1 127 ? -9 -8.07 5.121 1 97.44 127 GLY B N 1
ATOM 2865 C CA . GLY B 1 127 ? -7.945 -7.094 4.902 1 97.44 127 GLY B CA 1
ATOM 2866 C C . GLY B 1 127 ? -8.32 -5.695 5.352 1 97.44 127 GLY B C 1
ATOM 2867 O O . GLY B 1 127 ? -7.523 -4.762 5.219 1 97.44 127 GLY B O 1
ATOM 2868 N N . THR B 1 128 ? -9.508 -5.531 5.906 1 98.44 128 THR B N 1
ATOM 2869 C CA . THR B 1 128 ? -9.984 -4.199 6.246 1 98.44 128 THR B CA 1
ATOM 2870 C C . THR B 1 128 ? -9.133 -3.592 7.363 1 98.44 128 THR B C 1
ATOM 2872 O O . THR B 1 128 ? -8.836 -2.396 7.344 1 98.44 128 THR B O 1
ATOM 2875 N N . SER B 1 129 ? -8.727 -4.43 8.336 1 98.44 129 SER B N 1
ATOM 2876 C CA . SER B 1 129 ? -7.926 -3.914 9.438 1 98.44 129 SER B CA 1
ATOM 2877 C C . SER B 1 129 ? -6.598 -3.35 8.945 1 98.44 129 SER B C 1
ATOM 2879 O O . SER B 1 1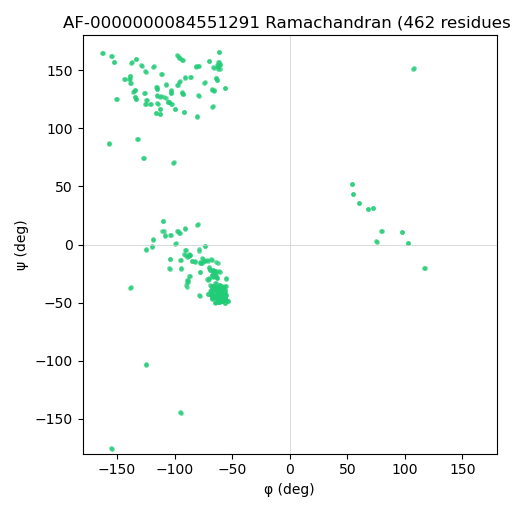29 ? -6.219 -2.234 9.312 1 98.44 129 SER B O 1
ATOM 2881 N N . HIS B 1 130 ? -5.941 -4.098 8.117 1 98.06 130 HIS B N 1
ATOM 2882 C CA . HIS B 1 130 ? -4.664 -3.654 7.562 1 98.06 130 HIS B CA 1
ATOM 2883 C C . HIS B 1 130 ? -4.844 -2.42 6.688 1 98.06 130 HIS B C 1
ATOM 2885 O O . HIS B 1 130 ? -4.035 -1.492 6.742 1 98.06 130 HIS B O 1
ATOM 2891 N N . THR B 1 131 ? -5.863 -2.428 5.953 1 98.69 131 THR B N 1
ATOM 2892 C CA . THR B 1 131 ? -6.176 -1.301 5.078 1 98.69 131 THR B CA 1
ATOM 2893 C C . THR B 1 131 ? -6.352 -0.021 5.891 1 98.69 131 THR B C 1
ATOM 2895 O O . THR B 1 131 ? -5.75 1.008 5.578 1 98.69 131 THR B O 1
ATOM 2898 N N . ASN B 1 132 ? -7.137 -0.101 6.949 1 98.88 132 ASN B N 1
ATOM 2899 C CA . ASN B 1 132 ? -7.344 1.06 7.809 1 98.88 132 ASN B CA 1
ATOM 2900 C C . ASN B 1 132 ? -6.039 1.503 8.469 1 98.88 132 ASN B C 1
ATOM 2902 O O . ASN B 1 132 ? -5.793 2.699 8.625 1 98.88 132 ASN B O 1
ATOM 2906 N N . LYS B 1 133 ? -5.238 0.552 8.836 1 98.44 133 LYS B N 1
ATOM 2907 C CA . LYS B 1 133 ? -3.959 0.88 9.469 1 98.44 133 LYS B CA 1
ATOM 2908 C C . LYS B 1 133 ? -3.066 1.672 8.516 1 98.44 133 LYS B C 1
ATOM 2910 O O . LYS B 1 133 ? -2.402 2.625 8.93 1 98.44 133 LYS B O 1
ATOM 2915 N N . THR B 1 134 ? -3.049 1.243 7.242 1 98.19 134 THR B N 1
ATOM 2916 C CA . THR B 1 134 ? -2.262 1.945 6.234 1 98.19 134 THR B CA 1
ATOM 2917 C C . THR B 1 134 ? -2.701 3.402 6.125 1 98.19 134 THR B C 1
ATOM 2919 O O . THR B 1 134 ? -1.869 4.312 6.176 1 98.19 134 THR B O 1
ATOM 2922 N N . MET B 1 135 ? -3.947 3.666 6.043 1 98.88 135 MET B N 1
ATOM 2923 C CA . MET B 1 135 ? -4.469 5.027 5.926 1 98.88 135 MET B CA 1
ATOM 2924 C C . MET B 1 135 ? -4.258 5.805 7.219 1 98.88 135 MET B C 1
ATOM 2926 O O . MET B 1 135 ? -3.885 6.98 7.188 1 98.88 135 MET B O 1
ATOM 2930 N N . LYS B 1 136 ? -4.465 5.125 8.32 1 98.75 136 LYS B N 1
ATOM 2931 C CA . LYS B 1 136 ? -4.348 5.762 9.633 1 98.75 136 LYS B CA 1
ATOM 2932 C C . LYS B 1 136 ? -2.926 6.254 9.875 1 98.75 136 LYS B C 1
ATOM 2934 O O . LYS B 1 136 ? -2.725 7.293 10.508 1 98.75 136 LYS B O 1
ATOM 2939 N N . LYS B 1 137 ? -1.948 5.566 9.445 1 98.38 137 LYS B N 1
ATOM 2940 C CA . LYS B 1 137 ? -0.553 5.969 9.609 1 98.38 137 LYS B CA 1
ATOM 2941 C C . LYS B 1 137 ? -0.307 7.352 9.016 1 98.38 137 LYS B C 1
ATOM 2943 O O . LYS B 1 137 ? 0.34 8.195 9.641 1 98.38 137 LYS B O 1
ATOM 2948 N N . SER B 1 138 ? -0.826 7.551 7.84 1 98.75 138 SER B N 1
ATOM 2949 C CA . SER B 1 138 ? -0.645 8.852 7.203 1 98.75 138 SER B CA 1
ATOM 2950 C C . SER B 1 138 ? -1.347 9.953 7.992 1 98.75 138 SER B C 1
ATOM 2952 O O . SER B 1 138 ? -0.759 11.008 8.258 1 98.75 138 SER B O 1
ATOM 2954 N N . LEU B 1 139 ? -2.596 9.695 8.414 1 98.88 139 LEU B N 1
ATOM 2955 C CA . LEU B 1 139 ? -3.309 10.695 9.195 1 98.88 139 LEU B CA 1
ATOM 2956 C C . LEU B 1 139 ? -2.549 11.023 10.477 1 98.88 139 LEU B C 1
ATOM 2958 O O . LEU B 1 139 ? -2.463 12.195 10.867 1 98.88 139 LEU B O 1
ATOM 2962 N N . ASN B 1 140 ? -2.004 9.969 11.062 1 98.81 140 ASN B N 1
ATOM 2963 C CA . ASN B 1 140 ? -1.238 10.164 12.289 1 98.81 140 ASN B CA 1
ATOM 2964 C C . ASN B 1 140 ? 0.001 11.023 12.047 1 98.81 140 ASN B C 1
ATOM 2966 O O . ASN B 1 140 ? 0.269 11.961 12.797 1 98.81 140 ASN B O 1
ATOM 2970 N N . PHE B 1 141 ? 0.674 10.789 11.023 1 98.75 141 PHE B N 1
ATOM 2971 C CA . PHE B 1 141 ? 1.933 11.484 10.773 1 98.75 141 PHE B CA 1
ATOM 2972 C C . PHE B 1 141 ? 1.684 12.844 10.148 1 98.75 141 PHE B C 1
ATOM 2974 O O . PHE B 1 141 ? 2.59 13.68 10.086 1 98.75 141 PHE B O 1
ATOM 2981 N N . TRP B 1 142 ? 0.49 13.07 9.672 1 98.88 142 TRP B N 1
ATOM 2982 C CA . TRP B 1 142 ? 0.095 14.414 9.258 1 98.88 142 TRP B CA 1
ATOM 2983 C C . TRP B 1 142 ? -0.236 15.281 10.461 1 98.88 142 TRP B C 1
ATOM 2985 O O . TRP B 1 142 ? -0.389 16.5 10.336 1 98.88 142 TRP B O 1
ATOM 2995 N N . GLY B 1 143 ? -0.45 14.625 11.68 1 98.69 143 GLY B N 1
ATOM 2996 C CA . GLY B 1 143 ? -0.712 15.359 12.906 1 98.69 143 GLY B CA 1
ATOM 2997 C C . GLY B 1 143 ? -2.189 15.461 13.234 1 98.69 143 GLY B C 1
ATOM 2998 O O . GLY B 1 143 ? -2.58 16.219 14.133 1 98.69 143 GLY B O 1
ATOM 2999 N N . VAL B 1 144 ? -3.078 14.734 12.57 1 98.81 144 VAL B N 1
ATOM 3000 C CA . VAL B 1 144 ? -4.523 14.797 12.773 1 98.81 144 VAL B CA 1
ATOM 3001 C C . VAL B 1 144 ? -4.852 14.523 14.242 1 98.81 144 VAL B C 1
ATOM 3003 O O . VAL B 1 144 ? -4.332 13.57 14.828 1 98.81 144 VAL B O 1
ATOM 3006 N N . LYS B 1 145 ? -5.711 15.328 14.773 1 98.56 145 LYS B N 1
ATOM 3007 C CA . LYS B 1 145 ? -5.926 15.414 16.219 1 98.56 145 LYS B CA 1
ATOM 3008 C C . LYS B 1 145 ? -6.559 14.125 16.75 1 98.56 145 LYS B C 1
ATOM 3010 O O . LYS B 1 145 ? -6.141 13.609 17.781 1 98.56 145 LYS B O 1
ATOM 3015 N N . ARG B 1 146 ? -7.562 13.641 16.094 1 98.81 146 ARG B N 1
ATOM 3016 C CA . ARG B 1 146 ? -8.242 12.383 16.391 1 98.81 146 ARG B CA 1
ATOM 3017 C C . ARG B 1 146 ? -8.562 11.633 15.102 1 98.81 146 ARG B C 1
ATOM 3019 O O . ARG B 1 146 ? -8.953 12.234 14.102 1 98.81 146 ARG B O 1
ATOM 3026 N N . VAL B 1 147 ? -8.352 10.305 15.164 1 98.88 147 VAL B N 1
ATOM 3027 C CA . VAL B 1 147 ? -8.617 9.484 13.992 1 98.88 147 VAL B CA 1
ATOM 3028 C C . VAL B 1 147 ? -9.586 8.359 14.352 1 98.88 147 VAL B C 1
ATOM 3030 O O . VAL B 1 147 ? -9.312 7.562 15.258 1 98.88 147 VAL B O 1
ATOM 3033 N N . PHE B 1 148 ? -10.703 8.312 13.688 1 98.88 148 PHE B N 1
ATOM 3034 C CA . PHE B 1 148 ? -11.68 7.238 13.828 1 98.88 148 PHE B CA 1
ATOM 3035 C C . PHE B 1 148 ? -11.516 6.203 12.727 1 98.88 148 PHE B C 1
ATOM 3037 O O . PHE B 1 148 ? -10.82 6.449 11.734 1 98.88 148 PHE B O 1
ATOM 3044 N N . SER B 1 149 ? -12.102 5.039 12.961 1 98.88 149 SER B N 1
ATOM 3045 C CA . SER B 1 149 ? -12 3.957 11.984 1 98.88 149 SER B CA 1
ATOM 3046 C C . SER B 1 149 ? -13.328 3.221 11.836 1 98.88 149 SER B C 1
ATOM 3048 O O . SER B 1 149 ? -14.055 3.045 12.82 1 98.88 149 SER B O 1
ATOM 3050 N N . PHE B 1 150 ? -13.617 2.854 10.688 1 98.94 150 PHE B N 1
ATOM 3051 C CA . PHE B 1 150 ? -14.719 1.955 10.359 1 98.94 150 PHE B CA 1
ATOM 3052 C C . PHE B 1 150 ? -14.281 0.903 9.352 1 98.94 150 PHE B C 1
ATOM 3054 O O . PHE B 1 150 ? -13.578 1.216 8.383 1 98.94 150 PHE B O 1
ATOM 3061 N N . LYS B 1 151 ? -14.578 -0.31 9.602 1 98.81 151 LYS B N 1
ATOM 3062 C CA . LYS B 1 151 ? -14.25 -1.396 8.688 1 98.81 151 LYS B CA 1
ATOM 3063 C C . LYS B 1 151 ? -15.344 -2.461 8.672 1 98.81 151 LYS B C 1
ATOM 3065 O O . LYS B 1 151 ? -15.945 -2.746 9.711 1 98.81 151 LYS B O 1
ATOM 3070 N N . LYS B 1 152 ? -15.602 -3.008 7.516 1 98.56 152 LYS B N 1
ATOM 3071 C CA . LYS B 1 152 ? -16.625 -4.043 7.402 1 98.56 152 LYS B CA 1
ATOM 3072 C C . LYS B 1 152 ? -16.312 -5.008 6.266 1 98.56 152 LYS B C 1
ATOM 3074 O O . LYS B 1 152 ? -16.016 -4.582 5.145 1 98.56 152 LYS B O 1
ATOM 3079 N N . ASN B 1 153 ? -16.25 -6.293 6.543 1 97.38 153 ASN B N 1
ATOM 3080 C CA . ASN B 1 153 ? -16.328 -7.316 5.508 1 97.38 153 ASN B CA 1
ATOM 3081 C C . ASN B 1 153 ? -17.781 -7.586 5.094 1 97.38 153 ASN B C 1
ATOM 3083 O O . ASN B 1 153 ? -18.531 -8.234 5.832 1 97.38 153 ASN B O 1
ATOM 3087 N N . VAL B 1 154 ? -18.125 -7.211 3.949 1 97.19 154 VAL B N 1
ATOM 3088 C CA . VAL B 1 154 ? -19.531 -7.137 3.592 1 97.19 154 VAL B CA 1
ATOM 3089 C C . VAL B 1 154 ? -19.953 -8.43 2.898 1 97.19 154 VAL B C 1
ATOM 3091 O O . VAL B 1 154 ? -21.156 -8.711 2.781 1 97.19 154 VAL B O 1
ATOM 3094 N N . GLY B 1 155 ? -19 -9.219 2.336 1 93.56 155 GLY B N 1
ATOM 3095 C CA . GLY B 1 155 ? -19.297 -10.5 1.719 1 93.56 155 GLY B CA 1
ATOM 3096 C C . GLY B 1 155 ? -20.016 -10.367 0.391 1 93.56 155 GLY B C 1
ATOM 3097 O O . GLY B 1 155 ? -20.938 -11.133 0.094 1 93.56 155 GLY B O 1
ATOM 3098 N N . ALA B 1 156 ? -19.734 -9.312 -0.312 1 93.56 156 ALA B N 1
ATOM 3099 C CA . ALA B 1 156 ? -20.406 -9.047 -1.586 1 93.56 156 ALA B CA 1
ATOM 3100 C C . ALA B 1 156 ? -19.516 -8.219 -2.508 1 93.56 156 ALA B C 1
ATOM 3102 O O . ALA B 1 156 ? -18.609 -7.508 -2.043 1 93.56 156 ALA B O 1
ATOM 3103 N N . MET B 1 157 ? -19.766 -8.305 -3.809 1 91.12 157 MET B N 1
ATOM 3104 C CA . MET B 1 157 ? -19 -7.562 -4.801 1 91.12 157 MET B CA 1
ATOM 3105 C C . MET B 1 157 ? -19.578 -6.168 -5.016 1 91.12 157 MET B C 1
ATOM 3107 O O . MET B 1 157 ? -18.875 -5.258 -5.453 1 91.12 157 MET B O 1
ATOM 3111 N N . SER B 1 158 ? -20.859 -6.039 -4.766 1 93.5 158 SER B N 1
ATOM 3112 C CA . SER B 1 158 ? -21.547 -4.762 -4.914 1 93.5 158 SER B CA 1
ATOM 3113 C C . SER B 1 158 ? -22.438 -4.465 -3.711 1 93.5 158 SER B C 1
ATOM 3115 O O . SER B 1 158 ? -22.766 -5.371 -2.941 1 93.5 158 SER B O 1
ATOM 3117 N N . TRP B 1 159 ? -22.75 -3.211 -3.561 1 96.5 159 TRP B N 1
ATOM 3118 C CA . TRP B 1 159 ? -23.594 -2.799 -2.447 1 96.5 159 TRP B CA 1
ATOM 3119 C C . TRP B 1 159 ? -24.969 -3.455 -2.541 1 96.5 159 TRP B C 1
ATOM 3121 O O . TRP B 1 159 ? -25.547 -3.863 -1.525 1 96.5 159 TRP B O 1
ATOM 3131 N N . GLU B 1 160 ? -25.469 -3.637 -3.77 1 96.06 160 GLU B N 1
ATOM 3132 C CA . GLU B 1 160 ? -26.781 -4.227 -4 1 96.06 160 GLU B CA 1
ATOM 3133 C C . GLU B 1 160 ? -26.828 -5.676 -3.516 1 96.06 160 GLU B C 1
ATOM 3135 O O . GLU B 1 160 ? -27.875 -6.156 -3.08 1 96.06 160 GLU B O 1
ATOM 3140 N N . GLU B 1 161 ? -25.688 -6.293 -3.529 1 95.31 161 GLU B N 1
ATOM 3141 C CA . GLU B 1 161 ? -25.625 -7.715 -3.203 1 95.31 161 GLU B CA 1
ATOM 3142 C C . GLU B 1 161 ? -25.375 -7.926 -1.712 1 95.31 161 GLU B C 1
ATOM 3144 O O . GLU B 1 161 ? -25.422 -9.055 -1.225 1 95.31 161 GLU B O 1
ATOM 3149 N N . VAL B 1 162 ? -25.094 -6.895 -0.963 1 97.12 162 VAL B N 1
ATOM 3150 C CA . VAL B 1 162 ? -24.922 -7.016 0.481 1 97.12 162 VAL B CA 1
ATOM 3151 C C . VAL B 1 162 ? -26.266 -7.367 1.128 1 97.12 162 VAL B C 1
ATOM 3153 O O . VAL B 1 162 ? -27.281 -6.766 0.81 1 97.12 162 VAL B O 1
ATOM 3156 N N . ASN B 1 163 ? -26.25 -8.289 1.967 1 96.12 163 ASN B N 1
ATOM 3157 C CA . ASN B 1 163 ? -27.5 -8.742 2.559 1 96.12 163 ASN B CA 1
ATOM 3158 C C . ASN B 1 163 ? -28.078 -7.699 3.51 1 96.12 163 ASN B C 1
ATOM 3160 O O . ASN B 1 163 ? -27.359 -6.859 4.039 1 96.12 163 ASN B O 1
ATOM 3164 N N . SER B 1 164 ? -29.406 -7.777 3.758 1 97.31 164 SER B N 1
ATOM 3165 C CA . SER B 1 164 ? -30.125 -6.758 4.504 1 97.31 164 SER B CA 1
ATOM 3166 C C . SER B 1 164 ? -29.672 -6.691 5.953 1 97.31 164 SER B C 1
ATOM 3168 O O . SER B 1 164 ? -29.578 -5.609 6.539 1 97.31 164 SER B O 1
ATOM 3170 N N . ARG B 1 165 ? -29.422 -7.797 6.492 1 97.56 165 ARG B N 1
ATOM 3171 C CA . ARG B 1 165 ? -28.969 -7.832 7.879 1 97.56 165 ARG B CA 1
ATOM 3172 C C . ARG B 1 165 ? -27.656 -7.066 8.039 1 97.56 165 ARG B C 1
ATOM 3174 O O . ARG B 1 165 ? -27.5 -6.27 8.969 1 97.56 165 ARG B O 1
ATOM 3181 N N . THR B 1 166 ? -26.703 -7.363 7.109 1 97.69 166 THR B N 1
ATOM 3182 C CA . THR B 1 166 ? -25.406 -6.672 7.121 1 97.69 166 THR B CA 1
ATOM 3183 C C . THR B 1 166 ? -25.609 -5.172 6.902 1 97.69 166 THR B C 1
ATOM 3185 O O . THR B 1 166 ? -24.984 -4.355 7.586 1 97.69 166 THR B O 1
ATOM 3188 N N . LYS B 1 167 ? -26.422 -4.766 6.035 1 98.06 167 LYS B N 1
ATOM 3189 C CA . LYS B 1 167 ? -26.703 -3.355 5.789 1 98.06 167 LYS B CA 1
ATOM 3190 C C . LYS B 1 167 ? -27.25 -2.676 7.039 1 98.06 167 LYS B C 1
ATOM 3192 O O . LYS B 1 167 ? -26.828 -1.568 7.387 1 98.06 167 LYS B O 1
ATOM 3197 N N . ASP B 1 168 ? -28.156 -3.344 7.664 1 98.12 168 ASP B N 1
ATOM 3198 C CA . ASP B 1 168 ? -28.75 -2.793 8.883 1 98.12 168 ASP B CA 1
ATOM 3199 C C . ASP B 1 168 ? -27.688 -2.586 9.961 1 98.12 168 ASP B C 1
ATOM 3201 O O . ASP B 1 168 ? -27.703 -1.569 10.656 1 98.12 168 ASP B O 1
ATOM 3205 N N . GLN B 1 169 ? -26.859 -3.574 10.055 1 98.31 169 GLN B N 1
ATOM 3206 C CA . GLN B 1 169 ? -25.766 -3.469 11.023 1 98.31 169 GLN B CA 1
ATOM 3207 C C . GLN B 1 169 ? -24.859 -2.287 10.695 1 98.31 169 GLN B C 1
ATOM 3209 O O . GLN B 1 169 ? -24.469 -1.533 11.586 1 98.31 169 GLN B O 1
ATOM 3214 N N . ILE B 1 170 ? -24.5 -2.139 9.477 1 98.44 170 ILE B N 1
ATOM 3215 C CA . ILE B 1 170 ? -23.656 -1.05 9.008 1 98.44 170 ILE B CA 1
ATOM 3216 C C . ILE B 1 170 ? -24.297 0.292 9.336 1 98.44 170 ILE B C 1
ATOM 3218 O O . ILE B 1 170 ? -23.656 1.189 9.875 1 98.44 170 ILE B O 1
ATOM 3222 N N . ILE B 1 171 ? -25.578 0.441 9.086 1 98.12 171 ILE B N 1
ATOM 3223 C CA . ILE B 1 171 ? -26.297 1.687 9.312 1 98.12 171 ILE B CA 1
ATOM 3224 C C . ILE B 1 171 ? -26.266 2.041 10.797 1 98.12 171 ILE B C 1
ATOM 3226 O O . ILE B 1 171 ? -26 3.189 11.164 1 98.12 171 ILE B O 1
ATOM 3230 N N . LYS B 1 172 ? -26.5 1.074 11.609 1 98.44 172 LYS B N 1
ATOM 3231 C CA . LYS B 1 172 ? -26.5 1.301 13.047 1 98.44 172 LYS B CA 1
ATOM 3232 C C . LYS B 1 172 ? -25.109 1.727 13.539 1 98.44 172 LYS B C 1
ATOM 3234 O O . LYS B 1 172 ? -24.984 2.709 14.273 1 98.44 172 LYS B O 1
ATOM 3239 N N . GLU B 1 173 ? -24.062 0.948 13.133 1 98.75 173 GLU B N 1
ATOM 3240 C CA . GLU B 1 173 ? -22.688 1.251 13.539 1 98.75 173 GLU B CA 1
ATOM 3241 C C . GLU B 1 173 ? -22.266 2.631 13.047 1 98.75 173 GLU B C 1
ATOM 3243 O O . GLU B 1 173 ? -21.609 3.377 13.773 1 98.75 173 GLU B O 1
ATOM 3248 N N . ILE B 1 174 ? -22.641 2.992 11.922 1 98.69 174 ILE B N 1
ATOM 3249 C CA . ILE B 1 174 ? -22.266 4.254 11.297 1 98.69 174 ILE B CA 1
ATOM 3250 C C . ILE B 1 174 ? -22.953 5.414 12 1 98.69 174 ILE B C 1
ATOM 3252 O O . ILE B 1 174 ? -22.375 6.484 12.18 1 98.69 174 ILE B O 1
ATOM 3256 N N . ARG B 1 175 ? -24.219 5.207 12.297 1 98.31 175 ARG B N 1
ATOM 3257 C CA . ARG B 1 175 ? -24.953 6.238 13.039 1 98.31 175 ARG B CA 1
ATOM 3258 C C . ARG B 1 175 ? -24.234 6.574 14.344 1 98.31 175 ARG B C 1
ATOM 3260 O O . ARG B 1 175 ? -24.047 7.746 14.672 1 98.31 175 ARG B O 1
ATOM 3267 N N . ASN B 1 176 ? -23.875 5.512 15.031 1 98.69 176 ASN B N 1
ATOM 3268 C CA . ASN B 1 176 ? -23.156 5.707 16.281 1 98.69 176 ASN B CA 1
ATOM 3269 C C . ASN B 1 176 ? -21.812 6.406 16.047 1 98.69 176 ASN B C 1
ATOM 3271 O O . ASN B 1 176 ? -21.438 7.293 16.812 1 98.69 176 ASN B O 1
ATOM 3275 N N . LEU B 1 177 ? -21.141 5.996 15.055 1 98.81 177 LEU B N 1
ATOM 3276 C CA . LEU B 1 177 ? -19.859 6.59 14.711 1 98.81 177 LEU B CA 1
ATOM 3277 C C . LEU B 1 177 ? -20.016 8.062 14.352 1 98.81 177 LEU B C 1
ATOM 3279 O O . LEU B 1 177 ? -19.203 8.898 14.766 1 98.81 177 LEU B O 1
ATOM 3283 N N . ALA B 1 178 ? -21.016 8.359 13.594 1 98.69 178 ALA B N 1
ATOM 3284 C CA . ALA B 1 178 ? -21.281 9.734 13.188 1 98.69 178 ALA B CA 1
ATOM 3285 C C . ALA B 1 178 ? -21.516 10.641 14.398 1 98.69 178 ALA B C 1
ATOM 3287 O O . ALA B 1 178 ? -21.031 11.773 14.43 1 98.69 178 ALA B O 1
ATOM 3288 N N . ASP B 1 179 ? -22.266 10.125 15.328 1 98.44 179 ASP B N 1
ATOM 3289 C CA . ASP B 1 179 ? -22.516 10.883 16.547 1 98.44 179 ASP B CA 1
ATOM 3290 C C . ASP B 1 179 ? -21.219 11.203 17.281 1 98.44 179 ASP B C 1
ATOM 3292 O O . ASP B 1 179 ? -21 12.344 17.703 1 98.44 179 ASP B O 1
ATOM 3296 N N . LYS B 1 180 ? -20.375 10.219 17.391 1 98.62 180 LYS B N 1
ATOM 3297 C CA . LYS B 1 180 ? -19.094 10.398 18.062 1 98.62 180 LYS B CA 1
ATOM 3298 C C . LYS B 1 180 ? -18.219 11.406 17.312 1 98.62 180 LYS B C 1
ATOM 3300 O O . LYS B 1 180 ? -17.609 12.273 17.938 1 98.62 180 LYS B O 1
ATOM 3305 N N . ILE B 1 181 ? -18.203 11.289 16.016 1 98.75 181 ILE B N 1
ATOM 3306 C CA . ILE B 1 181 ? -17.391 12.18 15.195 1 98.75 181 ILE B CA 1
ATOM 3307 C C . ILE B 1 181 ? -17.906 13.617 15.32 1 98.75 181 ILE B C 1
ATOM 3309 O O . ILE B 1 181 ? -17.109 14.547 15.508 1 98.75 181 ILE B O 1
ATOM 3313 N N . SER B 1 182 ? -19.203 13.789 15.242 1 98.06 182 SER B N 1
ATOM 3314 C CA . SER B 1 182 ? -19.797 15.117 15.344 1 98.06 182 SER B CA 1
ATOM 3315 C C . SER B 1 182 ? -19.438 15.781 16.672 1 98.06 182 SER B C 1
ATOM 3317 O O . SER B 1 182 ? -19.062 16.953 16.688 1 98.06 182 SER B O 1
ATOM 3319 N N . LYS B 1 183 ? -19.562 15.047 17.703 1 97.75 183 LYS B N 1
ATOM 3320 C CA . LYS B 1 183 ? -19.219 15.578 19.016 1 97.75 183 LYS B CA 1
ATOM 3321 C C . LYS B 1 183 ? -17.75 15.961 19.094 1 97.75 183 LYS B C 1
ATOM 3323 O O . LYS B 1 183 ? -17.391 17.016 19.641 1 97.75 183 LYS B O 1
ATOM 3328 N N . THR B 1 184 ? -16.922 15.133 18.547 1 98.44 184 THR B N 1
ATOM 3329 C CA . THR B 1 184 ? -15.484 15.375 18.578 1 98.44 184 THR B CA 1
ATOM 3330 C C . THR B 1 184 ? -15.125 16.594 17.734 1 98.44 184 THR B C 1
ATOM 3332 O O . THR B 1 184 ? -14.289 17.406 18.125 1 98.44 184 THR B O 1
ATOM 3335 N N . VAL B 1 185 ? -15.734 16.703 16.547 1 97.94 185 VAL B N 1
ATOM 3336 C CA . VAL B 1 185 ? -15.484 17.844 15.68 1 97.94 185 VAL B CA 1
ATOM 3337 C C . VAL B 1 185 ? -15.883 19.125 16.391 1 97.94 185 VAL B C 1
ATOM 3339 O O . VAL B 1 185 ? -15.156 20.125 16.328 1 97.94 185 VAL B O 1
ATOM 3342 N N . SER B 1 186 ? -16.984 19.156 17.109 1 96.19 186 SER B N 1
ATOM 3343 C CA . SER B 1 186 ? -17.484 20.344 17.797 1 96.19 186 SER B CA 1
ATOM 3344 C C . SER B 1 186 ? -16.562 20.766 18.922 1 96.19 186 SER B C 1
ATOM 3346 O O . SER B 1 186 ? -16.516 21.938 19.297 1 96.19 186 SER B O 1
ATOM 3348 N N . LYS B 1 187 ? -15.781 19.828 19.438 1 96.38 187 LYS B N 1
ATOM 3349 C CA . LYS B 1 187 ? -14.906 20.125 20.578 1 96.38 187 LYS B CA 1
ATOM 3350 C C . LYS B 1 187 ? -13.445 20.172 20.156 1 96.38 187 LYS B C 1
ATOM 3352 O O . LYS B 1 187 ? -12.547 20.172 21 1 96.38 187 LYS B O 1
ATOM 3357 N N . SER B 1 188 ? -13.195 20.125 18.891 1 95.06 188 SER B N 1
ATOM 3358 C CA . SER B 1 188 ? -11.836 19.938 18.375 1 95.06 188 SER B CA 1
ATOM 3359 C C . SER B 1 188 ? -10.891 21 18.906 1 95.06 188 SER B C 1
ATOM 3361 O O . SER B 1 188 ? -9.742 20.719 19.234 1 95.06 188 SER B O 1
ATOM 3363 N N . ASN B 1 189 ? -11.328 22.25 19.094 1 93.5 189 ASN B N 1
ATOM 3364 C CA . ASN B 1 189 ? -10.492 23.359 19.531 1 93.5 189 ASN B CA 1
ATOM 3365 C C . ASN B 1 189 ? -10.062 23.219 20.984 1 93.5 189 ASN B C 1
ATOM 3367 O O . ASN B 1 189 ? -9.078 23.828 21.406 1 93.5 189 ASN B O 1
ATOM 3371 N N . THR B 1 190 ? -10.766 22.406 21.719 1 95.75 190 THR B N 1
ATOM 3372 C CA . THR B 1 190 ? -10.461 22.281 23.141 1 95.75 190 THR B CA 1
ATOM 3373 C C . THR B 1 190 ? -9.727 20.984 23.422 1 95.75 190 THR B C 1
ATOM 3375 O O . THR B 1 190 ? -9.188 20.781 24.516 1 95.75 190 THR B O 1
ATOM 3378 N N . LEU B 1 191 ? -9.727 20.141 22.484 1 96.5 191 LEU B N 1
ATOM 3379 C CA . LEU B 1 191 ? -9.062 18.859 22.672 1 96.5 191 LEU B CA 1
ATOM 3380 C C . LEU B 1 191 ? -7.547 19.016 22.625 1 96.5 191 LEU B C 1
ATOM 3382 O O . LEU B 1 191 ? -7.02 19.781 21.828 1 96.5 191 LEU B O 1
ATOM 3386 N N . LYS B 1 192 ? -6.887 18.344 23.469 1 96.44 192 LYS B N 1
ATOM 3387 C CA . LYS B 1 192 ? -5.426 18.297 23.453 1 96.44 192 LYS B CA 1
ATOM 3388 C C . LYS B 1 192 ? -4.93 17.297 22.422 1 96.44 192 LYS B C 1
ATOM 3390 O O . LYS B 1 192 ? -5.637 16.344 22.078 1 96.44 192 LYS B O 1
ATOM 3395 N N . PRO B 1 193 ? -3.729 17.484 21.891 1 96.81 193 PRO B N 1
ATOM 3396 C CA . PRO B 1 193 ? -3.184 16.484 20.969 1 96.81 193 PRO B CA 1
ATOM 3397 C C . PRO B 1 193 ? -2.977 15.133 21.625 1 96.81 193 PRO B C 1
ATOM 3399 O O . PRO B 1 193 ? -2.863 15.047 22.859 1 96.81 193 PRO B O 1
ATOM 3402 N N . ARG B 1 194 ? -2.994 14.141 20.875 1 97.19 194 ARG B N 1
ATOM 3403 C CA . ARG B 1 194 ? -2.707 12.797 21.375 1 97.19 194 ARG B CA 1
ATOM 3404 C C . ARG B 1 194 ? -1.254 12.68 21.812 1 97.19 194 ARG B C 1
ATOM 3406 O O . ARG B 1 194 ? -0.383 13.383 21.312 1 97.19 194 ARG B O 1
ATOM 3413 N N . LEU B 1 195 ? -1.017 11.789 22.75 1 97.88 195 LEU B N 1
ATOM 3414 C CA . LEU B 1 195 ? 0.337 11.547 23.25 1 97.88 195 LEU B CA 1
ATOM 3415 C C . LEU B 1 195 ? 1.271 11.18 22.094 1 97.88 195 LEU B C 1
ATOM 3417 O O . LEU B 1 195 ? 2.396 11.68 22.016 1 97.88 195 LEU B O 1
ATOM 3421 N N . PHE B 1 196 ? 0.83 10.359 21.234 1 97.75 196 PHE B N 1
ATOM 3422 C CA . PHE B 1 196 ? 1.609 9.969 20.062 1 97.75 196 PHE B CA 1
ATOM 3423 C C . PHE B 1 196 ? 2.072 11.195 19.281 1 97.75 196 PHE B C 1
ATOM 3425 O O . PHE B 1 196 ? 3.242 11.297 18.906 1 97.75 196 PHE B O 1
ATOM 3432 N N . THR B 1 197 ? 1.159 12.039 19.047 1 98.25 197 THR B N 1
ATOM 3433 C CA . THR B 1 197 ? 1.446 13.242 18.266 1 98.25 197 THR B CA 1
ATOM 3434 C C . THR B 1 197 ? 2.5 14.094 18.969 1 98.25 197 THR B C 1
ATOM 3436 O O . THR B 1 197 ? 3.438 14.578 18.328 1 98.25 197 THR B O 1
ATOM 3439 N N . LYS B 1 198 ? 2.369 14.258 20.266 1 98.19 198 LYS B N 1
ATOM 3440 C CA . LYS B 1 198 ? 3.326 15.055 21.031 1 98.19 198 LYS B CA 1
ATOM 3441 C C . LYS B 1 198 ? 4.719 14.43 20.984 1 98.19 198 LYS B C 1
ATOM 3443 O O . LYS B 1 198 ? 5.711 15.133 20.797 1 98.19 198 LYS B O 1
ATOM 3448 N N . ILE B 1 199 ? 4.746 13.18 21.141 1 98.56 199 ILE B N 1
ATOM 3449 C CA . ILE B 1 199 ? 6.016 12.461 21.172 1 98.56 199 ILE B CA 1
ATOM 3450 C C . ILE B 1 199 ? 6.699 12.57 19.812 1 98.56 199 ILE B C 1
ATOM 3452 O O . ILE B 1 199 ? 7.879 12.922 19.734 1 98.56 199 ILE B O 1
ATOM 3456 N N . ILE B 1 200 ? 5.973 12.281 18.781 1 98.5 200 ILE B N 1
ATOM 3457 C CA . ILE B 1 200 ? 6.547 12.297 17.438 1 98.5 200 ILE B CA 1
ATOM 3458 C C . ILE B 1 200 ? 6.953 13.719 17.078 1 98.5 200 ILE B C 1
ATOM 3460 O O . ILE B 1 200 ? 8.031 13.938 16.516 1 98.5 200 ILE B O 1
ATOM 3464 N N . PHE B 1 201 ? 6.078 14.672 17.375 1 98.62 201 PHE B N 1
ATOM 3465 C CA . PHE B 1 201 ? 6.398 16.062 17.078 1 98.62 201 PHE B CA 1
ATOM 3466 C C . PHE B 1 201 ? 7.691 16.484 17.766 1 98.62 201 PHE B C 1
ATOM 3468 O O . PHE B 1 201 ? 8.547 17.125 17.156 1 98.62 201 PHE B O 1
ATOM 3475 N N . THR B 1 202 ? 7.812 16.156 19 1 98.44 202 THR B N 1
ATOM 3476 C CA . THR B 1 202 ? 9.016 16.484 19.766 1 98.44 202 THR B CA 1
ATOM 3477 C C . THR B 1 202 ? 10.242 15.812 19.156 1 98.44 202 THR B C 1
ATOM 3479 O O . THR B 1 202 ? 11.297 16.438 19.031 1 98.44 202 THR B O 1
ATOM 3482 N N . ALA B 1 203 ? 10.094 14.609 18.812 1 98.25 203 ALA B N 1
ATOM 3483 C CA . ALA B 1 203 ? 11.195 13.883 18.188 1 98.25 203 ALA B CA 1
ATOM 3484 C C . ALA B 1 203 ? 11.609 14.531 16.875 1 98.25 203 ALA B C 1
ATOM 3486 O O . ALA B 1 203 ? 12.797 14.688 16.578 1 98.25 203 ALA B O 1
ATOM 3487 N N . MET B 1 204 ? 10.633 14.914 16.094 1 98.25 204 MET B N 1
ATOM 3488 C CA . MET B 1 204 ? 10.922 15.531 14.797 1 98.25 204 MET B CA 1
ATOM 3489 C C . MET B 1 204 ? 11.539 16.906 14.977 1 98.25 204 MET B C 1
ATOM 3491 O O . MET B 1 204 ? 12.359 17.344 14.164 1 98.25 204 MET B O 1
ATOM 3495 N N . LYS B 1 205 ? 11.094 17.578 15.984 1 98.5 205 LYS B N 1
ATOM 3496 C CA . LYS B 1 205 ? 11.727 18.844 16.312 1 98.5 205 LYS B CA 1
ATOM 3497 C C . LYS B 1 205 ? 13.227 18.656 16.547 1 98.5 205 LYS B C 1
ATOM 3499 O O . LYS B 1 205 ? 14.039 19.406 15.992 1 98.5 205 LYS B O 1
ATOM 3504 N N . GLY B 1 206 ? 13.531 17.688 17.391 1 98.19 206 GLY B N 1
ATOM 3505 C CA . GLY B 1 206 ? 14.938 17.375 17.609 1 98.19 206 GLY B CA 1
ATOM 3506 C C . GLY B 1 206 ? 15.68 17.047 16.328 1 98.19 206 GLY B C 1
ATOM 3507 O O . GLY B 1 206 ? 16.797 17.516 16.109 1 98.19 206 GLY B O 1
ATOM 3508 N N . MET B 1 207 ? 15.055 16.266 15.484 1 97.19 207 MET B N 1
ATOM 3509 C CA . MET B 1 207 ? 15.648 15.883 14.203 1 97.19 207 MET B CA 1
ATOM 3510 C C . MET B 1 207 ? 15.883 17.109 13.32 1 97.19 207 MET B C 1
ATOM 3512 O O . MET B 1 207 ? 16.953 17.25 12.719 1 97.19 207 MET B O 1
ATOM 3516 N N . GLN B 1 208 ? 14.898 17.984 13.266 1 98.06 208 GLN B N 1
ATOM 3517 C CA . GLN B 1 208 ? 14.984 19.141 12.391 1 98.06 208 GLN B CA 1
ATOM 3518 C C . GLN B 1 208 ? 16 20.156 12.914 1 98.06 208 GLN B C 1
ATOM 3520 O O . GLN B 1 208 ? 16.641 20.859 12.133 1 98.06 208 GLN B O 1
ATOM 3525 N N . LYS B 1 209 ? 16.172 20.203 14.195 1 97.69 209 LYS B N 1
ATOM 3526 C CA . LYS B 1 209 ? 17.203 21.078 14.773 1 97.69 209 LYS B CA 1
ATOM 3527 C C . LYS B 1 209 ? 18.594 20.703 14.273 1 97.69 209 LYS B C 1
ATOM 3529 O O . LYS B 1 209 ? 19.422 21.578 14.031 1 97.69 209 LYS B O 1
ATOM 3534 N N . LYS B 1 210 ? 18.781 19.438 14.109 1 96.62 210 LYS B N 1
ATOM 3535 C CA . LYS B 1 210 ? 20.094 18.938 13.727 1 96.62 210 LYS B CA 1
ATOM 3536 C C . LYS B 1 210 ? 20.172 18.672 12.227 1 96.62 210 LYS B C 1
ATOM 3538 O O . LYS B 1 210 ? 21.188 18.188 11.727 1 96.62 210 LYS B O 1
ATOM 3543 N N . ASN B 1 211 ? 19.109 18.953 11.539 1 95.94 211 ASN B N 1
ATOM 3544 C CA . ASN B 1 211 ? 19.016 18.641 10.117 1 95.94 211 ASN B CA 1
ATOM 3545 C C . ASN B 1 211 ? 19.984 19.5 9.297 1 95.94 211 ASN B C 1
ATOM 3547 O O . ASN B 1 211 ? 19.859 20.719 9.25 1 95.94 211 ASN B O 1
ATOM 3551 N N . SER B 1 212 ? 20.969 18.828 8.578 1 93.75 212 SER B N 1
ATOM 3552 C CA . SER B 1 212 ? 21.953 19.547 7.773 1 93.75 212 SER B CA 1
ATOM 3553 C C . SER B 1 212 ? 21.859 19.156 6.305 1 93.75 212 SER B C 1
ATOM 3555 O O . SER B 1 212 ? 22.594 19.688 5.469 1 93.75 212 SER B O 1
ATOM 3557 N N . TRP B 1 213 ? 20.969 18.25 6.008 1 90.19 213 TRP B N 1
ATOM 3558 C CA . TRP B 1 213 ? 20.938 17.719 4.645 1 90.19 213 TRP B CA 1
ATOM 3559 C C . TRP B 1 213 ? 19.75 18.297 3.875 1 90.19 213 TRP B C 1
ATOM 3561 O O . TRP B 1 213 ? 19.719 18.25 2.643 1 90.19 213 TRP B O 1
ATOM 3571 N N . ASN B 1 214 ? 18.719 18.812 4.52 1 95.81 214 ASN B N 1
ATOM 3572 C CA . ASN B 1 214 ? 17.5 19.344 3.92 1 95.81 214 ASN B CA 1
ATOM 3573 C C . ASN B 1 214 ? 17.141 20.703 4.512 1 95.81 214 ASN B C 1
ATOM 3575 O O . ASN B 1 214 ? 16.359 20.781 5.461 1 95.81 214 ASN B O 1
ATOM 3579 N N . GLU B 1 215 ? 17.594 21.703 3.936 1 97.06 215 GLU B N 1
ATOM 3580 C CA . GLU B 1 215 ? 17.391 23.062 4.434 1 97.06 215 GLU B CA 1
ATOM 3581 C C . GLU B 1 215 ? 15.93 23.5 4.277 1 97.06 215 GLU B C 1
ATOM 3583 O O . GLU B 1 215 ? 15.414 24.266 5.098 1 97.06 215 GLU B O 1
ATOM 3588 N N . THR B 1 216 ? 15.297 22.969 3.289 1 98.25 216 THR B N 1
ATOM 3589 C CA . THR B 1 216 ? 13.906 23.312 3.039 1 98.25 216 THR B CA 1
ATOM 3590 C C . THR B 1 216 ? 13.023 22.906 4.219 1 98.25 216 THR B C 1
ATOM 3592 O O . THR B 1 216 ? 12.227 23.703 4.711 1 98.25 216 THR B O 1
ATOM 3595 N N . ASP B 1 217 ? 13.195 21.75 4.695 1 98.31 217 ASP B N 1
ATOM 3596 C CA . ASP B 1 217 ? 12.43 21.266 5.844 1 98.31 217 ASP B CA 1
ATOM 3597 C C . ASP B 1 217 ? 12.797 22.031 7.109 1 98.31 217 ASP B C 1
ATOM 3599 O O . ASP B 1 217 ? 11.922 22.469 7.855 1 98.31 217 ASP B O 1
ATOM 3603 N N . LYS B 1 218 ? 14.117 22.203 7.316 1 98.31 218 LYS B N 1
ATOM 3604 C CA . LYS B 1 218 ? 14.562 22.906 8.523 1 98.31 218 LYS B CA 1
ATOM 3605 C C . LYS B 1 218 ? 14.023 24.328 8.57 1 98.31 218 LYS B C 1
ATOM 3607 O O . LYS B 1 218 ? 13.5 24.766 9.602 1 98.31 218 LYS B O 1
ATOM 3612 N N . ASN B 1 219 ? 14.133 25 7.488 1 98.44 219 ASN B N 1
ATOM 3613 C CA . ASN B 1 219 ? 13.672 26.391 7.418 1 98.44 219 ASN B CA 1
ATOM 3614 C C . ASN B 1 219 ? 12.164 26.484 7.652 1 98.44 219 ASN B C 1
ATOM 3616 O O . ASN B 1 219 ? 11.688 27.438 8.258 1 98.44 219 ASN B O 1
ATOM 3620 N N . TYR B 1 220 ? 11.445 25.547 7.188 1 98.62 220 TYR B N 1
ATOM 3621 C CA . TYR B 1 220 ? 10.008 25.5 7.418 1 98.62 220 TYR B CA 1
ATOM 3622 C C . TYR B 1 220 ? 9.695 25.453 8.906 1 98.62 220 TYR B C 1
ATOM 3624 O O . TYR B 1 220 ? 8.867 26.219 9.398 1 98.62 220 TYR B O 1
ATOM 3632 N N . TRP B 1 221 ? 10.344 24.609 9.633 1 98.62 221 TRP B N 1
ATOM 3633 C CA . TRP B 1 221 ? 10.125 24.469 11.07 1 98.62 221 TRP B CA 1
ATOM 3634 C C . TRP B 1 221 ? 10.516 25.75 11.805 1 98.62 221 TRP B C 1
ATOM 3636 O O . TRP B 1 221 ? 9.852 26.156 12.758 1 98.62 221 TRP B O 1
ATOM 3646 N N . LYS B 1 222 ? 11.57 26.375 11.312 1 98.38 222 LYS B N 1
ATOM 3647 C CA . LYS B 1 222 ? 12 27.656 11.875 1 98.38 222 LYS B CA 1
ATOM 3648 C C . LYS B 1 222 ? 10.953 28.75 11.641 1 98.38 222 LYS B C 1
ATOM 3650 O O . LYS B 1 222 ? 10.594 29.469 12.57 1 98.38 222 LYS B O 1
ATOM 3655 N N . GLU B 1 223 ? 10.469 28.766 10.461 1 98.31 223 GLU B N 1
ATOM 3656 C CA . GLU B 1 223 ? 9.484 29.781 10.086 1 98.31 223 GLU B CA 1
ATOM 3657 C C . GLU B 1 223 ? 8.195 29.609 10.891 1 98.31 223 GLU B C 1
ATOM 3659 O O . GLU B 1 223 ? 7.527 30.594 11.211 1 98.31 223 GLU B O 1
ATOM 3664 N N . GLN B 1 224 ? 7.871 28.359 11.219 1 98.19 224 GLN B N 1
ATOM 3665 C CA . GLN B 1 224 ? 6.688 28.094 12.016 1 98.19 224 GLN B CA 1
ATOM 3666 C C . GLN B 1 224 ? 6.918 28.438 13.484 1 98.19 224 GLN B C 1
ATOM 3668 O O . GLN B 1 224 ? 5.977 28.469 14.281 1 98.19 224 GLN B O 1
ATOM 3673 N N . GLY B 1 225 ? 8.203 28.672 13.82 1 98.38 225 GLY B N 1
ATOM 3674 C CA . GLY B 1 225 ? 8.562 28.922 15.211 1 98.38 225 GLY B CA 1
ATOM 3675 C C . GLY B 1 225 ? 8.664 27.641 16.031 1 98.38 225 GLY B C 1
ATOM 3676 O O . GLY B 1 225 ? 8.766 27.703 17.266 1 98.38 225 GLY B O 1
ATOM 3677 N N . TRP B 1 226 ? 8.656 26.484 15.406 1 98.5 226 TRP B N 1
ATOM 3678 C CA . TRP B 1 226 ? 8.57 25.203 16.094 1 98.5 226 TRP B CA 1
ATOM 3679 C C . TRP B 1 226 ? 9.922 24.812 16.688 1 98.5 226 TRP B C 1
ATOM 3681 O O . TRP B 1 226 ? 9.992 24.031 17.641 1 98.5 226 TRP B O 1
ATOM 3691 N N . LEU B 1 227 ? 11.016 25.328 16.156 1 98 227 LEU B N 1
ATOM 3692 C CA . LEU B 1 227 ? 12.336 25.031 16.703 1 98 227 LEU B CA 1
ATOM 3693 C C . LEU B 1 227 ? 12.602 25.844 17.953 1 98 227 LEU B C 1
ATOM 3695 O O . LEU B 1 227 ? 13.523 25.547 18.719 1 98 227 LEU B O 1
ATOM 3699 N N . GLU B 1 228 ? 11.773 26.875 18.156 1 96.31 228 GLU B N 1
ATOM 3700 C CA . GLU B 1 228 ? 11.977 27.797 19.281 1 96.31 228 GLU B CA 1
ATOM 3701 C C . GLU B 1 228 ? 10.883 27.641 20.328 1 96.31 228 GLU B C 1
ATOM 3703 O O . GLU B 1 228 ? 10.68 28.516 21.156 1 96.31 228 GLU B O 1
ATOM 3708 N N . GLY B 1 229 ? 10.117 26.609 20.203 1 94.06 229 GLY B N 1
ATOM 3709 C CA . GLY B 1 229 ? 9.242 26.281 21.312 1 94.06 229 GLY B CA 1
ATOM 3710 C C . GLY B 1 229 ? 7.766 26.375 20.969 1 94.06 229 GLY B C 1
ATOM 3711 O O . GLY B 1 229 ? 6.918 25.828 21.672 1 94.06 229 GLY B O 1
ATOM 3712 N N . LYS B 1 230 ? 7.402 27.125 19.875 1 97.19 230 LYS B N 1
ATOM 3713 C CA . LYS B 1 230 ? 6.008 27.141 19.438 1 97.19 230 LYS B CA 1
ATOM 3714 C C . LYS B 1 230 ? 5.527 25.75 19.062 1 97.19 230 LYS B C 1
ATOM 3716 O O . LYS B 1 230 ? 6.324 24.891 18.672 1 97.19 230 LYS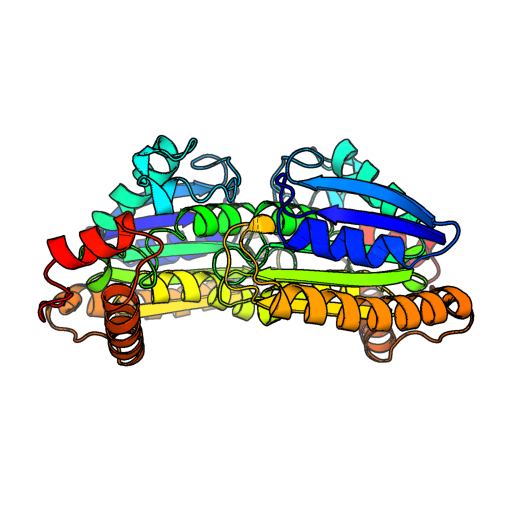 B O 1
ATOM 3721 N N . LYS B 1 231 ? 4.293 25.547 19.234 1 96.81 231 LYS B N 1
ATOM 3722 C CA . LYS B 1 231 ? 3.646 24.312 18.828 1 96.81 231 LYS B CA 1
ATOM 3723 C C . LYS B 1 231 ? 2.408 24.578 17.984 1 96.81 231 LYS B C 1
ATOM 3725 O O . LYS B 1 231 ? 1.809 25.656 18.078 1 96.81 231 LYS B O 1
ATOM 3730 N N . PRO B 1 232 ? 2.072 23.609 17.156 1 96.31 232 PRO B N 1
ATOM 3731 C CA . PRO B 1 232 ? 0.922 23.859 16.281 1 96.31 232 PRO B CA 1
ATOM 3732 C C . PRO B 1 232 ? -0.413 23.672 17 1 96.31 232 PRO B C 1
ATOM 3734 O O . PRO B 1 232 ? -1.473 23.812 16.391 1 96.31 232 PRO B O 1
ATOM 3737 N N . TRP B 1 233 ? -0.394 23.25 18.219 1 94.38 233 TRP B N 1
ATOM 3738 C CA . TRP B 1 233 ? -1.611 23.156 19.016 1 94.38 233 TRP B CA 1
ATOM 3739 C C . TRP B 1 233 ? -1.545 24.094 20.219 1 94.38 233 TRP B C 1
ATOM 3741 O O . TRP B 1 233 ? -0.461 24.531 20.609 1 94.38 233 TRP B O 1
#

Organism: NCBI:txid1418104

pLDDT: mean 97.83, std 1.57, range [90.06, 99.0]

Radius of gyration: 22.93 Å; Cα contacts (8 Å, |Δi|>4): 860; chains: 2; bounding box: 61×64×46 Å

Secondary structure (DSSP, 8-state):
-EEEEEESSSS-SHHHHHHHHHHTTSSS-EEEEEETTTT---------HHHHT-GGGSTTHHHHHHHHHHHHH-SEEEEEEEEETTEE-HHHHHHHHHGGGGSTTS---GGGGG-EEEEEEEESSS-HHHHHHHHHHHHHHTT-SEEEEEEEE--SSSGGGS-HHHHHHHHHHHHHHHHHHHHHHHTGGGPPPPHHHHHHHHHHHHHHHT--S-HHHHHHHHHTTGGGT----/-EEEEEESSSS-SHHHHHHHHHHTTSSS-EEEEEETTTT---------HHHHT-GGGSTTHHHHHHHHHHHHH-SEEEEEEEEETTEE-HHHHHHHHHGGGGSTTS---GGGGG-EEEEEEEESSS-HHHHHHHHHHHHHHTT-SEEEEEEEE--SSSGGGS-HHHHHHHHHHHHHHHHHHHHHHHTGGGPPPPHHHHHHHHHHHHHHHT--S-HHHHHHHHHTTGGGT----